Protein AF-0000000072490412 (afdb_homodimer)

Structure (mmCIF, N/CA/C/O backbone):
data_AF-0000000072490412-model_v1
#
loop_
_entity.id
_entity.type
_entity.pdbx_description
1 polymer 'Tetratricopeptide repeat protein'
#
loop_
_atom_site.group_PDB
_atom_site.id
_atom_site.type_symbol
_atom_site.label_atom_id
_atom_site.label_alt_id
_atom_site.label_comp_id
_atom_site.label_asym_id
_atom_site.label_entity_id
_atom_site.label_seq_id
_atom_site.pdbx_PDB_ins_code
_atom_site.Cartn_x
_atom_site.Cartn_y
_atom_site.Cartn_z
_atom_site.occupancy
_atom_site.B_iso_or_equiv
_atom_site.auth_seq_id
_atom_site.auth_comp_id
_atom_site.auth_asym_id
_atom_site.auth_atom_id
_atom_site.pdbx_PDB_model_num
ATOM 1 N N . MET A 1 1 ? 1.909 -0.677 -6.476 1 17.15 1 MET A N 1
ATOM 2 C CA . MET A 1 1 ? 2.695 0.535 -6.264 1 17.15 1 MET A CA 1
ATOM 3 C C . MET A 1 1 ? 2.875 0.814 -4.775 1 17.15 1 MET A C 1
ATOM 5 O O . MET A 1 1 ? 3.988 1.085 -4.32 1 17.15 1 MET A O 1
ATOM 9 N N . ASN A 1 2 ? 1.684 1.067 -4.057 1 21.71 2 ASN A N 1
ATOM 10 C CA . ASN A 1 2 ? 1.717 2.2 -3.138 1 21.71 2 ASN A CA 1
ATOM 11 C C . ASN A 1 2 ? 2.014 1.754 -1.709 1 21.71 2 ASN A C 1
ATOM 13 O O . ASN A 1 2 ? 1.757 2.493 -0.757 1 21.71 2 ASN A O 1
ATOM 17 N N . LYS A 1 3 ? 2.292 0.545 -1.49 1 26.38 3 LYS A N 1
ATOM 18 C CA . LYS A 1 3 ? 2.3 0.282 -0.054 1 26.38 3 LYS A CA 1
ATOM 19 C C . LYS A 1 3 ? 3.555 0.85 0.602 1 26.38 3 LYS A C 1
ATOM 21 O O . LYS A 1 3 ? 3.572 1.1 1.809 1 26.38 3 LYS A O 1
ATOM 26 N N . ASN A 1 4 ? 4.618 0.61 -0.085 1 27.4 4 ASN A N 1
ATOM 27 C CA . ASN A 1 4 ? 5.896 0.864 0.571 1 27.4 4 ASN A CA 1
ATOM 28 C C . ASN A 1 4 ? 6.171 2.359 0.703 1 27.4 4 ASN A C 1
ATOM 30 O O . ASN A 1 4 ? 7.254 2.759 1.133 1 27.4 4 ASN A O 1
ATOM 34 N N . LEU A 1 5 ? 5.466 3.155 -0.038 1 31.05 5 LEU A N 1
ATOM 35 C CA . LEU A 1 5 ? 5.364 4.543 0.4 1 31.05 5 LEU A CA 1
ATOM 36 C C . LEU A 1 5 ? 4.816 4.625 1.821 1 31.05 5 LEU A C 1
ATOM 38 O O . LEU A 1 5 ? 4.633 5.72 2.358 1 31.05 5 LEU A O 1
ATOM 42 N N . SER A 1 6 ? 4.798 3.441 2.422 1 34.2 6 SER A N 1
ATOM 43 C CA . SER A 1 6 ? 4.127 3.285 3.709 1 34.2 6 SER A CA 1
ATOM 44 C C . SER A 1 6 ? 4.982 3.83 4.848 1 34.2 6 SER A C 1
ATOM 46 O O . SER A 1 6 ? 4.457 4.387 5.814 1 34.2 6 SER A O 1
ATOM 48 N N . TYR A 1 7 ? 6.284 3.536 4.612 1 35.11 7 TYR A N 1
ATOM 49 C CA . TYR A 1 7 ? 7.007 3.929 5.816 1 35.11 7 TYR A CA 1
ATOM 50 C C . TYR A 1 7 ? 7.141 5.445 5.902 1 35.11 7 TYR A C 1
ATOM 52 O O . TYR A 1 7 ? 7.101 6.017 6.993 1 35.11 7 TYR A O 1
ATOM 60 N N . ILE A 1 8 ? 7.508 5.993 4.697 1 34.9 8 ILE A N 1
ATOM 61 C CA . ILE A 1 8 ? 7.547 7.449 4.782 1 34.9 8 ILE A CA 1
ATOM 62 C C . ILE A 1 8 ? 6.143 7.988 5.049 1 34.9 8 ILE A C 1
ATOM 64 O O . ILE A 1 8 ? 5.97 8.925 5.831 1 34.9 8 ILE A O 1
ATOM 68 N N . ALA A 1 9 ? 5.175 7.212 4.532 1 36.82 9 ALA A N 1
ATOM 69 C CA . ALA A 1 9 ? 3.793 7.656 4.695 1 36.82 9 ALA A CA 1
ATOM 70 C C . ALA A 1 9 ? 3.337 7.507 6.144 1 36.82 9 ALA A C 1
ATOM 72 O O . ALA A 1 9 ? 2.595 8.348 6.657 1 36.82 9 ALA A O 1
ATOM 73 N N . LEU A 1 10 ? 3.844 6.428 6.782 1 34.46 10 LEU A N 1
ATOM 74 C CA . LEU A 1 10 ? 3.39 6.251 8.157 1 34.46 10 LEU A CA 1
ATOM 75 C C . LEU A 1 10 ? 3.9 7.379 9.047 1 34.46 10 LEU A C 1
ATOM 77 O O . LEU A 1 10 ? 3.192 7.832 9.95 1 34.46 10 LEU A O 1
ATOM 81 N N . ALA A 1 11 ? 5.069 7.803 8.662 1 35.24 11 ALA A N 1
ATOM 82 C CA . ALA A 1 11 ? 5.612 8.82 9.558 1 35.24 11 ALA A CA 1
ATOM 83 C C . ALA A 1 11 ? 4.872 10.145 9.398 1 35.24 11 ALA A C 1
ATOM 85 O O . ALA A 1 11 ? 4.692 10.884 10.369 1 35.24 11 ALA A O 1
ATOM 86 N N . VAL A 1 12 ? 4.337 10.224 8.214 1 34.92 12 VAL A N 1
ATOM 87 C CA . VAL A 1 12 ? 3.766 11.555 8.037 1 34.92 12 VAL A CA 1
ATOM 88 C C . VAL A 1 12 ? 2.427 11.644 8.764 1 34.92 12 VAL A C 1
ATOM 90 O O . VAL A 1 12 ? 2.077 12.694 9.308 1 34.92 12 VAL A O 1
ATOM 93 N N . THR A 1 13 ? 1.746 10.459 8.844 1 35.15 13 THR A N 1
ATOM 94 C CA . THR A 1 13 ? 0.423 10.689 9.414 1 35.15 13 THR A CA 1
ATOM 95 C C . THR A 1 13 ? 0.53 11.104 10.879 1 35.15 13 THR A C 1
ATOM 97 O O . THR A 1 13 ? -0.269 11.909 11.361 1 35.15 13 THR A O 1
ATOM 100 N N . ALA A 1 14 ? 1.507 10.397 11.592 1 37.24 14 ALA A N 1
ATOM 101 C CA . ALA A 1 14 ? 1.473 10.67 13.027 1 37.24 14 ALA A CA 1
ATOM 102 C C . ALA A 1 14 ? 1.933 12.094 13.325 1 37.24 14 ALA A C 1
ATOM 104 O O . ALA A 1 14 ? 1.603 12.653 14.373 1 37.24 14 ALA A O 1
ATOM 105 N N . LEU A 1 15 ? 2.704 12.548 12.472 1 36.74 15 LEU A N 1
ATOM 106 C CA . LEU A 1 15 ? 3.438 13.74 12.881 1 36.74 15 LEU A CA 1
ATOM 107 C C . LEU A 1 15 ? 2.603 14.996 12.656 1 36.74 15 LEU A C 1
ATOM 109 O O . LEU A 1 15 ? 3.048 16.105 12.961 1 36.74 15 LEU A O 1
ATOM 113 N N . LEU A 1 16 ? 1.479 14.681 12.094 1 40.09 16 LEU A N 1
ATOM 114 C CA . LEU A 1 16 ? 0.815 15.961 11.873 1 40.09 16 LEU A CA 1
ATOM 115 C C . LEU A 1 16 ? 0.109 16.432 13.14 1 40.09 16 LEU A C 1
ATOM 117 O O . LEU A 1 16 ? -1.087 16.735 13.113 1 40.09 16 LEU A O 1
ATOM 121 N N . SER A 1 17 ? 0.648 15.944 14.285 1 35.95 17 SER A N 1
ATOM 122 C CA . SER A 1 17 ? 0.032 16.652 15.402 1 35.95 17 SER A CA 1
ATOM 123 C C . SER A 1 17 ? 0.441 18.121 15.419 1 35.95 17 SER A C 1
ATOM 125 O O . SER A 1 17 ? 1.627 18.442 15.313 1 35.95 17 SER A O 1
ATOM 127 N N . PRO A 1 18 ? -0.351 18.923 15.199 1 36.88 18 PRO A N 1
ATOM 128 C CA . PRO A 1 18 ? 0.047 20.321 15.384 1 36.88 18 PRO A CA 1
ATOM 129 C C . PRO A 1 18 ? 0.716 20.57 16.733 1 36.88 18 PRO A C 1
ATOM 131 O O . PRO A 1 18 ? 0.268 20.044 17.755 1 36.88 18 PRO A O 1
ATOM 134 N N . SER A 1 19 ? 1.978 20.537 16.852 1 36.08 19 SER A N 1
ATOM 135 C CA . SER A 1 19 ? 2.546 21.042 18.098 1 36.08 19 SER A CA 1
ATOM 136 C C . SER A 1 19 ? 1.932 22.384 18.482 1 36.08 19 SER A C 1
ATOM 138 O O . SER A 1 19 ? 1.856 23.296 17.656 1 36.08 19 SER A O 1
ATOM 140 N N . PRO A 1 20 ? 1.274 22.409 19.564 1 34.22 20 PRO A N 1
ATOM 141 C CA . PRO A 1 20 ? 0.79 23.729 19.974 1 34.22 20 PRO A CA 1
ATOM 142 C C . PRO A 1 20 ? 1.913 24.755 20.103 1 34.22 20 PRO A C 1
ATOM 144 O O . PRO A 1 20 ? 2.907 24.505 20.79 1 34.22 20 PRO A O 1
ATOM 147 N N . ALA A 1 21 ? 2.285 25.337 19.143 1 38.2 21 ALA A N 1
ATOM 148 C CA . ALA A 1 21 ? 3.237 26.441 19.232 1 38.2 21 ALA A CA 1
ATOM 149 C C . ALA A 1 21 ? 2.778 27.48 20.25 1 38.2 21 ALA A C 1
ATOM 151 O O . ALA A 1 21 ? 3.216 28.632 20.212 1 38.2 21 ALA A O 1
ATOM 152 N N . ILE A 1 22 ? 1.812 27.215 21.072 1 37.67 22 ILE A N 1
ATOM 153 C CA . ILE A 1 22 ? 1.352 28.38 21.819 1 37.67 22 ILE A CA 1
ATOM 154 C C . ILE A 1 22 ? 2.425 28.809 22.818 1 37.67 22 ILE A C 1
ATOM 156 O O . ILE A 1 22 ? 2.135 29.522 23.781 1 37.67 22 ILE A O 1
ATOM 160 N N . ALA A 1 23 ? 3.595 28.149 22.91 1 38.16 23 ALA A N 1
ATOM 161 C CA . ALA A 1 23 ? 4.211 28.556 24.171 1 38.16 23 ALA A CA 1
ATOM 162 C C . ALA A 1 23 ? 4.34 30.075 24.253 1 38.16 23 ALA A C 1
ATOM 164 O O . ALA A 1 23 ? 3.982 30.681 25.265 1 38.16 23 ALA A O 1
ATOM 165 N N . ASP A 1 24 ? 5.529 30.563 23.642 1 33.15 24 ASP A N 1
ATOM 166 C CA . ASP A 1 24 ? 5.967 31.912 23.988 1 33.15 24 ASP A CA 1
ATOM 167 C C . ASP A 1 24 ? 5.183 32.962 23.203 1 33.15 24 ASP A C 1
ATOM 169 O O . ASP A 1 24 ? 5.679 33.501 22.212 1 33.15 24 ASP A O 1
ATOM 173 N N . ALA A 1 25 ? 3.896 32.716 23.001 1 37.02 25 ALA A N 1
ATOM 174 C CA . ALA A 1 25 ? 3.244 33.904 22.457 1 37.02 25 ALA A CA 1
ATOM 175 C C . ALA A 1 25 ? 3.647 35.155 23.234 1 37.02 25 ALA A C 1
ATOM 177 O O . ALA A 1 25 ? 3.636 35.158 24.467 1 37.02 25 ALA A O 1
ATOM 178 N N . PRO A 1 26 ? 4.446 36.009 22.724 1 37.38 26 PRO A N 1
ATOM 179 C CA . PRO A 1 26 ? 4.594 37.211 23.547 1 37.38 26 PRO A CA 1
ATOM 180 C C . PRO A 1 26 ? 3.331 37.543 24.339 1 37.38 26 PRO A C 1
ATOM 182 O O . PRO A 1 26 ? 2.235 37.117 23.967 1 37.38 26 PRO A O 1
ATOM 185 N N . ASN A 1 27 ? 3.408 37.825 25.636 1 41.07 27 ASN A N 1
ATOM 186 C CA . ASN A 1 27 ? 2.428 38.562 26.428 1 41.07 27 ASN A CA 1
ATOM 187 C C . ASN A 1 27 ? 1.55 39.448 25.55 1 41.07 27 ASN A C 1
ATOM 189 O O . ASN A 1 27 ? 1.889 40.605 25.292 1 41.07 27 ASN A O 1
ATOM 193 N N . THR A 1 28 ? 1.127 38.949 24.354 1 49.01 28 THR A N 1
ATOM 194 C CA . THR A 1 28 ? 0.404 39.986 23.626 1 49.01 28 THR A CA 1
ATOM 195 C C . THR A 1 28 ? -0.819 40.447 24.413 1 49.01 28 THR A C 1
ATOM 197 O O . THR A 1 28 ? -1.852 39.775 24.416 1 49.01 28 THR A O 1
ATOM 200 N N . PRO A 1 29 ? -0.666 40.953 25.47 1 54.99 29 PRO A N 1
ATOM 201 C CA . PRO A 1 29 ? -1.752 41.485 26.297 1 54.99 29 PRO A CA 1
ATOM 202 C C . PRO A 1 29 ? -3.016 41.781 25.493 1 54.99 29 PRO A C 1
ATOM 204 O O . PRO A 1 29 ? -4.128 41.602 25.996 1 54.99 29 PRO A O 1
ATOM 207 N N . ASP A 1 30 ? -2.921 42.467 24.242 1 66.19 30 ASP A N 1
ATOM 208 C CA . ASP A 1 30 ? -4.004 43.232 23.632 1 66.19 30 ASP A CA 1
ATOM 209 C C . ASP A 1 30 ? -4.686 42.431 22.525 1 66.19 30 ASP A C 1
ATOM 211 O O . ASP A 1 30 ? -5.211 43.006 21.569 1 66.19 30 ASP A O 1
ATOM 215 N N . LEU A 1 31 ? -4.754 41.01 22.698 1 77.29 31 LEU A N 1
ATOM 216 C CA . LEU A 1 31 ? -5.499 40.371 21.618 1 77.29 31 LEU A CA 1
ATOM 217 C C . LEU A 1 31 ? -6.998 40.404 21.898 1 77.29 31 LEU A C 1
ATOM 219 O O . LEU A 1 31 ? -7.425 40.217 23.04 1 77.29 31 LEU A O 1
ATOM 223 N N . PRO A 1 32 ? -7.806 40.697 20.794 1 86.91 32 PRO A N 1
ATOM 224 C CA . PRO A 1 32 ? -9.26 40.659 20.971 1 86.91 32 PRO A CA 1
ATOM 225 C C . PRO A 1 32 ? -9.759 39.302 21.463 1 86.91 32 PRO A C 1
ATOM 227 O O . PRO A 1 32 ? -9.25 38.262 21.04 1 86.91 32 PRO A O 1
ATOM 230 N N . GLN A 1 33 ? -10.53 39.398 22.49 1 88.35 33 GLN A N 1
ATOM 231 C CA . GLN A 1 33 ? -11.091 38.204 23.113 1 88.35 33 GLN A CA 1
ATOM 232 C C . GLN A 1 33 ? -11.675 37.259 22.066 1 88.35 33 GLN A C 1
ATOM 234 O O . GLN A 1 33 ? -11.512 36.041 22.162 1 88.35 33 GLN A O 1
ATOM 239 N N . GLU A 1 34 ? -12.337 37.805 21.057 1 90.34 34 GLU A N 1
ATOM 240 C CA . GLU A 1 34 ? -12.929 36.989 20.001 1 90.34 34 GLU A CA 1
ATOM 241 C C . GLU A 1 34 ? -11.863 36.187 19.26 1 90.34 34 GLU A C 1
ATOM 243 O O . GLU A 1 34 ? -12.061 35.007 18.964 1 90.34 34 GLU A O 1
ATOM 248 N N . TYR A 1 35 ? -10.772 36.82 18.999 1 92.55 35 TYR A N 1
ATOM 249 C CA . TYR A 1 35 ? -9.651 36.193 18.307 1 92.55 35 TYR A CA 1
ATOM 250 C C . TYR A 1 35 ? -9.095 35.027 19.116 1 92.55 35 TYR A C 1
ATOM 252 O O . TYR A 1 35 ? -8.895 33.933 18.582 1 92.55 35 TYR A O 1
ATOM 260 N N . ILE A 1 36 ? -9.038 35.171 20.372 1 91.19 36 ILE A N 1
ATOM 261 C CA . ILE A 1 36 ? -8.499 34.152 21.266 1 91.19 36 ILE A CA 1
ATOM 262 C C . ILE A 1 36 ? -9.473 32.98 21.361 1 91.19 36 ILE A C 1
ATOM 264 O O . ILE A 1 36 ? -9.061 31.818 21.334 1 91.19 36 ILE A O 1
ATOM 268 N N . GLU A 1 37 ? -10.689 33.324 21.447 1 92.42 37 GLU A N 1
ATOM 269 C CA . GLU A 1 37 ? -11.717 32.293 21.556 1 92.42 37 GLU A CA 1
ATOM 270 C C . GLU A 1 37 ? -11.783 31.444 20.289 1 92.42 37 GLU A C 1
ATOM 272 O O . GLU A 1 37 ? -11.889 30.218 20.362 1 92.42 37 GLU A O 1
ATOM 277 N N . LEU A 1 38 ? -11.691 32.104 19.186 1 94.46 38 LEU A N 1
ATOM 278 C CA . LEU A 1 38 ? -11.751 31.392 17.914 1 94.46 38 LEU A CA 1
ATOM 279 C C . LEU A 1 38 ? -10.549 30.467 17.752 1 94.46 38 LEU A C 1
ATOM 281 O O . LEU A 1 38 ? -10.69 29.334 17.285 1 94.46 38 LEU A O 1
ATOM 285 N N . MET A 1 39 ? -9.429 30.905 18.129 1 93.71 39 MET A N 1
ATOM 286 C CA . MET A 1 39 ? -8.23 30.074 18.063 1 93.71 39 MET A CA 1
ATOM 287 C C . MET A 1 39 ? -8.363 28.854 18.968 1 93.71 39 MET A C 1
ATOM 289 O O . MET A 1 39 ? -7.982 27.747 18.584 1 93.71 39 MET A O 1
ATOM 293 N N . GLY A 1 40 ? -8.896 29.083 20.109 1 93.71 40 GLY A N 1
ATOM 294 C CA . GLY A 1 40 ? -9.133 27.98 21.028 1 93.71 40 GLY A CA 1
ATOM 295 C C . GLY A 1 40 ? -10.095 26.943 20.48 1 93.71 40 GLY A C 1
ATOM 296 O O . GLY A 1 40 ? -9.839 25.741 20.572 1 93.71 40 GLY A O 1
ATOM 297 N N . LYS A 1 41 ? -11.135 27.424 19.919 1 94.21 41 LYS A N 1
ATOM 298 C CA . LYS A 1 41 ? -12.11 26.529 19.303 1 94.21 41 LYS A CA 1
ATOM 299 C C . LYS A 1 41 ? -11.489 25.752 18.146 1 94.21 41 LYS A C 1
ATOM 301 O O . LYS A 1 41 ? -11.765 24.564 17.97 1 94.21 41 LYS A O 1
ATOM 306 N N . ALA A 1 42 ? -10.722 26.408 17.413 1 95.27 42 ALA A N 1
ATOM 307 C CA . ALA A 1 42 ? -10.047 25.758 16.292 1 95.27 42 ALA A CA 1
ATOM 308 C C . ALA A 1 42 ? -9.132 24.638 16.778 1 95.27 42 ALA A C 1
ATOM 310 O O . ALA A 1 42 ? -9.102 23.554 16.192 1 95.27 42 ALA A O 1
ATOM 311 N N . ASP A 1 43 ? -8.436 24.849 17.821 1 93.57 43 ASP A N 1
ATOM 312 C CA . ASP A 1 43 ? -7.53 23.855 18.387 1 93.57 43 ASP A CA 1
ATOM 313 C C . ASP A 1 43 ? -8.289 22.601 18.817 1 93.57 43 ASP A C 1
ATOM 315 O O . ASP A 1 43 ? -7.841 21.481 18.563 1 93.57 43 ASP A O 1
ATOM 319 N N . ILE A 1 44 ? -9.379 22.9 19.423 1 90.29 44 ILE A N 1
ATOM 320 C CA . ILE A 1 44 ? -10.206 21.783 19.866 1 90.29 44 ILE A CA 1
ATOM 321 C C . ILE A 1 44 ? -10.717 21.008 18.654 1 90.29 44 ILE A C 1
ATOM 323 O O . ILE A 1 44 ? -10.668 19.775 18.631 1 90.29 44 ILE A O 1
ATOM 327 N N . ALA A 1 45 ? -11.181 21.706 17.698 1 90.97 45 ALA A N 1
ATOM 328 C CA . ALA A 1 45 ? -11.708 21.075 16.491 1 90.97 45 ALA A CA 1
ATOM 329 C C . ALA A 1 45 ? -10.629 20.262 15.781 1 90.97 45 ALA A C 1
ATOM 331 O O . ALA A 1 45 ? -10.896 19.169 15.278 1 90.97 45 ALA A O 1
ATOM 332 N N . ILE A 1 46 ? -9.465 20.735 15.708 1 92.55 46 ILE A N 1
ATOM 333 C CA . ILE A 1 46 ? -8.341 20.035 15.094 1 92.55 46 ILE A CA 1
ATOM 334 C C . ILE A 1 46 ? -8.034 18.763 15.88 1 92.55 46 ILE A C 1
ATOM 336 O O . ILE A 1 46 ? -7.859 17.691 15.295 1 92.55 46 ILE A O 1
ATOM 340 N N . ALA A 1 47 ? -8.082 18.914 17.123 1 88.63 47 ALA A N 1
ATOM 341 C CA . ALA A 1 47 ? -7.819 17.756 17.973 1 88.63 47 ALA A CA 1
ATOM 342 C C . ALA A 1 47 ? -8.869 16.669 17.759 1 88.63 47 ALA A C 1
ATOM 344 O O . ALA A 1 47 ? -8.555 15.477 17.804 1 88.63 47 ALA A O 1
ATOM 345 N N . ASP A 1 48 ? -9.984 17.14 17.472 1 84.7 48 ASP A N 1
ATOM 346 C CA . ASP A 1 48 ? -11.098 16.218 17.273 1 84.7 48 ASP A CA 1
ATOM 347 C C . ASP A 1 48 ? -11.197 15.784 15.812 1 84.7 48 ASP A C 1
ATOM 349 O O . ASP A 1 48 ? -12.099 15.029 15.443 1 84.7 48 ASP A O 1
ATOM 353 N N . LYS A 1 49 ? -10.392 16.343 15.003 1 88.18 49 LYS A N 1
ATOM 354 C CA . LYS A 1 49 ? -10.336 16.062 13.571 1 88.18 49 LYS A CA 1
ATOM 355 C C . LYS A 1 49 ? -11.63 16.478 12.878 1 88.18 49 LYS A C 1
ATOM 357 O O . LYS A 1 49 ? -12.073 15.823 11.933 1 88.18 49 LYS A O 1
ATOM 362 N N . ASN A 1 50 ? -12.279 17.272 13.459 1 86.26 50 ASN A N 1
ATOM 363 C CA . ASN A 1 50 ? -13.394 17.935 12.792 1 86.26 50 ASN A CA 1
ATOM 364 C C . ASN A 1 50 ? -12.912 19.052 11.87 1 86.26 50 ASN A C 1
ATOM 366 O O . ASN A 1 50 ? -12.995 20.23 12.22 1 86.26 50 ASN A O 1
ATOM 370 N N . TRP A 1 51 ? -12.553 18.741 10.746 1 92.12 51 TRP A N 1
ATOM 371 C CA . TRP A 1 51 ? -11.804 19.622 9.857 1 92.12 51 TRP A CA 1
ATOM 372 C C . TRP A 1 51 ? -12.692 20.745 9.329 1 92.12 51 TRP A C 1
ATOM 374 O O . TRP A 1 51 ? -12.237 21.88 9.167 1 92.12 51 TRP A O 1
ATOM 384 N N . ASP A 1 52 ? -13.915 20.411 9.098 1 89.69 52 ASP A N 1
ATOM 385 C CA . ASP A 1 52 ? -14.826 21.439 8.604 1 89.69 52 ASP A CA 1
ATOM 386 C C . ASP A 1 52 ? -14.974 22.574 9.614 1 89.69 52 ASP A C 1
ATOM 388 O O . ASP A 1 52 ? -14.84 23.747 9.261 1 89.69 52 ASP A O 1
ATOM 392 N N . GLU A 1 53 ? -15.208 22.19 10.786 1 90.69 53 GLU A N 1
ATOM 393 C CA . GLU A 1 53 ? -15.36 23.189 11.839 1 90.69 53 GLU A CA 1
ATOM 394 C C . GLU A 1 53 ? -14.057 23.948 12.073 1 90.69 53 GLU A C 1
ATOM 396 O O . GLU A 1 53 ? -14.066 25.168 12.244 1 90.69 53 GLU A O 1
ATOM 401 N N . ALA A 1 54 ? -12.994 23.309 12.095 1 95.8 54 ALA A N 1
ATOM 402 C CA . ALA A 1 54 ? -11.689 23.931 12.303 1 95.8 54 ALA A CA 1
ATOM 403 C C . ALA A 1 54 ? -11.422 25.009 11.256 1 95.8 54 ALA A C 1
ATOM 405 O O . ALA A 1 54 ? -10.974 26.109 11.588 1 95.8 54 ALA A O 1
ATOM 406 N N . GLU A 1 55 ? -11.722 24.648 10.036 1 96.06 55 GLU A N 1
ATOM 407 C CA . GLU A 1 55 ? -11.5 25.623 8.973 1 96.06 55 GLU A CA 1
ATOM 408 C C . GLU A 1 55 ? -12.327 26.885 9.2 1 96.06 55 GLU A C 1
ATOM 410 O O . GLU A 1 55 ? -11.828 28 9.029 1 96.06 55 GLU A O 1
ATOM 415 N N . GLN A 1 56 ? -13.548 26.645 9.553 1 95.33 56 GLN A N 1
ATOM 416 C CA . GLN A 1 56 ? -14.44 27.778 9.774 1 95.33 56 GLN A CA 1
ATOM 417 C C . GLN A 1 56 ? -13.911 28.687 10.88 1 95.33 56 GLN A C 1
ATOM 419 O O . GLN A 1 56 ? -13.873 29.909 10.722 1 95.33 56 GLN A O 1
ATOM 424 N N . TYR A 1 57 ? -13.473 28.134 11.969 1 96.18 57 TYR A N 1
ATOM 425 C CA . TYR A 1 57 ? -12.962 28.92 13.087 1 96.18 57 TYR A CA 1
ATOM 426 C C . TYR A 1 57 ? -11.694 29.668 12.693 1 96.18 57 TYR A C 1
ATOM 428 O O . TYR A 1 57 ? -11.523 30.838 13.042 1 96.18 57 TYR A O 1
ATOM 436 N N . LEU A 1 58 ? -10.851 29.057 11.978 1 97.77 58 LEU A N 1
ATOM 437 C CA . LEU A 1 58 ? -9.595 29.683 11.579 1 97.77 58 LEU A CA 1
ATOM 438 C C . LEU A 1 58 ? -9.846 30.846 10.625 1 97.77 58 LEU A C 1
ATOM 440 O O . LEU A 1 58 ? -9.24 31.91 10.764 1 97.77 58 LEU A O 1
ATOM 444 N N . LEU A 1 59 ? -10.743 30.59 9.704 1 97.4 59 LEU A N 1
ATOM 445 C CA . LEU A 1 59 ? -11.072 31.655 8.762 1 97.4 59 LEU A CA 1
ATOM 446 C C . LEU A 1 59 ? -11.717 32.836 9.48 1 97.4 59 LEU A C 1
ATOM 448 O O . LEU A 1 59 ? -11.437 33.992 9.158 1 97.4 59 LEU A O 1
ATOM 452 N N . GLN A 1 60 ? -12.513 32.524 10.368 1 96.64 60 GLN A N 1
ATOM 453 C CA . GLN A 1 60 ? -13.13 33.587 11.153 1 96.64 60 GLN A CA 1
ATOM 454 C C . GLN A 1 60 ? -12.086 34.351 11.962 1 96.64 60 GLN A C 1
ATOM 456 O O . GLN A 1 60 ? -12.152 35.577 12.071 1 96.64 60 GLN A O 1
ATOM 461 N N . ALA A 1 61 ? -11.185 33.654 12.569 1 96.23 61 ALA A N 1
ATOM 462 C CA . ALA A 1 61 ? -10.113 34.301 13.32 1 96.23 61 ALA A CA 1
ATOM 463 C C . ALA A 1 61 ? -9.307 35.24 12.428 1 96.23 61 ALA A C 1
ATOM 465 O O . ALA A 1 61 ? -9.024 36.378 12.81 1 96.23 61 ALA A O 1
ATOM 466 N N . LEU A 1 62 ? -8.968 34.8 11.246 1 95.97 62 LEU A N 1
ATOM 467 C CA . LEU A 1 62 ? -8.211 35.611 10.298 1 95.97 62 LEU A CA 1
ATOM 468 C C . LEU A 1 62 ? -8.977 36.878 9.933 1 95.97 62 LEU A C 1
ATOM 470 O O . LEU A 1 62 ? -8.385 37.953 9.814 1 95.97 62 LEU A O 1
ATOM 474 N N . SER A 1 63 ? -10.243 36.667 9.788 1 95.37 63 SER A N 1
ATOM 475 C CA . SER A 1 63 ? -11.086 37.794 9.4 1 95.37 63 SER A CA 1
ATOM 476 C C . SER A 1 63 ? -11.247 38.785 10.548 1 95.37 63 SER A C 1
ATOM 478 O O . SER A 1 63 ? -11.332 39.994 10.323 1 95.37 63 SER A O 1
ATOM 480 N N . SER A 1 64 ? -11.246 38.314 11.734 1 93.3 64 SER A N 1
ATOM 481 C CA . SER A 1 64 ? -11.496 39.155 12.901 1 93.3 64 SER A CA 1
ATOM 482 C C . SER A 1 64 ? -10.299 40.05 13.204 1 93.3 64 SER A C 1
ATOM 484 O O . SER A 1 64 ? -10.452 41.121 13.794 1 93.3 64 SER A O 1
ATOM 486 N N . ASN A 1 65 ? -9.094 39.581 12.843 1 92.25 65 ASN A N 1
ATOM 487 C CA . ASN A 1 65 ? -7.872 40.343 13.078 1 92.25 65 ASN A CA 1
ATOM 488 C C . ASN A 1 65 ? -6.85 40.12 11.968 1 92.25 65 ASN A C 1
ATOM 490 O O . ASN A 1 65 ? -5.812 39.493 12.19 1 92.25 65 ASN A O 1
ATOM 494 N N . PRO A 1 66 ? -7.046 40.685 10.785 1 91 66 PRO A N 1
ATOM 495 C CA . PRO A 1 66 ? -6.304 40.335 9.571 1 91 66 PRO A CA 1
ATOM 496 C C . PRO A 1 66 ? -4.831 40.728 9.646 1 91 66 PRO A C 1
ATOM 498 O O . PRO A 1 66 ? -3.99 40.114 8.983 1 91 66 PRO A O 1
ATOM 501 N N . ASP A 1 67 ? -4.364 41.631 10.498 1 89.02 67 ASP A N 1
ATOM 502 C CA . ASP A 1 67 ? -2.99 42.123 10.492 1 89.02 67 ASP A CA 1
ATOM 503 C C . ASP A 1 67 ? -2.208 41.582 11.686 1 89.02 67 ASP A C 1
ATOM 505 O O . ASP A 1 67 ? -1.091 42.028 11.957 1 89.02 67 ASP A O 1
ATOM 509 N N . ASN A 1 68 ? -2.797 40.613 12.35 1 90.15 68 ASN A N 1
ATOM 510 C CA . ASN A 1 68 ? -2.15 40.055 13.533 1 90.15 68 ASN A CA 1
ATOM 511 C C . ASN A 1 68 ? -0.95 39.19 13.159 1 90.15 68 ASN A C 1
ATOM 513 O O . ASN A 1 68 ? -1.053 38.316 12.297 1 90.15 68 ASN A O 1
ATOM 517 N N . PRO A 1 69 ? 0.183 39.396 13.827 1 88.4 69 PRO A N 1
ATOM 518 C CA . PRO A 1 69 ? 1.373 38.599 13.518 1 88.4 69 PRO A CA 1
ATOM 519 C C . PRO A 1 69 ? 1.178 37.112 13.803 1 88.4 69 PRO A C 1
ATOM 521 O O . PRO A 1 69 ? 1.824 36.269 13.176 1 88.4 69 PRO A O 1
ATOM 524 N N . LEU A 1 70 ? 0.3 36.798 14.624 1 89.79 70 LEU A N 1
ATOM 525 C CA . LEU A 1 70 ? 0.032 35.409 14.977 1 89.79 70 LEU A CA 1
ATOM 526 C C . LEU A 1 70 ? -0.705 34.694 13.85 1 89.79 70 LEU A C 1
ATOM 528 O O . LEU A 1 70 ? -0.803 33.464 13.848 1 89.79 70 LEU A O 1
ATOM 532 N N . ASN A 1 71 ? -1.116 35.483 12.86 1 93.98 71 ASN A N 1
ATOM 533 C CA . ASN A 1 71 ? -1.837 34.904 11.732 1 93.98 71 ASN A CA 1
ATOM 534 C C . ASN A 1 71 ? -0.957 33.943 10.937 1 93.98 71 ASN A C 1
ATOM 536 O O . ASN A 1 71 ? -1.465 33.092 10.205 1 93.98 71 ASN A O 1
ATOM 540 N N . VAL A 1 72 ? 0.313 34.08 11.2 1 94.63 72 VAL A N 1
ATOM 541 C CA . VAL A 1 72 ? 1.232 33.142 10.563 1 94.63 72 VAL A CA 1
ATOM 542 C C . VAL A 1 72 ? 0.899 31.717 10.997 1 94.63 72 VAL A C 1
ATOM 544 O O . VAL A 1 72 ? 0.794 30.815 10.162 1 94.63 72 VAL A O 1
ATOM 547 N N . LEU A 1 73 ? 0.602 31.518 12.196 1 92.46 73 LEU A N 1
ATOM 548 C CA . LEU A 1 73 ? 0.309 30.193 12.731 1 92.46 73 LEU A CA 1
ATOM 549 C C . LEU A 1 73 ? -1.091 29.742 12.33 1 92.46 73 LEU A C 1
ATOM 551 O O . LEU A 1 73 ? -1.317 28.557 12.075 1 92.46 73 LEU A O 1
ATOM 555 N N . ILE A 1 74 ? -1.938 30.729 12.286 1 95.64 74 ILE A N 1
ATOM 556 C CA . ILE A 1 74 ? -3.303 30.418 11.877 1 95.64 74 ILE A CA 1
ATOM 557 C C . ILE A 1 74 ? -3.313 29.959 10.42 1 95.64 74 ILE A C 1
ATOM 559 O O . ILE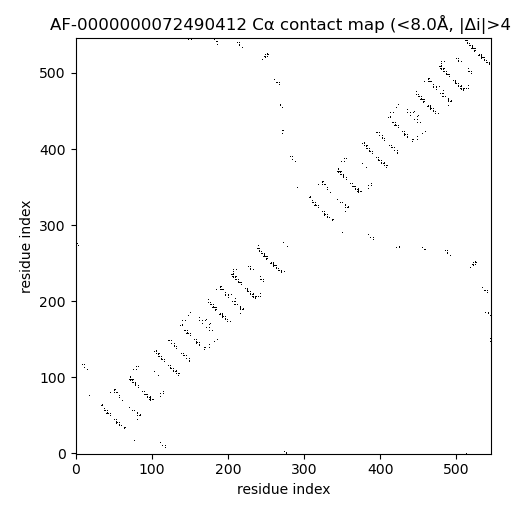 A 1 74 ? -3.958 28.964 10.08 1 95.64 74 ILE A O 1
ATOM 563 N N . LEU A 1 75 ? -2.59 30.658 9.615 1 96.96 75 LEU A N 1
ATOM 564 C CA . LEU A 1 75 ? -2.487 30.289 8.207 1 96.96 75 LEU A CA 1
ATOM 565 C C . LEU A 1 75 ? -1.856 28.909 8.052 1 96.96 75 LEU A C 1
ATOM 567 O O . LEU A 1 75 ? -2.292 28.113 7.217 1 96.96 75 LEU A O 1
ATOM 571 N N . SER A 1 76 ? -0.85 28.643 8.834 1 96.61 76 SER A N 1
ATOM 572 C CA . SER A 1 76 ? -0.205 27.334 8.815 1 96.61 76 SER A CA 1
ATOM 573 C C . SER A 1 76 ? -1.186 26.229 9.195 1 96.61 76 SER A C 1
ATOM 575 O O . SER A 1 76 ? -1.299 25.223 8.491 1 96.61 76 SER A O 1
ATOM 577 N N . ASN A 1 77 ? -1.935 26.456 10.264 1 96 77 ASN A N 1
ATOM 578 C CA . ASN A 1 77 ? -2.931 25.48 10.694 1 96 77 ASN A CA 1
ATOM 579 C C . ASN A 1 77 ? -4.044 25.323 9.662 1 96 77 ASN A C 1
ATOM 581 O O . ASN A 1 77 ? -4.533 24.215 9.433 1 96 77 ASN A O 1
ATOM 585 N N . LEU A 1 78 ? -4.37 26.459 9.063 1 97.2 78 LEU A N 1
ATOM 586 C CA . LEU A 1 78 ? -5.4 26.429 8.031 1 97.2 78 LEU A CA 1
ATOM 587 C C . LEU A 1 78 ? -4.964 25.565 6.852 1 97.2 78 LEU A C 1
ATOM 589 O O . LEU A 1 78 ? -5.759 24.785 6.321 1 97.2 78 LEU A O 1
ATOM 593 N N . GLY A 1 79 ? -3.742 25.687 6.476 1 97.81 79 GLY A N 1
ATOM 594 C CA . GLY A 1 79 ? -3.214 24.843 5.416 1 97.81 79 GLY A CA 1
ATOM 595 C C . GLY A 1 79 ? -3.319 23.361 5.725 1 97.81 79 GLY A C 1
ATOM 596 O O . GLY A 1 79 ? -3.733 22.572 4.873 1 97.81 79 GLY A O 1
ATOM 597 N N . VAL A 1 80 ? -2.983 22.953 6.925 1 96.81 80 VAL A N 1
ATOM 598 C CA . VAL A 1 80 ? -3.047 21.561 7.358 1 96.81 80 VAL A CA 1
ATOM 599 C C . VAL A 1 80 ? -4.495 21.076 7.326 1 96.81 80 VAL A C 1
ATOM 601 O O . VAL A 1 80 ? -4.781 19.988 6.82 1 96.81 80 VAL A O 1
ATOM 604 N N . VAL A 1 81 ? -5.367 21.878 7.823 1 95.87 81 VAL A N 1
ATOM 605 C CA . VAL A 1 81 ? -6.789 21.553 7.883 1 95.87 81 VAL A CA 1
ATOM 606 C C . VAL A 1 81 ? -7.341 21.388 6.468 1 95.87 81 VAL A C 1
ATOM 608 O O . VAL A 1 81 ? -8.038 20.413 6.177 1 95.87 81 VAL A O 1
ATOM 611 N N . GLN A 1 82 ? -7.003 22.279 5.595 1 96.67 82 GLN A N 1
ATOM 612 C CA . GLN A 1 82 ? -7.487 22.247 4.219 1 96.67 82 GLN A CA 1
ATOM 613 C C . GLN A 1 82 ? -6.962 21.019 3.48 1 96.67 82 GLN A C 1
ATOM 615 O O . GLN A 1 82 ? -7.671 20.431 2.661 1 96.67 82 GLN A O 1
ATOM 620 N N . TYR A 1 83 ? -5.801 20.579 3.765 1 96.12 83 TYR A N 1
ATOM 621 C CA . TYR A 1 83 ? -5.266 19.346 3.2 1 96.12 83 TYR A CA 1
ATOM 622 C C . TYR A 1 83 ? -6.086 18.141 3.645 1 96.12 83 TYR A C 1
ATOM 624 O O . TYR A 1 83 ? -6.439 17.286 2.829 1 96.12 83 TYR A O 1
ATOM 632 N N . ASN A 1 84 ? -6.363 18.153 4.922 1 92.97 84 ASN A N 1
ATOM 633 C CA . ASN A 1 84 ? -7.122 17.024 5.45 1 92.97 84 ASN A CA 1
ATOM 634 C C . ASN A 1 84 ? -8.552 17.012 4.916 1 92.97 84 ASN A C 1
ATOM 636 O O . ASN A 1 84 ? -9.218 15.975 4.936 1 92.97 84 ASN A O 1
ATOM 640 N N . LEU A 1 85 ? -8.972 18.139 4.374 1 90.49 85 LEU A N 1
ATOM 641 C CA . LEU A 1 85 ? -10.282 18.24 3.741 1 90.49 85 LEU A CA 1
ATOM 642 C C . LEU A 1 85 ? -10.2 17.884 2.26 1 90.49 85 LEU A C 1
ATOM 644 O O . LEU A 1 85 ? -11.218 17.86 1.566 1 90.49 85 LEU A O 1
ATOM 648 N N . GLY A 1 86 ? -8.999 17.664 1.824 1 92.13 86 GLY A N 1
ATOM 649 C CA . GLY A 1 86 ? -8.806 17.305 0.428 1 92.13 86 GLY A CA 1
ATOM 650 C C . GLY A 1 86 ? -8.713 18.509 -0.489 1 92.13 86 GLY A C 1
ATOM 651 O O . GLY A 1 86 ? -8.837 18.378 -1.709 1 92.13 86 GLY A O 1
ATOM 652 N N . ARG A 1 87 ? -8.62 19.631 0.074 1 94.38 87 ARG A N 1
ATOM 653 C CA . ARG A 1 87 ? -8.498 20.861 -0.702 1 94.38 87 ARG A CA 1
ATOM 654 C C . ARG A 1 87 ? -7.034 21.238 -0.902 1 94.38 87 ARG A C 1
ATOM 656 O O . ARG A 1 87 ? -6.556 22.219 -0.328 1 94.38 87 ARG A O 1
ATOM 663 N N . ASP A 1 88 ? -6.388 20.613 -1.689 1 95.62 88 ASP A N 1
ATOM 664 C CA . ASP A 1 88 ? -4.937 20.663 -1.847 1 95.62 88 ASP A CA 1
ATOM 665 C C . ASP A 1 88 ? -4.479 22.054 -2.279 1 95.62 88 ASP A C 1
ATOM 667 O O . ASP A 1 88 ? -3.515 22.593 -1.732 1 95.62 88 ASP A O 1
ATOM 671 N N . SER A 1 89 ? -5.18 22.647 -3.279 1 96.52 89 SER A N 1
ATOM 672 C CA . SER A 1 89 ? -4.775 23.955 -3.784 1 96.52 89 SER A CA 1
ATOM 673 C C . SER A 1 89 ? -4.915 25.029 -2.71 1 96.52 89 SER A C 1
ATOM 675 O O . SER A 1 89 ? -4.037 25.881 -2.56 1 96.52 89 SER A O 1
ATOM 677 N N . LEU A 1 90 ? -5.952 24.948 -1.928 1 97.02 90 LEU A N 1
ATOM 678 C CA . LEU A 1 90 ? -6.167 25.912 -0.854 1 97.02 90 LEU A CA 1
ATOM 679 C C . LEU A 1 90 ? -5.138 25.727 0.256 1 97.02 90 LEU A C 1
ATOM 681 O O . LEU A 1 90 ? -4.651 26.705 0.827 1 97.02 90 LEU A O 1
ATOM 685 N N . ALA A 1 91 ? -4.883 24.505 0.53 1 97.96 91 ALA A N 1
ATOM 686 C CA . ALA A 1 91 ? -3.892 24.186 1.554 1 97.96 91 ALA A CA 1
ATOM 687 C C . ALA A 1 91 ? -2.543 24.821 1.228 1 97.96 91 ALA A C 1
ATOM 689 O O . ALA A 1 91 ? -1.944 25.491 2.073 1 97.96 91 ALA A O 1
ATOM 690 N N . LEU A 1 92 ? -2.116 24.662 -0.016 1 97.56 92 LEU A N 1
ATOM 691 C CA . LEU A 1 92 ? -0.821 25.197 -0.424 1 97.56 92 LEU A CA 1
ATOM 692 C C . LEU A 1 92 ? -0.835 26.722 -0.414 1 97.56 92 LEU A C 1
ATOM 694 O O . LEU A 1 92 ? 0.157 27.353 -0.042 1 97.56 92 LEU A O 1
ATOM 698 N N . ASN A 1 93 ? -1.949 27.247 -0.832 1 97.77 93 ASN A N 1
ATOM 699 C CA . ASN A 1 93 ? -2.055 28.702 -0.802 1 97.77 93 ASN A CA 1
ATOM 700 C C . ASN A 1 93 ? -1.891 29.247 0.613 1 97.77 93 ASN A C 1
ATOM 702 O O . ASN A 1 93 ? -1.146 30.205 0.832 1 97.77 93 ASN A O 1
ATOM 706 N N . SER A 1 94 ? -2.574 28.676 1.572 1 98.25 94 SER A N 1
ATOM 707 C CA . SER A 1 94 ? -2.482 29.104 2.964 1 98.25 94 SER A CA 1
ATOM 708 C C . SER A 1 94 ? -1.068 28.927 3.505 1 98.25 94 SER A C 1
ATOM 710 O O . SER A 1 94 ? -0.532 29.821 4.163 1 98.25 94 SER A O 1
ATOM 712 N N . LEU A 1 95 ? -0.455 27.869 3.157 1 98.26 95 LEU A N 1
ATOM 713 C CA . LEU A 1 95 ? 0.892 27.585 3.639 1 98.26 95 LEU A CA 1
ATOM 714 C C . LEU A 1 95 ? 1.909 28.516 2.989 1 98.26 95 LEU A C 1
ATOM 716 O O . LEU A 1 95 ? 2.86 28.956 3.64 1 98.26 95 LEU A O 1
ATOM 720 N N . ASN A 1 96 ? 1.716 28.779 1.728 1 97.96 96 ASN A N 1
ATOM 721 C CA . ASN A 1 96 ? 2.596 29.721 1.044 1 97.96 96 ASN A CA 1
ATOM 722 C C . ASN A 1 96 ? 2.491 31.121 1.641 1 97.96 96 ASN A C 1
ATOM 724 O O . ASN A 1 96 ? 3.498 31.818 1.781 1 97.96 96 ASN A O 1
ATOM 728 N N . LYS A 1 97 ? 1.278 31.467 1.93 1 97.44 97 LYS A N 1
ATOM 729 C CA . LYS A 1 97 ? 1.091 32.761 2.581 1 97.44 97 LYS A CA 1
ATOM 730 C C . LYS A 1 97 ? 1.795 32.803 3.934 1 97.44 97 LYS A C 1
ATOM 732 O O . LYS A 1 97 ? 2.456 33.789 4.265 1 97.44 97 LYS A O 1
ATOM 737 N N . ALA A 1 98 ? 1.646 31.765 4.707 1 97.61 98 ALA A N 1
ATOM 738 C CA . ALA A 1 98 ? 2.343 31.677 5.988 1 97.61 98 ALA A CA 1
ATOM 739 C C . ALA A 1 98 ? 3.853 31.8 5.8 1 97.61 98 ALA A C 1
ATOM 741 O O . ALA A 1 98 ? 4.519 32.531 6.537 1 97.61 98 ALA A O 1
ATOM 742 N N . HIS A 1 99 ? 4.412 31.133 4.835 1 97.24 99 HIS A N 1
ATOM 743 C CA . HIS A 1 99 ? 5.845 31.149 4.562 1 97.24 99 HIS A CA 1
ATOM 744 C C . HIS A 1 99 ? 6.308 32.537 4.131 1 97.24 99 HIS A C 1
ATOM 746 O O . HIS A 1 99 ? 7.405 32.97 4.492 1 97.24 99 HIS A O 1
ATOM 752 N N . TYR A 1 100 ? 5.467 33.109 3.316 1 96.03 100 TYR A N 1
ATOM 753 C CA . TYR A 1 100 ? 5.792 34.468 2.896 1 96.03 100 TYR A CA 1
ATOM 754 C C . TYR A 1 100 ? 5.942 35.389 4.101 1 96.03 100 TYR A C 1
ATOM 756 O O . TYR A 1 100 ? 6.869 36.201 4.158 1 96.03 100 TYR A O 1
ATOM 764 N N . LEU A 1 101 ? 5.079 35.237 5.056 1 95.05 101 LEU A N 1
ATOM 765 C CA . LEU A 1 101 ? 5.058 36.092 6.239 1 95.05 101 LEU A CA 1
ATOM 766 C C . LEU A 1 101 ? 6.197 35.734 7.188 1 95.05 101 LEU A C 1
ATOM 768 O O . LEU A 1 101 ? 6.716 36.599 7.896 1 95.05 101 LEU A O 1
ATOM 772 N N . ALA A 1 102 ? 6.564 34.458 7.224 1 96.03 102 ALA A N 1
ATOM 773 C CA . ALA A 1 102 ? 7.626 33.997 8.116 1 96.03 102 ALA A CA 1
ATOM 774 C C . ALA A 1 102 ? 8.518 32.972 7.422 1 96.03 102 ALA A C 1
ATOM 776 O O . ALA A 1 102 ? 8.47 31.781 7.741 1 96.03 102 ALA A O 1
ATOM 777 N N . PRO A 1 103 ? 9.46 33.37 6.605 1 95.5 103 PRO A N 1
ATOM 778 C CA . PRO A 1 103 ? 10.242 32.473 5.751 1 95.5 103 PRO A CA 1
ATOM 779 C C . PRO A 1 103 ? 11.236 31.624 6.542 1 95.5 103 PRO A C 1
ATOM 781 O O . PRO A 1 103 ? 11.72 30.607 6.04 1 95.5 103 PRO A O 1
ATOM 784 N N . ARG A 1 104 ? 11.482 31.974 7.798 1 95.47 104 ARG A N 1
ATOM 785 C CA . ARG A 1 104 ? 12.483 31.244 8.57 1 95.47 104 ARG A CA 1
ATOM 786 C C . ARG A 1 104 ? 11.834 30.469 9.713 1 95.47 104 ARG A C 1
ATOM 788 O O . ARG A 1 104 ? 12.521 30.015 10.63 1 95.47 104 ARG A O 1
ATOM 795 N N . SER A 1 105 ? 10.504 30.441 9.73 1 95.2 105 SER A N 1
ATOM 796 C CA . SER A 1 105 ? 9.809 29.664 10.752 1 95.2 105 SER A CA 1
ATOM 797 C C . SER A 1 105 ? 9.936 28.167 10.489 1 95.2 105 SER A C 1
ATOM 799 O O . SER A 1 105 ? 9.414 27.66 9.493 1 95.2 105 SER A O 1
ATOM 801 N N . VAL A 1 106 ? 10.553 27.456 11.395 1 95.97 106 VAL A N 1
ATOM 802 C CA . VAL A 1 106 ? 10.741 26.012 11.293 1 95.97 106 VAL A CA 1
ATOM 803 C C . VAL A 1 106 ? 9.382 25.314 11.28 1 95.97 106 VAL A C 1
ATOM 805 O O . VAL A 1 106 ? 9.172 24.367 10.518 1 95.97 106 VAL A O 1
ATOM 808 N N . THR A 1 107 ? 8.436 25.858 12.055 1 94.8 107 THR A N 1
ATOM 809 C CA . THR A 1 107 ? 7.107 25.264 12.143 1 94.8 107 THR A CA 1
ATOM 810 C C . THR A 1 107 ? 6.376 25.373 10.807 1 94.8 107 THR A C 1
ATOM 812 O O . THR A 1 107 ? 5.806 24.393 10.324 1 94.8 107 THR A O 1
ATOM 815 N N . VAL A 1 108 ? 6.444 26.536 10.188 1 96.43 108 VAL A N 1
ATOM 816 C CA . VAL A 1 108 ? 5.771 26.771 8.915 1 96.43 108 VAL A CA 1
ATOM 817 C C . VAL A 1 108 ? 6.417 25.919 7.824 1 96.43 108 VAL A C 1
ATOM 819 O O . VAL A 1 108 ? 5.721 25.241 7.064 1 96.43 108 VAL A O 1
ATOM 822 N N . LEU A 1 109 ? 7.745 25.883 7.829 1 97.52 109 LEU A N 1
ATOM 823 C CA . LEU A 1 109 ? 8.476 25.1 6.838 1 97.52 109 LEU A CA 1
ATOM 824 C C . LEU A 1 109 ? 8.189 23.611 7.004 1 97.52 109 LEU A C 1
ATOM 826 O O . LEU A 1 109 ? 8.019 22.894 6.015 1 97.52 109 LEU A O 1
ATOM 830 N N . SER A 1 110 ? 8.106 23.168 8.208 1 97.48 110 SER A N 1
ATOM 831 C CA . SER A 1 110 ? 7.854 21.756 8.476 1 97.48 110 SER A CA 1
ATOM 832 C C . SER A 1 110 ? 6.467 21.341 7.997 1 97.48 110 SER A C 1
ATOM 834 O O . SER A 1 110 ? 6.316 20.318 7.327 1 97.48 110 SER A O 1
ATOM 836 N N . ASN A 1 111 ? 5.454 22.173 8.356 1 96.35 111 ASN A N 1
ATOM 837 C CA . ASN A 1 111 ? 4.097 21.864 7.918 1 96.35 111 ASN A CA 1
ATOM 838 C C . ASN A 1 111 ? 3.988 21.853 6.396 1 96.35 111 ASN A C 1
ATOM 840 O O . ASN A 1 111 ? 3.367 20.957 5.821 1 96.35 111 ASN A O 1
ATOM 844 N N . ARG A 1 112 ? 4.62 22.803 5.781 1 97.47 112 ARG A N 1
ATOM 845 C CA . ARG A 1 112 ? 4.566 22.88 4.325 1 97.47 112 ARG A CA 1
ATOM 846 C C . ARG A 1 112 ? 5.301 21.706 3.686 1 97.47 112 ARG A C 1
ATOM 848 O O . ARG A 1 112 ? 4.799 21.093 2.742 1 97.47 112 ARG A O 1
ATOM 855 N N . ALA A 1 113 ? 6.447 21.32 4.24 1 97.9 113 ALA A N 1
ATOM 856 C CA . ALA A 1 113 ? 7.229 20.202 3.719 1 97.9 113 ALA A CA 1
ATOM 857 C C . ALA A 1 113 ? 6.453 18.892 3.826 1 97.9 113 ALA A C 1
ATOM 859 O O . ALA A 1 113 ? 6.412 18.108 2.875 1 97.9 113 ALA A O 1
ATOM 860 N N . ASP A 1 114 ? 5.838 18.712 4.905 1 96.93 114 ASP A N 1
ATOM 861 C CA . ASP A 1 114 ? 5.082 17.486 5.143 1 96.93 114 ASP A CA 1
ATOM 862 C C . ASP A 1 114 ? 3.932 17.348 4.148 1 96.93 114 ASP A C 1
ATOM 864 O O . ASP A 1 114 ? 3.716 16.271 3.587 1 96.93 114 ASP A O 1
ATOM 868 N N . ILE A 1 115 ? 3.281 18.403 3.933 1 96.86 115 ILE A N 1
ATOM 869 C CA . ILE A 1 115 ? 2.123 18.368 3.046 1 96.86 115 ILE A CA 1
ATOM 870 C C . ILE A 1 115 ? 2.585 18.222 1.598 1 96.86 115 ILE A C 1
ATOM 872 O O . ILE A 1 115 ? 1.984 17.476 0.821 1 96.86 115 ILE A O 1
ATOM 876 N N . LEU A 1 116 ? 3.648 18.93 1.256 1 96.93 116 LEU A N 1
ATOM 877 C CA . LEU A 1 116 ? 4.213 18.787 -0.081 1 96.93 116 LEU A CA 1
ATOM 878 C C . LEU A 1 116 ? 4.647 17.347 -0.336 1 96.93 116 LEU A C 1
ATOM 880 O O . LEU A 1 116 ? 4.414 16.806 -1.42 1 96.93 116 LEU A O 1
ATOM 884 N N . LEU A 1 117 ? 5.221 16.753 0.664 1 94.95 117 LEU A N 1
ATOM 885 C CA . LEU A 1 117 ? 5.62 15.354 0.552 1 94.95 117 LEU A CA 1
ATOM 886 C C . LEU A 1 117 ? 4.404 14.456 0.351 1 94.95 117 LEU A C 1
ATOM 888 O O . LEU A 1 117 ? 4.408 13.585 -0.522 1 94.95 117 LEU A O 1
ATOM 892 N N . ALA A 1 118 ? 3.372 14.753 1.11 1 93.56 118 ALA A N 1
ATOM 893 C CA . ALA A 1 118 ? 2.142 13.972 1.011 1 93.56 118 ALA A CA 1
ATOM 894 C C . ALA A 1 118 ? 1.509 14.12 -0.37 1 93.56 118 ALA A C 1
ATOM 896 O O . ALA A 1 118 ? 0.852 13.199 -0.861 1 93.56 118 ALA A O 1
ATOM 897 N N . MET A 1 119 ? 1.795 15.27 -1.02 1 93.82 119 MET A N 1
ATOM 898 C CA . MET A 1 119 ? 1.23 15.561 -2.334 1 93.82 119 MET A CA 1
ATOM 899 C C . MET A 1 119 ? 2.142 15.048 -3.444 1 93.82 119 MET A C 1
ATOM 901 O O . MET A 1 119 ? 1.839 15.212 -4.627 1 93.82 119 MET A O 1
ATOM 905 N N . GLY A 1 120 ? 3.237 14.52 -3.042 1 93.06 120 GLY A N 1
ATOM 906 C CA . GLY A 1 120 ? 4.157 13.977 -4.028 1 93.06 120 GLY A CA 1
ATOM 907 C C . GLY A 1 120 ? 5.064 15.028 -4.64 1 93.06 120 GLY A C 1
ATOM 908 O O . GLY A 1 120 ? 5.66 14.803 -5.695 1 93.06 120 GLY A O 1
ATOM 909 N N . ARG A 1 121 ? 5.028 16.123 -4.048 1 95.12 121 ARG A N 1
ATOM 910 C CA . ARG A 1 121 ? 5.904 17.191 -4.518 1 95.12 121 ARG A CA 1
ATOM 911 C C . ARG A 1 121 ? 7.246 17.157 -3.795 1 95.12 121 ARG A C 1
ATOM 913 O O . ARG A 1 121 ? 7.61 18.11 -3.103 1 95.12 121 ARG A O 1
ATOM 920 N N . ASP A 1 122 ? 8.038 16.181 -4.039 1 94.7 122 ASP A N 1
ATOM 921 C CA . ASP A 1 122 ? 9.243 15.82 -3.299 1 94.7 122 ASP A CA 1
ATOM 922 C C . ASP A 1 122 ? 10.317 16.896 -3.44 1 94.7 122 ASP A C 1
ATOM 924 O O . ASP A 1 122 ? 11.001 17.228 -2.469 1 94.7 122 ASP A O 1
ATOM 928 N N . SER A 1 123 ? 10.46 17.416 -4.65 1 95.99 123 SER A N 1
ATOM 929 C CA . SER A 1 123 ? 11.542 18.363 -4.898 1 95.99 123 SER A CA 1
ATOM 930 C C . SER A 1 123 ? 11.356 19.639 -4.085 1 95.99 123 SER A C 1
ATOM 932 O O . SER A 1 123 ? 12.306 20.136 -3.475 1 95.99 123 SER A O 1
ATOM 934 N N . ILE A 1 124 ? 10.109 20.088 -4.031 1 96.62 124 ILE A N 1
ATOM 935 C CA . ILE A 1 124 ? 9.853 21.319 -3.29 1 96.62 124 ILE A CA 1
ATOM 936 C C . ILE A 1 124 ? 9.903 21.038 -1.79 1 96.62 124 ILE A C 1
ATOM 938 O O . ILE A 1 124 ? 10.421 21.848 -1.018 1 96.62 124 ILE A O 1
ATOM 942 N N . ALA A 1 125 ? 9.366 19.893 -1.374 1 97.86 125 ALA A N 1
ATOM 943 C CA . ALA A 1 125 ? 9.462 19.494 0.028 1 97.86 125 ALA A CA 1
ATOM 944 C C . ALA A 1 125 ? 10.917 19.44 0.484 1 97.86 125 ALA A C 1
ATOM 946 O O . ALA A 1 125 ? 11.243 19.871 1.593 1 97.86 125 ALA A O 1
ATOM 947 N N . ASN A 1 126 ? 11.774 18.909 -0.407 1 97.7 126 ASN A N 1
ATOM 948 C CA . ASN A 1 126 ? 13.188 18.762 -0.078 1 97.7 126 ASN A CA 1
ATOM 949 C C . ASN A 1 126 ? 13.851 20.115 0.165 1 97.7 126 ASN A C 1
ATOM 951 O O . ASN A 1 126 ? 14.732 20.234 1.018 1 97.7 126 ASN A O 1
ATOM 955 N N . ILE A 1 127 ? 13.449 21.16 -0.564 1 97.42 127 ILE A N 1
ATOM 956 C CA . ILE A 1 127 ? 13.967 22.509 -0.368 1 97.42 127 ILE A CA 1
ATOM 957 C C . ILE A 1 127 ? 13.625 22.995 1.038 1 97.42 127 ILE A C 1
ATOM 959 O O . ILE A 1 127 ? 14.473 23.566 1.728 1 97.42 127 ILE A O 1
ATOM 963 N N . ASP A 1 128 ? 12.427 22.702 1.476 1 97.99 128 ASP A N 1
ATOM 964 C CA . ASP A 1 128 ? 12.006 23.107 2.814 1 97.99 128 ASP A CA 1
ATOM 965 C C . ASP A 1 128 ? 12.782 22.348 3.887 1 97.99 128 ASP A C 1
ATOM 967 O O . ASP A 1 128 ? 13.24 22.941 4.866 1 97.99 128 ASP A O 1
ATOM 971 N N . TYR A 1 129 ? 12.988 21.09 3.682 1 98.06 129 TYR A N 1
ATOM 972 C CA . TYR A 1 129 ? 13.734 20.309 4.662 1 98.06 129 TYR A CA 1
ATOM 973 C C . TYR A 1 129 ? 15.186 20.766 4.733 1 98.06 129 TYR A C 1
ATOM 975 O O . TYR A 1 129 ? 15.785 20.788 5.811 1 98.06 129 TYR A O 1
ATOM 983 N N . ALA A 1 130 ? 15.741 21.069 3.606 1 97.71 130 ALA A N 1
ATOM 984 C CA . ALA A 1 130 ? 17.091 21.626 3.591 1 97.71 130 ALA A CA 1
ATOM 985 C C . ALA A 1 130 ? 17.156 22.928 4.386 1 97.71 130 ALA A C 1
ATOM 987 O O . ALA A 1 130 ? 18.088 23.14 5.165 1 97.71 130 ALA A O 1
ATOM 988 N N . ALA A 1 131 ? 16.168 23.723 4.173 1 97.72 131 ALA A N 1
ATOM 989 C CA . ALA A 1 131 ? 16.114 24.991 4.896 1 97.72 131 ALA A CA 1
ATOM 990 C C . ALA A 1 131 ? 16.013 24.76 6.401 1 97.72 131 ALA A C 1
ATOM 992 O O . ALA A 1 131 ? 16.703 25.417 7.184 1 97.72 131 ALA A O 1
ATOM 993 N N . ILE A 1 132 ? 15.209 23.829 6.827 1 97.91 132 ILE A N 1
ATOM 994 C CA . ILE A 1 132 ? 15.039 23.521 8.243 1 97.91 132 ILE A CA 1
ATOM 995 C C . ILE A 1 132 ? 16.367 23.05 8.831 1 97.91 132 ILE A C 1
ATOM 997 O O . ILE A 1 132 ? 16.762 23.484 9.916 1 97.91 132 ILE A O 1
ATOM 1001 N N . SER A 1 133 ? 17.037 22.196 8.073 1 95.61 133 SER A N 1
ATOM 1002 C CA . SER A 1 133 ? 18.305 21.655 8.551 1 95.61 133 SER A CA 1
ATOM 1003 C C . SER A 1 133 ? 19.345 22.757 8.725 1 95.61 133 SER A C 1
ATOM 1005 O O . SER A 1 133 ? 20.21 22.669 9.599 1 95.61 133 SER A O 1
ATOM 1007 N N . SER A 1 134 ? 19.24 23.766 7.918 1 95.01 134 SER A N 1
ATOM 1008 C CA . SER A 1 134 ? 20.159 24.896 8.011 1 95.01 134 SER A CA 1
ATOM 1009 C C . SER A 1 134 ? 19.787 25.818 9.167 1 95.01 134 SER A C 1
ATOM 1011 O O . SER A 1 134 ? 20.663 26.376 9.83 1 95.01 134 SER A O 1
ATOM 1013 N N . LEU A 1 135 ? 18.522 25.879 9.45 1 96.21 135 LEU A N 1
ATOM 1014 C CA . LEU A 1 135 ? 18.014 26.77 10.487 1 96.21 135 LEU A CA 1
ATOM 1015 C C . LEU A 1 135 ? 18.129 26.124 11.864 1 96.21 135 LEU A C 1
ATOM 1017 O O . LEU A 1 135 ? 18.325 26.817 12.865 1 96.21 135 LEU A O 1
ATOM 1021 N N . ASP A 1 136 ? 17.995 24.834 11.937 1 94.52 136 ASP A N 1
ATOM 1022 C CA . ASP A 1 136 ? 18.076 24.039 13.159 1 94.52 136 ASP A CA 1
ATOM 1023 C C . ASP A 1 136 ? 18.966 22.815 12.959 1 94.52 136 ASP A C 1
ATOM 1025 O O . ASP A 1 136 ? 18.488 21.753 12.555 1 94.52 136 ASP A O 1
ATOM 1029 N N . SER A 1 137 ? 20.203 22.941 13.28 1 90.95 137 SER A N 1
ATOM 1030 C CA . SER A 1 137 ? 21.213 21.928 12.99 1 90.95 137 SER A CA 1
ATOM 1031 C C . SER A 1 137 ? 20.952 20.647 13.775 1 90.95 137 SER A C 1
ATOM 1033 O O . SER A 1 137 ? 21.484 19.587 13.438 1 90.95 137 SER A O 1
ATOM 1035 N N . SER A 1 138 ? 20.082 20.718 14.787 1 93.38 138 SER A N 1
ATOM 1036 C CA . SER A 1 138 ? 19.862 19.55 15.635 1 93.38 138 SER A CA 1
ATOM 1037 C C . SER A 1 138 ? 18.596 18.803 15.227 1 93.38 138 SER A C 1
ATOM 1039 O O . SER A 1 138 ? 18.264 17.77 15.812 1 93.38 138 SER A O 1
ATOM 1041 N N . ASN A 1 139 ? 17.905 19.291 14.252 1 95.6 139 ASN A N 1
ATOM 1042 C CA . ASN A 1 139 ? 16.662 18.669 13.808 1 95.6 139 ASN A CA 1
ATOM 1043 C C . ASN A 1 139 ? 16.928 17.394 13.011 1 95.6 139 ASN A C 1
ATOM 1045 O O . ASN A 1 139 ? 17.061 17.439 11.787 1 95.6 139 ASN A O 1
ATOM 1049 N N . ILE A 1 140 ? 16.931 16.276 13.609 1 96.47 140 ILE A N 1
ATOM 1050 C CA . ILE A 1 140 ? 17.293 14.991 13.021 1 96.47 140 ILE A CA 1
ATOM 1051 C C . ILE A 1 140 ? 16.271 14.606 11.954 1 96.47 140 ILE A C 1
ATOM 1053 O O . ILE A 1 140 ? 16.635 14.091 10.894 1 96.47 140 ILE A O 1
ATOM 1057 N N . GLU A 1 141 ? 15.028 14.958 12.221 1 96.2 141 GLU A N 1
ATOM 1058 C CA . GLU A 1 141 ? 13.97 14.594 11.283 1 96.2 141 GLU A CA 1
ATOM 1059 C C . GLU A 1 141 ? 14.16 15.293 9.94 1 96.2 141 GLU A C 1
ATOM 1061 O O . GLU A 1 141 ? 14.053 14.663 8.886 1 96.2 141 GLU A O 1
ATOM 1066 N N . ALA A 1 142 ? 14.419 16.543 9.982 1 97.3 142 ALA A N 1
ATOM 1067 C CA . ALA A 1 142 ? 14.615 17.305 8.751 1 97.3 142 ALA A CA 1
ATOM 1068 C C . ALA A 1 142 ? 15.835 16.804 7.985 1 97.3 142 ALA A C 1
ATOM 1070 O O . ALA A 1 142 ? 15.803 16.695 6.757 1 97.3 142 ALA A O 1
ATOM 1071 N N . ARG A 1 143 ? 16.893 16.477 8.726 1 97.56 143 ARG A N 1
ATOM 1072 C CA . ARG A 1 143 ? 18.096 15.952 8.087 1 97.56 143 ARG A CA 1
ATOM 1073 C C . ARG A 1 143 ? 17.833 14.586 7.463 1 97.56 143 ARG A C 1
ATOM 1075 O O . ARG A 1 143 ? 18.279 14.311 6.347 1 97.56 143 ARG A O 1
ATOM 1082 N N . TYR A 1 144 ? 17.08 13.782 8.143 1 97.83 144 TYR A N 1
ATOM 1083 C CA . TYR A 1 144 ? 16.699 12.467 7.641 1 97.83 144 TYR A CA 1
ATOM 1084 C C . TYR A 1 144 ? 15.918 12.586 6.338 1 97.83 144 TYR A C 1
ATOM 1086 O O . TYR A 1 144 ? 16.257 11.941 5.343 1 97.83 144 TYR A O 1
ATOM 1094 N N . MET A 1 145 ? 14.965 13.435 6.365 1 97.57 145 MET A N 1
ATOM 1095 C CA . MET A 1 145 ? 14.125 13.599 5.182 1 97.57 145 MET A CA 1
ATOM 1096 C C . MET A 1 145 ? 14.922 14.195 4.027 1 97.57 145 MET A C 1
ATOM 1098 O O . MET A 1 145 ? 14.782 13.763 2.881 1 97.57 145 MET A O 1
ATOM 1102 N N . ASN A 1 146 ? 15.757 15.135 4.335 1 97.41 146 ASN A N 1
ATOM 1103 C CA . ASN A 1 146 ? 16.6 15.724 3.299 1 97.41 146 ASN A CA 1
ATOM 1104 C C . ASN A 1 146 ? 17.557 14.695 2.704 1 97.41 146 ASN A C 1
ATOM 1106 O O . ASN A 1 146 ? 17.757 14.658 1.488 1 97.41 146 ASN A O 1
ATOM 1110 N N . ALA A 1 147 ? 18.103 13.824 3.523 1 97.34 147 ALA A N 1
ATOM 1111 C CA . ALA A 1 147 ? 19.005 12.77 3.064 1 97.34 147 ALA A CA 1
ATOM 1112 C C . ALA A 1 147 ? 18.284 11.793 2.141 1 97.34 147 ALA A C 1
ATOM 1114 O O . ALA A 1 147 ? 18.764 11.495 1.045 1 97.34 147 ALA A O 1
ATOM 1115 N N . MET A 1 148 ? 17.139 11.395 2.561 1 96.09 148 MET A N 1
ATOM 1116 C CA . MET A 1 148 ? 16.396 10.374 1.829 1 96.09 148 MET A CA 1
ATOM 1117 C C . MET A 1 148 ? 15.862 10.928 0.512 1 96.09 148 MET A C 1
ATOM 1119 O O . MET A 1 148 ? 15.961 10.273 -0.527 1 96.09 148 MET A O 1
ATOM 1123 N N . LEU A 1 149 ? 15.313 12.106 0.547 1 95.65 149 LEU A N 1
ATOM 1124 C CA . LEU A 1 149 ? 14.777 12.714 -0.666 1 95.65 149 LEU A CA 1
ATOM 1125 C C . LEU A 1 149 ? 15.895 13.042 -1.649 1 95.65 149 LEU A C 1
ATOM 1127 O O . LEU A 1 149 ? 15.722 12.902 -2.862 1 95.65 149 LEU A O 1
ATOM 1131 N N . SER A 1 150 ? 17.036 13.503 -1.112 1 95.86 150 SER A N 1
ATOM 1132 C CA . SER A 1 150 ? 18.187 13.77 -1.968 1 95.86 150 SER A CA 1
ATOM 1133 C C . SER A 1 150 ? 18.685 12.493 -2.638 1 95.86 150 SER A C 1
ATOM 1135 O O . SER A 1 150 ? 19.03 12.501 -3.821 1 95.86 150 SER A O 1
ATOM 1137 N N . LEU A 1 151 ? 18.715 11.473 -1.895 1 93.17 151 LEU A N 1
ATOM 1138 C CA . LEU A 1 151 ? 19.127 10.185 -2.441 1 93.17 151 LEU A CA 1
ATOM 1139 C C . LEU A 1 151 ? 18.198 9.751 -3.57 1 93.17 151 LEU A C 1
ATOM 1141 O O . LEU A 1 151 ? 18.659 9.319 -4.629 1 93.17 151 LEU A O 1
ATOM 1145 N N . ARG A 1 152 ? 16.925 9.931 -3.364 1 90.12 152 ARG A N 1
ATOM 1146 C CA . ARG A 1 152 ? 15.927 9.567 -4.364 1 90.12 152 ARG A CA 1
ATOM 1147 C C . ARG A 1 152 ? 16.099 10.392 -5.636 1 90.12 152 ARG A C 1
ATOM 1149 O O . ARG A 1 152 ? 15.834 9.906 -6.737 1 90.12 152 ARG A O 1
ATOM 1156 N N . GLN A 1 153 ? 16.611 11.545 -5.472 1 91.48 153 GLN A N 1
ATOM 1157 C CA . GLN A 1 153 ? 16.78 12.453 -6.601 1 91.48 153 GLN A CA 1
ATOM 1158 C C . GLN A 1 153 ? 18.163 12.3 -7.228 1 91.48 153 GLN A C 1
ATOM 1160 O O . GLN A 1 153 ? 18.514 13.03 -8.157 1 91.48 153 GLN A O 1
ATOM 1165 N N . GLY A 1 154 ? 18.956 11.46 -6.631 1 91.72 154 GLY A N 1
ATOM 1166 C CA . GLY A 1 154 ? 20.278 11.192 -7.175 1 91.72 154 GLY A CA 1
ATOM 1167 C C . GLY A 1 154 ? 21.344 12.133 -6.644 1 91.72 154 GLY A C 1
ATOM 1168 O O . GLY A 1 154 ? 22.489 12.102 -7.099 1 91.72 154 GLY A O 1
ATOM 1169 N N . ASP A 1 155 ? 20.915 12.982 -5.773 1 95.31 155 ASP A N 1
ATOM 1170 C CA . ASP A 1 155 ? 21.879 13.885 -5.152 1 95.31 155 ASP A CA 1
ATOM 1171 C C . ASP A 1 155 ? 22.608 13.2 -3.998 1 95.31 155 ASP A C 1
ATOM 1173 O O . ASP A 1 155 ? 22.343 13.489 -2.83 1 95.31 155 ASP A O 1
ATOM 1177 N N . THR A 1 156 ? 23.644 12.44 -4.328 1 96.24 156 THR A N 1
ATOM 1178 C CA . THR A 1 156 ? 24.338 11.604 -3.354 1 96.24 156 THR A CA 1
ATOM 1179 C C . THR A 1 156 ? 25.225 12.454 -2.448 1 96.24 156 THR A C 1
ATOM 1181 O O . THR A 1 156 ? 25.461 12.097 -1.292 1 96.24 156 THR A O 1
ATOM 1184 N N . LEU A 1 157 ? 25.654 13.567 -2.917 1 97.52 157 LEU A N 1
ATOM 1185 C CA . LEU A 1 157 ? 26.525 14.426 -2.122 1 97.52 157 LEU A CA 1
ATOM 1186 C C . LEU A 1 157 ? 25.775 15.004 -0.927 1 97.52 157 LEU A C 1
ATOM 1188 O O . LEU A 1 157 ? 26.244 14.911 0.21 1 97.52 157 LEU A O 1
ATOM 1192 N N . THR A 1 158 ? 24.624 15.567 -1.229 1 97.57 158 THR A N 1
ATOM 1193 C CA . THR A 1 158 ? 23.814 16.116 -0.146 1 97.57 158 THR A CA 1
ATOM 1194 C C . THR A 1 158 ? 23.43 15.024 0.848 1 97.57 158 THR A C 1
ATOM 1196 O O . THR A 1 158 ? 23.497 15.231 2.062 1 97.57 158 THR A O 1
ATOM 1199 N N . SER A 1 159 ? 23.028 13.861 0.323 1 97.51 159 SER A N 1
ATOM 1200 C CA . SER A 1 159 ? 22.673 12.746 1.194 1 97.51 159 SER A CA 1
ATOM 1201 C C . SER A 1 159 ? 23.837 12.359 2.1 1 97.51 159 SER A C 1
ATOM 1203 O O . SER A 1 159 ? 23.66 12.181 3.306 1 97.51 159 SER A O 1
ATOM 1205 N N . ARG A 1 160 ? 25.021 12.301 1.56 1 98 160 ARG A N 1
ATOM 1206 C CA . ARG A 1 160 ? 26.214 11.965 2.331 1 98 160 ARG A CA 1
ATOM 1207 C C . ARG A 1 160 ? 26.439 12.97 3.456 1 98 160 ARG A C 1
ATOM 1209 O O . ARG A 1 160 ? 26.708 12.583 4.596 1 98 160 ARG A O 1
ATOM 1216 N N . GLN A 1 161 ? 26.321 14.202 3.128 1 97.78 161 GLN A N 1
ATOM 1217 C CA . GLN A 1 161 ? 26.553 15.266 4.099 1 97.78 161 GLN A CA 1
ATOM 1218 C C . GLN A 1 161 ? 25.561 15.181 5.256 1 97.78 161 GLN A C 1
ATOM 1220 O O . GLN A 1 161 ? 25.948 15.29 6.421 1 97.78 161 GLN A O 1
ATOM 1225 N N . GLN A 1 162 ? 24.31 14.982 4.924 1 98.17 162 GLN A N 1
ATOM 1226 C CA . GLN A 1 162 ? 23.287 14.889 5.961 1 98.17 162 GLN A CA 1
ATOM 1227 C C . GLN A 1 162 ? 23.481 13.64 6.815 1 98.17 162 GLN A C 1
ATOM 1229 O O . GLN A 1 162 ? 23.328 13.687 8.037 1 98.17 162 GLN A O 1
ATOM 1234 N N . CYS A 1 163 ? 23.84 12.538 6.162 1 98.15 163 CYS A N 1
ATOM 1235 C CA . CYS A 1 163 ? 24.091 11.297 6.887 1 98.15 163 CYS A CA 1
ATOM 1236 C C . CYS A 1 163 ? 25.222 11.474 7.893 1 98.15 163 CYS A C 1
ATOM 1238 O O . CYS A 1 163 ? 25.101 11.062 9.048 1 98.15 163 CYS A O 1
ATOM 1240 N N . GLN A 1 164 ? 26.259 12.127 7.456 1 97.94 164 GLN A N 1
ATOM 1241 C CA . GLN A 1 164 ? 27.387 12.366 8.35 1 97.94 164 GLN A CA 1
ATOM 1242 C C . GLN A 1 164 ? 26.987 13.273 9.51 1 97.94 164 GLN A C 1
ATOM 1244 O O . GLN A 1 164 ? 27.336 13.006 10.662 1 97.94 164 GLN A O 1
ATOM 1249 N N . ALA A 1 165 ? 26.251 14.297 9.23 1 97.56 165 ALA A N 1
ATOM 1250 C CA . ALA A 1 165 ? 25.791 15.21 10.273 1 97.56 165 ALA A CA 1
ATOM 1251 C C . ALA A 1 165 ? 24.933 14.479 11.301 1 97.56 165 ALA A C 1
ATOM 1253 O O . ALA A 1 165 ? 25.041 14.734 12.503 1 97.56 165 ALA A O 1
ATOM 1254 N N . MET A 1 166 ? 24.117 13.568 10.828 1 98.2 166 MET A N 1
ATOM 1255 C CA . MET A 1 166 ? 23.244 12.816 11.724 1 98.2 166 MET A CA 1
ATOM 1256 C C . MET A 1 166 ? 24.057 11.918 12.65 1 98.2 166 MET A C 1
ATOM 1258 O O . MET A 1 166 ? 23.714 11.754 13.822 1 98.2 166 MET A O 1
ATOM 1262 N N . ILE A 1 167 ? 25.137 11.339 12.092 1 97.8 167 ILE A N 1
ATOM 1263 C CA . ILE A 1 167 ? 26.008 10.517 12.924 1 97.8 167 ILE A CA 1
ATOM 1264 C C . ILE A 1 167 ? 26.609 11.368 14.04 1 97.8 167 ILE A C 1
ATOM 1266 O O . ILE A 1 167 ? 26.69 10.927 15.19 1 97.8 167 ILE A O 1
ATOM 1270 N N . ASP A 1 168 ? 26.928 12.618 13.725 1 97.09 168 ASP A N 1
ATOM 1271 C CA . ASP A 1 168 ? 27.555 13.524 14.683 1 97.09 168 ASP A CA 1
ATOM 1272 C C . ASP A 1 168 ? 26.57 13.938 15.773 1 97.09 168 ASP A C 1
ATOM 1274 O O . ASP A 1 168 ? 26.96 14.138 16.926 1 97.09 168 ASP A O 1
ATOM 1278 N N . ILE A 1 169 ? 25.346 13.972 15.442 1 96.2 169 ILE A N 1
ATOM 1279 C CA . ILE A 1 169 ? 24.341 14.508 16.353 1 96.2 169 ILE A CA 1
ATOM 1280 C C . ILE A 1 169 ? 23.714 13.37 17.157 1 96.2 169 ILE A C 1
ATOM 1282 O O . ILE A 1 169 ? 23.503 13.499 18.365 1 96.2 169 ILE A O 1
ATOM 1286 N N . ALA A 1 170 ? 23.42 12.276 16.449 1 96.47 170 ALA A N 1
ATOM 1287 C CA . ALA A 1 170 ? 22.68 11.18 17.068 1 96.47 170 ALA A CA 1
ATOM 1288 C C . ALA A 1 170 ? 23.023 9.846 16.41 1 96.47 170 ALA A C 1
ATOM 1290 O O . ALA A 1 170 ? 22.173 9.229 15.763 1 96.47 170 ALA A O 1
ATOM 1291 N N . ALA A 1 171 ? 24.109 9.309 16.708 1 95.71 171 ALA A N 1
ATOM 1292 C CA . ALA A 1 171 ? 24.678 8.139 16.045 1 95.71 171 ALA A CA 1
ATOM 1293 C C . ALA A 1 171 ? 23.802 6.908 16.258 1 95.71 171 ALA A C 1
ATOM 1295 O O . ALA A 1 171 ? 23.718 6.039 15.386 1 95.71 171 ALA A O 1
ATOM 1296 N N . ASP A 1 172 ? 23.021 6.877 17.302 1 94.66 172 ASP A N 1
ATOM 1297 C CA . ASP A 1 172 ? 22.326 5.642 17.65 1 94.66 172 ASP A CA 1
ATOM 1298 C C . ASP A 1 172 ? 20.843 5.728 17.298 1 94.66 172 ASP A C 1
ATOM 1300 O O . ASP A 1 172 ? 20.096 4.766 17.493 1 94.66 172 ASP A O 1
ATOM 1304 N N . SER A 1 173 ? 20.499 6.878 16.735 1 95.99 173 SER A N 1
ATOM 1305 C CA . SER A 1 173 ? 19.094 7.011 16.364 1 95.99 173 SER A CA 1
ATOM 1306 C C . SER A 1 173 ? 18.734 6.074 15.216 1 95.99 173 SER A C 1
ATOM 1308 O O . SER A 1 173 ? 19.566 5.799 14.349 1 95.99 173 SER A O 1
ATOM 1310 N N . ILE A 1 174 ? 17.536 5.556 15.222 1 96.4 174 ILE A N 1
ATOM 1311 C CA . ILE A 1 174 ? 17.061 4.668 14.166 1 96.4 174 ILE A CA 1
ATOM 1312 C C . ILE A 1 174 ? 17.076 5.404 12.828 1 96.4 174 ILE A C 1
ATOM 1314 O O . ILE A 1 174 ? 17.442 4.829 11.801 1 96.4 174 ILE A O 1
ATOM 1318 N N . GLN A 1 175 ? 16.744 6.701 12.855 1 96.85 175 GLN A N 1
ATOM 1319 C CA . GLN A 1 175 ? 16.745 7.507 11.638 1 96.85 175 GLN A CA 1
ATOM 1320 C C . GLN A 1 175 ? 18.148 7.611 11.048 1 96.85 175 GLN A C 1
ATOM 1322 O O . GLN A 1 175 ? 18.326 7.503 9.833 1 96.85 175 GLN A O 1
ATOM 1327 N N . THR A 1 176 ? 19.097 7.783 11.927 1 97.84 176 THR A N 1
ATOM 1328 C CA . THR A 1 176 ? 20.485 7.868 11.486 1 97.84 176 THR A CA 1
ATOM 1329 C C . THR A 1 176 ? 20.924 6.564 10.826 1 97.84 176 THR A C 1
ATOM 1331 O O . THR A 1 176 ? 21.522 6.578 9.748 1 97.84 176 THR A O 1
ATOM 1334 N N . ASN A 1 177 ? 20.555 5.484 11.426 1 98.08 177 ASN A N 1
ATOM 1335 C CA . ASN A 1 177 ? 20.958 4.187 10.892 1 98.08 177 ASN A CA 1
ATOM 1336 C C . ASN A 1 177 ? 20.258 3.882 9.571 1 98.08 177 ASN A C 1
ATOM 1338 O O . ASN A 1 177 ? 20.877 3.361 8.642 1 98.08 177 ASN A O 1
ATOM 1342 N N . ILE A 1 178 ? 18.999 4.206 9.447 1 97.3 178 ILE A N 1
ATOM 1343 C CA . ILE A 1 178 ? 18.258 3.975 8.211 1 97.3 178 ILE A CA 1
ATOM 1344 C C . ILE A 1 178 ? 18.845 4.831 7.09 1 97.3 178 ILE A C 1
ATOM 1346 O O . ILE A 1 178 ? 19.088 4.337 5.987 1 97.3 178 ILE A O 1
ATOM 1350 N N . ALA A 1 179 ? 19.087 6.081 7.355 1 97.21 179 ALA A N 1
ATOM 1351 C CA . ALA A 1 179 ? 19.632 6.983 6.342 1 97.21 179 ALA A CA 1
ATOM 1352 C C . ALA A 1 179 ? 20.987 6.491 5.842 1 97.21 179 ALA A C 1
ATOM 1354 O O . ALA A 1 179 ? 21.229 6.442 4.634 1 97.21 179 ALA A O 1
ATOM 1355 N N . ASN A 1 180 ? 21.813 6.119 6.763 1 97.94 180 ASN A N 1
ATOM 1356 C CA . ASN A 1 180 ? 23.158 5.693 6.388 1 97.94 180 ASN A CA 1
ATOM 1357 C C . ASN A 1 180 ? 23.141 4.345 5.674 1 97.94 180 ASN A C 1
ATOM 1359 O O . ASN A 1 180 ? 23.857 4.149 4.691 1 97.94 180 ASN A O 1
ATOM 1363 N N . ALA A 1 181 ? 22.339 3.402 6.164 1 97.32 181 ALA A N 1
ATOM 1364 C CA . ALA A 1 181 ? 22.2 2.124 5.471 1 97.32 181 ALA A CA 1
ATOM 1365 C C . ALA A 1 181 ? 21.703 2.326 4.042 1 97.32 181 ALA A C 1
ATOM 1367 O O . ALA A 1 181 ? 22.232 1.725 3.104 1 97.32 181 ALA A O 1
ATOM 1368 N N . SER A 1 182 ? 20.723 3.18 3.863 1 95.75 182 SER A N 1
ATOM 1369 C CA . SER A 1 182 ? 20.147 3.463 2.553 1 95.75 182 SER A CA 1
ATOM 1370 C C . SER A 1 182 ? 21.168 4.124 1.632 1 95.75 182 SER A C 1
ATOM 1372 O O . SER A 1 182 ? 21.325 3.719 0.478 1 95.75 182 SER A O 1
ATOM 1374 N N . TYR A 1 183 ? 21.873 5.128 2.162 1 95.99 183 TYR A N 1
ATOM 1375 C CA . TYR A 1 183 ? 22.888 5.821 1.377 1 95.99 183 TYR A CA 1
ATOM 1376 C C . TYR A 1 183 ? 23.982 4.86 0.928 1 95.99 183 TYR A C 1
ATOM 1378 O O . TYR A 1 183 ? 24.327 4.809 -0.255 1 95.99 183 TYR A O 1
ATOM 1386 N N . LEU A 1 184 ? 24.495 4.052 1.851 1 97.12 184 LEU A N 1
ATOM 1387 C CA . LEU A 1 184 ? 25.61 3.155 1.567 1 97.12 184 LEU A CA 1
ATOM 1388 C C . LEU A 1 184 ? 25.185 2.046 0.611 1 97.12 184 LEU A C 1
ATOM 1390 O O . LEU A 1 184 ? 25.943 1.67 -0.287 1 97.12 184 LEU A O 1
ATOM 1394 N N . SER A 1 185 ? 23.976 1.53 0.783 1 94.75 185 SER A N 1
ATOM 1395 C CA . SER A 1 185 ? 23.477 0.514 -0.139 1 94.75 185 SER A CA 1
ATOM 1396 C C . SER A 1 185 ? 23.24 1.096 -1.528 1 94.75 185 SER A C 1
ATOM 1398 O O . SER A 1 185 ? 23.603 0.483 -2.534 1 94.75 185 SER A O 1
ATOM 1400 N N . ALA A 1 186 ? 22.704 2.308 -1.597 1 92.2 186 ALA A N 1
ATOM 1401 C CA . ALA A 1 186 ? 22.406 2.952 -2.874 1 92.2 186 ALA A CA 1
ATOM 1402 C C . ALA A 1 186 ? 23.688 3.279 -3.635 1 92.2 186 ALA A C 1
ATOM 1404 O O . ALA A 1 186 ? 23.686 3.344 -4.867 1 92.2 186 ALA A O 1
ATOM 1405 N N . THR A 1 187 ? 24.728 3.505 -2.889 1 93.84 187 THR A N 1
ATOM 1406 C CA . THR A 1 187 ? 26.011 3.82 -3.509 1 93.84 187 THR A CA 1
ATOM 1407 C C . THR A 1 187 ? 26.901 2.583 -3.569 1 93.84 187 THR A C 1
ATOM 1409 O O . THR A 1 187 ? 28.122 2.696 -3.701 1 93.84 187 THR A O 1
ATOM 1412 N N . GLU A 1 188 ? 26.312 1.393 -3.275 1 93.92 188 GLU A N 1
ATOM 1413 C CA . GLU A 1 188 ? 26.897 0.072 -3.484 1 93.92 188 GLU A CA 1
ATOM 1414 C C . GLU A 1 188 ? 28.049 -0.181 -2.516 1 93.92 188 GLU A C 1
ATOM 1416 O O . GLU A 1 188 ? 28.998 -0.896 -2.846 1 93.92 188 GLU A O 1
ATOM 1421 N N . GLN A 1 189 ? 28.097 0.521 -1.449 1 96.7 189 GLN A N 1
ATOM 1422 C CA . GLN A 1 189 ? 29.011 0.231 -0.35 1 96.7 189 GLN A CA 1
ATOM 1423 C C . GLN A 1 189 ? 28.397 -0.768 0.627 1 96.7 189 GLN A C 1
ATOM 1425 O O . GLN A 1 189 ? 28.176 -0.446 1.796 1 96.7 189 GLN A O 1
ATOM 1430 N N . TRP A 1 190 ? 28.231 -1.971 0.147 1 97.42 190 TRP A N 1
ATOM 1431 C CA . TRP A 1 190 ? 27.439 -3.009 0.799 1 97.42 190 TRP A CA 1
ATOM 1432 C C . TRP A 1 190 ? 28.037 -3.382 2.151 1 97.42 190 TRP A C 1
ATOM 1434 O O . TRP A 1 190 ? 27.316 -3.502 3.145 1 97.42 190 TRP A O 1
ATOM 1444 N N . GLU A 1 191 ? 29.313 -3.575 2.202 1 98.4 191 GLU A N 1
ATOM 1445 C CA . GLU A 1 191 ? 29.985 -3.985 3.432 1 98.4 191 GLU A CA 1
ATOM 1446 C C . GLU A 1 191 ? 29.782 -2.956 4.541 1 98.4 191 GLU A C 1
ATOM 1448 O O . GLU A 1 191 ? 29.559 -3.318 5.698 1 98.4 191 GLU A O 1
ATOM 1453 N N . LYS A 1 192 ? 29.82 -1.682 4.18 1 98.58 192 LYS A N 1
ATOM 1454 C CA . LYS A 1 192 ? 29.684 -0.596 5.147 1 98.58 192 LYS A CA 1
ATOM 1455 C C . LYS A 1 192 ? 28.231 -0.426 5.581 1 98.58 192 LYS A C 1
ATOM 1457 O O . LYS A 1 192 ? 27.957 0.143 6.64 1 98.58 192 LYS A O 1
ATOM 1462 N N . ALA A 1 193 ? 27.269 -0.859 4.755 1 98.12 193 ALA A N 1
ATOM 1463 C CA . ALA A 1 193 ? 25.846 -0.73 5.06 1 98.12 193 ALA A CA 1
ATOM 1464 C C . ALA A 1 193 ? 25.417 -1.742 6.118 1 98.12 193 ALA A C 1
ATOM 1466 O O . ALA A 1 193 ? 24.519 -1.47 6.919 1 98.12 193 ALA A O 1
ATOM 1467 N N . ILE A 1 194 ? 26.034 -2.935 6.175 1 98.58 194 ILE A N 1
ATOM 1468 C CA . ILE A 1 194 ? 25.617 -4.098 6.951 1 98.58 194 ILE A CA 1
ATOM 1469 C C . ILE A 1 194 ? 25.564 -3.737 8.433 1 98.58 194 ILE A C 1
ATOM 1471 O O . ILE A 1 194 ? 24.573 -4.02 9.112 1 98.58 194 ILE A O 1
ATOM 1475 N N . PRO A 1 195 ? 26.585 -2.992 9 1 98.5 195 PRO A N 1
ATOM 1476 C CA . PRO A 1 195 ? 26.51 -2.654 10.423 1 98.5 195 PRO A CA 1
ATOM 1477 C C . PRO A 1 195 ? 25.318 -1.758 10.754 1 98.5 195 PRO A C 1
ATOM 1479 O O . PRO A 1 195 ? 24.74 -1.868 11.838 1 98.5 195 PRO A O 1
ATOM 1482 N N . PHE A 1 196 ? 24.953 -0.877 9.881 1 98.37 196 PHE A N 1
ATOM 1483 C CA . PHE A 1 196 ? 23.808 -0.008 10.124 1 98.37 196 PHE A CA 1
ATOM 1484 C C . PHE A 1 196 ? 22.51 -0.806 10.114 1 98.37 196 PHE A C 1
ATOM 1486 O O . PHE A 1 196 ? 21.65 -0.615 10.976 1 98.37 196 PHE A O 1
ATOM 1493 N N . TYR A 1 197 ? 22.343 -1.745 9.132 1 98.02 197 TYR A N 1
ATOM 1494 C CA . TYR A 1 197 ? 21.176 -2.619 9.136 1 98.02 197 TYR A CA 1
ATOM 1495 C C . TYR A 1 197 ? 21.119 -3.447 10.414 1 98.02 197 TYR A C 1
ATOM 1497 O O . TYR A 1 197 ? 20.037 -3.7 10.95 1 98.02 197 TYR A O 1
ATOM 1505 N N . THR A 1 198 ? 22.315 -3.886 10.861 1 98.4 198 THR A N 1
ATOM 1506 C CA . THR A 1 198 ? 22.377 -4.679 12.084 1 98.4 198 THR A CA 1
ATOM 1507 C C . THR A 1 198 ? 21.852 -3.881 13.274 1 98.4 198 THR A C 1
ATOM 1509 O O . THR A 1 198 ? 21.094 -4.404 14.093 1 98.4 198 THR A O 1
ATOM 1512 N N . LYS A 1 199 ? 22.227 -2.606 13.348 1 98.04 199 LYS A N 1
ATOM 1513 C CA . LYS A 1 199 ? 21.744 -1.739 14.419 1 98.04 199 LYS A CA 1
ATOM 1514 C C . LYS A 1 199 ? 20.237 -1.523 14.314 1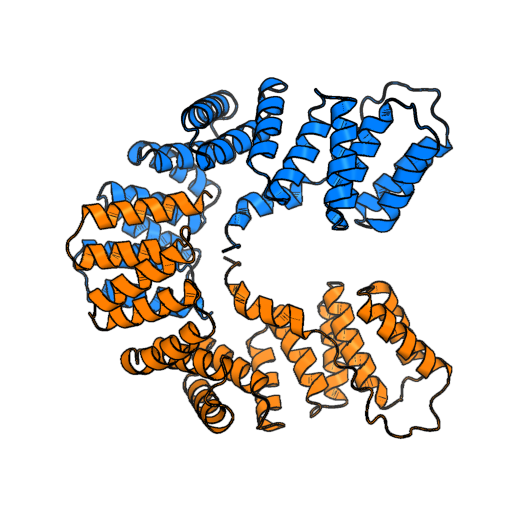 98.04 199 LYS A C 1
ATOM 1516 O O . LYS A 1 199 ? 19.537 -1.485 15.328 1 98.04 199 LYS A O 1
ATOM 1521 N N . ILE A 1 200 ? 19.717 -1.365 13.109 1 97.85 200 ILE A N 1
ATOM 1522 C CA . ILE A 1 200 ? 18.281 -1.212 12.9 1 97.85 200 ILE A CA 1
ATOM 1523 C C . ILE A 1 200 ? 17.551 -2.454 13.405 1 97.85 200 ILE A C 1
ATOM 1525 O O . ILE A 1 200 ? 16.568 -2.348 14.142 1 97.85 200 ILE A O 1
ATOM 1529 N N . LEU A 1 201 ? 18.036 -3.633 13.021 1 97.68 201 LEU A N 1
ATOM 1530 C CA . LEU A 1 201 ? 17.387 -4.911 13.294 1 97.68 201 LEU A CA 1
ATOM 1531 C C . LEU A 1 201 ? 17.405 -5.221 14.787 1 97.68 201 LEU A C 1
ATOM 1533 O O . LEU A 1 201 ? 16.541 -5.947 15.285 1 97.68 201 LEU A O 1
ATOM 1537 N N . ALA A 1 202 ? 18.366 -4.622 15.54 1 96.7 202 ALA A N 1
ATOM 1538 C CA . ALA A 1 202 ? 18.407 -4.764 16.993 1 96.7 202 ALA A CA 1
ATOM 1539 C C . ALA A 1 202 ? 17.211 -4.077 17.645 1 96.7 202 ALA A C 1
ATOM 1541 O O . ALA A 1 202 ? 16.729 -4.516 18.693 1 96.7 202 ALA A O 1
ATOM 1542 N N . LYS A 1 203 ? 16.718 -3.071 17.027 1 95.11 203 LYS A N 1
ATOM 1543 C CA . LYS A 1 203 ? 15.639 -2.274 17.604 1 95.11 203 LYS A CA 1
ATOM 1544 C C . LYS A 1 203 ? 14.303 -2.596 16.942 1 95.11 203 LYS A C 1
ATOM 1546 O O . LYS A 1 203 ? 13.254 -2.541 17.588 1 95.11 203 LYS A O 1
ATOM 1551 N N . ASP A 1 204 ? 14.397 -2.886 15.665 1 93.92 204 ASP A N 1
ATOM 1552 C CA . ASP A 1 204 ? 13.197 -3.148 14.876 1 93.92 204 ASP A CA 1
ATOM 1553 C C . ASP A 1 204 ? 13.41 -4.327 13.928 1 93.92 204 ASP A C 1
ATOM 1555 O O . ASP A 1 204 ? 13.641 -4.135 12.732 1 93.92 204 ASP A O 1
ATOM 1559 N N . PRO A 1 205 ? 13.289 -5.469 14.401 1 95.69 205 PRO A N 1
ATOM 1560 C CA . PRO A 1 205 ? 13.461 -6.653 13.556 1 95.69 205 PRO A CA 1
ATOM 1561 C C . PRO A 1 205 ? 12.291 -6.87 12.599 1 95.69 205 PRO A C 1
ATOM 1563 O O . PRO A 1 205 ? 11.303 -7.513 12.962 1 95.69 205 PRO A O 1
ATOM 1566 N N . SER A 1 206 ? 12.319 -6.283 11.507 1 94.83 206 SER A N 1
ATOM 1567 C CA . SER A 1 206 ? 11.278 -6.442 10.498 1 94.83 206 SER A CA 1
ATOM 1568 C C . SER A 1 206 ? 11.794 -7.212 9.287 1 94.83 206 SER A C 1
ATOM 1570 O O . SER A 1 206 ? 12.998 -7.228 9.022 1 94.83 206 SER A O 1
ATOM 1572 N N . SER A 1 207 ? 10.909 -7.872 8.553 1 96.02 207 SER A N 1
ATOM 1573 C CA . SER A 1 207 ? 11.278 -8.623 7.358 1 96.02 207 SER A CA 1
ATOM 1574 C C . SER A 1 207 ? 11.918 -7.718 6.311 1 96.02 207 SER A C 1
ATOM 1576 O O . SER A 1 207 ? 12.826 -8.138 5.591 1 96.02 207 SER A O 1
ATOM 1578 N N . HIS A 1 208 ? 11.459 -6.48 6.35 1 93.54 208 HIS A N 1
ATOM 1579 C CA . HIS A 1 208 ? 11.973 -5.517 5.383 1 93.54 208 HIS A CA 1
ATOM 1580 C C . HIS A 1 208 ? 13.469 -5.289 5.575 1 93.54 208 HIS A C 1
ATOM 1582 O O . HIS A 1 208 ? 14.242 -5.378 4.619 1 93.54 208 HIS A O 1
ATOM 1588 N N . PHE A 1 209 ? 13.888 -5.108 6.759 1 96.36 209 PHE A N 1
ATOM 1589 C CA . PHE A 1 209 ? 15.29 -4.789 7.003 1 96.36 209 PHE A CA 1
ATOM 1590 C C . PHE A 1 209 ? 16.15 -6.045 6.945 1 96.36 209 PHE A C 1
ATOM 1592 O O . PHE A 1 209 ? 17.312 -5.99 6.537 1 96.36 209 PHE A O 1
ATOM 1599 N N . TYR A 1 210 ? 15.594 -7.194 7.289 1 97.6 210 TYR A N 1
ATOM 1600 C CA . TYR A 1 210 ? 16.303 -8.441 7.023 1 97.6 210 TYR A CA 1
ATOM 1601 C C . TYR A 1 210 ? 16.563 -8.614 5.532 1 97.6 210 TYR A C 1
ATOM 1603 O O . TYR A 1 210 ? 17.656 -9.02 5.128 1 97.6 210 TYR A O 1
ATOM 1611 N N . GLY A 1 211 ? 15.525 -8.298 4.754 1 96.65 211 GLY A N 1
ATOM 1612 C CA . GLY A 1 211 ? 15.676 -8.376 3.31 1 96.65 211 GLY A CA 1
ATOM 1613 C C . GLY A 1 211 ? 16.748 -7.446 2.772 1 96.65 211 GLY A C 1
ATOM 1614 O O . GLY A 1 211 ? 17.568 -7.849 1.944 1 96.65 211 GLY A O 1
ATOM 1615 N N . ALA A 1 212 ? 16.734 -6.237 3.25 1 95.77 212 ALA A N 1
ATOM 1616 C CA . ALA A 1 212 ? 17.709 -5.251 2.79 1 95.77 212 ALA A CA 1
ATOM 1617 C C . ALA A 1 212 ? 19.132 -5.695 3.114 1 95.77 212 ALA A C 1
ATOM 1619 O O . ALA A 1 212 ? 20.026 -5.6 2.271 1 95.77 212 ALA A O 1
ATOM 1620 N N . ARG A 1 213 ? 19.323 -6.233 4.303 1 97.79 213 ARG A N 1
ATOM 1621 C CA . ARG A 1 213 ? 20.657 -6.705 4.661 1 97.79 213 ARG A CA 1
ATOM 1622 C C . ARG A 1 213 ? 21.018 -7.966 3.883 1 97.79 213 ARG A C 1
ATOM 1624 O O . ARG A 1 213 ? 22.174 -8.155 3.499 1 97.79 213 ARG A O 1
ATOM 1631 N N . ALA A 1 214 ? 20.034 -8.826 3.637 1 97.97 214 ALA A N 1
ATOM 1632 C CA . ALA A 1 214 ? 20.273 -10.026 2.838 1 97.97 214 ALA A CA 1
ATOM 1633 C C . ALA A 1 214 ? 20.789 -9.665 1.448 1 97.97 214 ALA A C 1
ATOM 1635 O O . ALA A 1 214 ? 21.693 -10.321 0.924 1 97.97 214 ALA A O 1
ATOM 1636 N N . VAL A 1 215 ? 20.25 -8.654 0.898 1 96.8 215 VAL A N 1
ATOM 1637 C CA . VAL A 1 215 ? 20.685 -8.225 -0.427 1 96.8 215 VAL A CA 1
ATOM 1638 C C . VAL A 1 215 ? 22.139 -7.762 -0.37 1 96.8 215 VAL A C 1
ATOM 1640 O O . VAL A 1 215 ? 22.929 -8.063 -1.267 1 96.8 215 VAL A O 1
ATOM 1643 N N . CYS A 1 216 ? 22.498 -7.042 0.666 1 97.48 216 CYS A N 1
ATOM 1644 C CA . CYS A 1 216 ? 23.897 -6.66 0.817 1 97.48 216 CYS A CA 1
ATOM 1645 C C . CYS A 1 216 ? 24.801 -7.888 0.813 1 97.48 216 CYS A C 1
ATOM 1647 O O . CYS A 1 216 ? 25.818 -7.913 0.119 1 97.48 216 CYS A O 1
ATOM 1649 N N . TYR A 1 217 ? 24.398 -8.921 1.564 1 98 217 TYR A N 1
ATOM 1650 C CA . TYR A 1 217 ? 25.178 -10.152 1.621 1 98 217 TYR A CA 1
ATOM 1651 C C . TYR A 1 217 ? 25.237 -10.824 0.254 1 98 217 TYR A C 1
ATOM 1653 O O . TYR A 1 217 ? 26.284 -11.335 -0.148 1 98 217 TYR A O 1
ATOM 1661 N N . LEU A 1 218 ? 24.12 -10.823 -0.466 1 96.78 218 LEU A N 1
ATOM 1662 C CA . LEU A 1 218 ? 24.087 -11.421 -1.797 1 96.78 218 LEU A CA 1
ATOM 1663 C C . LEU A 1 218 ? 25.047 -10.702 -2.739 1 96.78 218 LEU A C 1
ATOM 1665 O O . LEU A 1 218 ? 25.765 -11.344 -3.509 1 96.78 218 LEU A O 1
ATOM 1669 N N . MET A 1 219 ? 25.08 -9.362 -2.596 1 95.48 219 MET A N 1
ATOM 1670 C CA . MET A 1 219 ? 25.942 -8.556 -3.455 1 95.48 219 MET A CA 1
ATOM 1671 C C . MET A 1 219 ? 27.413 -8.815 -3.147 1 95.48 219 MET A C 1
ATOM 1673 O O . MET A 1 219 ? 28.267 -8.694 -4.027 1 95.48 219 MET A O 1
ATOM 1677 N N . LEU A 1 220 ? 27.697 -9.287 -1.93 1 96.41 220 LEU A N 1
ATOM 1678 C CA . LEU A 1 220 ? 29.061 -9.558 -1.489 1 96.41 220 LEU A CA 1
ATOM 1679 C C . LEU A 1 220 ? 29.407 -11.032 -1.667 1 96.41 220 LEU A C 1
ATOM 1681 O O . LEU A 1 220 ? 30.531 -11.449 -1.379 1 96.41 220 LEU A O 1
ATOM 1685 N N . GLY A 1 221 ? 28.375 -11.856 -2.055 1 95.41 221 GLY A N 1
ATOM 1686 C CA . GLY A 1 221 ? 28.606 -13.28 -2.234 1 95.41 221 GLY A CA 1
ATOM 1687 C C . GLY A 1 221 ? 28.614 -14.052 -0.927 1 95.41 221 GLY A C 1
ATOM 1688 O O . GLY A 1 221 ? 29.067 -15.197 -0.879 1 95.41 221 GLY A O 1
ATOM 1689 N N . ARG A 1 222 ? 28.222 -13.426 0.103 1 97.62 222 ARG A N 1
ATOM 1690 C CA . ARG A 1 222 ? 28.103 -14.088 1.398 1 97.62 222 ARG A CA 1
ATOM 1691 C C . ARG A 1 222 ? 26.766 -14.813 1.521 1 97.62 222 ARG A C 1
ATOM 1693 O O . ARG A 1 222 ? 25.876 -14.364 2.247 1 97.62 222 ARG A O 1
ATOM 1700 N N . LEU A 1 223 ? 26.632 -15.946 0.898 1 97.72 223 LEU A N 1
ATOM 1701 C CA . LEU A 1 223 ? 25.367 -16.635 0.663 1 97.72 223 LEU A CA 1
ATOM 1702 C C . LEU A 1 223 ? 24.802 -17.192 1.966 1 97.72 223 LEU A C 1
ATOM 1704 O O . LEU A 1 223 ? 23.585 -17.209 2.162 1 97.72 223 LEU A O 1
ATOM 1708 N N . ASN A 1 224 ? 25.633 -17.632 2.888 1 98.33 224 ASN A N 1
ATOM 1709 C CA . ASN A 1 224 ? 25.153 -18.164 4.159 1 98.33 224 ASN A CA 1
ATOM 1710 C C . ASN A 1 224 ? 24.514 -17.076 5.017 1 98.33 224 ASN A C 1
ATOM 1712 O O . ASN A 1 224 ? 23.469 -17.297 5.63 1 98.33 224 ASN A O 1
ATOM 1716 N N . ASP A 1 225 ? 25.174 -15.921 5.041 1 98.58 225 ASP A N 1
ATOM 1717 C CA . ASP A 1 225 ? 24.622 -14.793 5.785 1 98.58 225 ASP A CA 1
ATOM 1718 C C . ASP A 1 225 ? 23.29 -14.342 5.19 1 98.58 225 ASP A C 1
ATOM 1720 O O . ASP A 1 225 ? 22.343 -14.05 5.924 1 98.58 225 ASP A O 1
ATOM 1724 N N . ALA A 1 226 ? 23.261 -14.3 3.848 1 98.47 226 ALA A N 1
ATOM 1725 C CA . ALA A 1 226 ? 22.022 -13.941 3.163 1 98.47 226 ALA A CA 1
ATOM 1726 C C . ALA A 1 226 ? 20.906 -14.927 3.496 1 98.47 226 ALA A C 1
ATOM 1728 O O . ALA A 1 226 ? 19.776 -14.522 3.782 1 98.47 226 ALA A O 1
ATOM 1729 N N . SER A 1 227 ? 21.239 -16.227 3.486 1 98.45 227 SER A N 1
ATOM 1730 C CA . SER A 1 227 ? 20.278 -17.279 3.801 1 98.45 227 SER A CA 1
ATOM 1731 C C . SER A 1 227 ? 19.729 -17.121 5.215 1 98.45 227 SER A C 1
ATOM 1733 O O . SER A 1 227 ? 18.525 -17.263 5.439 1 98.45 227 SER A O 1
ATOM 1735 N N . ALA A 1 228 ? 20.603 -16.829 6.15 1 98.61 228 ALA A N 1
ATOM 1736 C CA . ALA A 1 228 ? 20.195 -16.645 7.541 1 98.61 228 ALA A CA 1
ATOM 1737 C C . ALA A 1 228 ? 19.219 -15.48 7.676 1 98.61 228 ALA A C 1
ATOM 1739 O O . ALA A 1 228 ? 18.194 -15.596 8.352 1 98.61 228 ALA A O 1
ATOM 1740 N N . ASP A 1 229 ? 19.458 -14.383 7.01 1 98.63 229 ASP A N 1
ATOM 1741 C CA . ASP A 1 229 ? 18.595 -13.207 7.062 1 98.63 229 ASP A CA 1
ATOM 1742 C C . ASP A 1 229 ? 17.243 -13.49 6.412 1 98.63 229 ASP A C 1
ATOM 1744 O O . ASP A 1 229 ? 16.199 -13.114 6.95 1 98.63 229 ASP A O 1
ATOM 1748 N N . ILE A 1 230 ? 17.28 -14.123 5.271 1 98.43 230 ILE A N 1
ATOM 1749 C CA . ILE A 1 230 ? 16.039 -14.435 4.569 1 98.43 230 ILE A CA 1
ATOM 1750 C C . ILE A 1 230 ? 15.174 -15.35 5.433 1 98.43 230 ILE A C 1
ATOM 1752 O O . ILE A 1 230 ? 13.971 -15.12 5.578 1 98.43 230 ILE A O 1
ATOM 1756 N N . THR A 1 231 ? 15.802 -16.343 6.017 1 98.23 231 THR A N 1
ATOM 1757 C CA . THR A 1 231 ? 15.085 -17.279 6.877 1 98.23 231 THR A CA 1
ATOM 1758 C C . THR A 1 231 ? 14.464 -16.553 8.067 1 98.23 231 THR A C 1
ATOM 1760 O O . THR A 1 231 ? 13.277 -16.72 8.353 1 98.23 231 THR A O 1
ATOM 1763 N N . THR A 1 232 ? 15.263 -15.72 8.71 1 98.32 232 THR A N 1
ATOM 1764 C CA . THR A 1 232 ? 14.764 -14.976 9.862 1 98.32 232 THR A CA 1
ATOM 1765 C C . THR A 1 232 ? 13.648 -14.022 9.447 1 98.32 232 THR A C 1
ATOM 1767 O O . THR A 1 232 ? 12.643 -13.891 10.149 1 98.32 232 THR A O 1
ATOM 1770 N N . GLY A 1 233 ? 13.83 -13.273 8.331 1 97.98 233 GLY A N 1
ATOM 1771 C CA . GLY A 1 233 ? 12.784 -12.403 7.817 1 97.98 233 GLY A CA 1
ATOM 1772 C C . GLY A 1 233 ? 11.475 -13.127 7.567 1 97.98 233 GLY A C 1
ATOM 1773 O O . GLY A 1 233 ? 10.404 -12.619 7.907 1 97.98 233 GLY A O 1
ATOM 1774 N N . LEU A 1 234 ? 11.546 -14.326 6.991 1 96.81 234 LEU A N 1
ATOM 1775 C CA . LEU A 1 234 ? 10.358 -15.112 6.676 1 96.81 234 LEU A CA 1
ATOM 1776 C C . LEU A 1 234 ? 9.713 -15.654 7.947 1 96.81 234 LEU A C 1
ATOM 1778 O O . LEU A 1 234 ? 8.523 -15.978 7.955 1 96.81 234 LEU A O 1
ATOM 1782 N N . GLU A 1 235 ? 10.506 -15.818 9.013 1 97.12 235 GLU A N 1
ATOM 1783 C CA . GLU A 1 235 ? 9.93 -16.154 10.312 1 97.12 235 GLU A CA 1
ATOM 1784 C C . GLU A 1 235 ? 9.077 -15.008 10.85 1 97.12 235 GLU A C 1
ATOM 1786 O O . GLU A 1 235 ? 8.039 -15.24 11.473 1 97.12 235 GLU A O 1
ATOM 1791 N N . HIS A 1 236 ? 9.525 -13.784 10.599 1 95.31 236 HIS A N 1
ATOM 1792 C CA . HIS A 1 236 ? 8.797 -12.599 11.037 1 95.31 236 HIS A CA 1
ATOM 1793 C C . HIS A 1 236 ? 7.569 -12.354 10.167 1 95.31 236 HIS A C 1
ATOM 1795 O O . HIS A 1 236 ? 6.531 -11.908 10.662 1 95.31 236 HIS A O 1
ATOM 1801 N N . ASN A 1 237 ? 7.724 -12.6 8.899 1 94.76 237 ASN A N 1
ATOM 1802 C CA . ASN A 1 237 ? 6.629 -12.439 7.949 1 94.76 237 ASN A CA 1
ATOM 1803 C C . ASN A 1 237 ? 6.641 -13.537 6.888 1 94.76 237 ASN A C 1
ATOM 1805 O O . ASN A 1 237 ? 7.236 -13.369 5.822 1 94.76 237 ASN A O 1
ATOM 1809 N N . PRO A 1 238 ? 5.871 -14.513 7.09 1 93.38 238 PRO A N 1
ATOM 1810 C CA . PRO A 1 238 ? 5.907 -15.681 6.207 1 93.38 238 PRO A CA 1
ATOM 1811 C C . PRO A 1 238 ? 5.301 -15.401 4.834 1 93.38 238 PRO A C 1
ATOM 1813 O O . PRO A 1 238 ? 5.426 -16.221 3.921 1 93.38 238 PRO A O 1
ATOM 1816 N N . THR A 1 239 ? 4.73 -14.248 4.622 1 89.34 239 THR A N 1
ATOM 1817 C CA . THR A 1 239 ? 4.08 -13.969 3.346 1 89.34 239 THR A CA 1
ATOM 1818 C C . THR A 1 239 ? 4.832 -12.883 2.582 1 89.34 239 THR A C 1
ATOM 1820 O O . THR A 1 239 ? 4.301 -12.305 1.631 1 89.34 239 THR A O 1
ATOM 1823 N N . ASP A 1 240 ? 5.985 -12.591 3.059 1 92.63 240 ASP A N 1
ATOM 1824 C CA . ASP A 1 240 ? 6.773 -11.55 2.407 1 92.63 240 ASP A CA 1
ATOM 1825 C C . ASP A 1 240 ? 7.259 -12.009 1.033 1 92.63 240 ASP A C 1
ATOM 1827 O O . ASP A 1 240 ? 8.223 -12.77 0.932 1 92.63 240 ASP A O 1
ATOM 1831 N N . ASN A 1 241 ? 6.702 -11.484 -0.001 1 90.71 241 ASN A N 1
ATOM 1832 C CA . ASN A 1 241 ? 6.968 -11.909 -1.371 1 90.71 241 ASN A CA 1
ATOM 1833 C C . ASN A 1 241 ? 8.406 -11.608 -1.783 1 90.71 241 ASN A C 1
ATOM 1835 O O . ASN A 1 241 ? 9.036 -12.404 -2.481 1 90.71 241 ASN A O 1
ATOM 1839 N N . GLU A 1 242 ? 8.858 -10.573 -1.374 1 92.97 242 GLU A N 1
ATOM 1840 C CA . GLU A 1 242 ? 10.211 -10.168 -1.744 1 92.97 242 GLU A CA 1
ATOM 1841 C C . GLU A 1 242 ? 11.25 -11.129 -1.176 1 92.97 242 GLU A C 1
ATOM 1843 O O . GLU A 1 242 ? 12.225 -11.468 -1.851 1 92.97 242 GLU A O 1
ATOM 1848 N N . LEU A 1 243 ? 11.021 -11.547 0.02 1 95.64 243 LEU A N 1
ATOM 1849 C CA . LEU A 1 243 ? 11.97 -12.462 0.643 1 95.64 243 LEU A CA 1
ATOM 1850 C C . LEU A 1 243 ? 11.977 -13.809 -0.071 1 95.64 243 LEU A C 1
ATOM 1852 O O . LEU A 1 243 ? 13.027 -14.442 -0.203 1 95.64 243 LEU A O 1
ATOM 1856 N N . TYR A 1 244 ? 10.865 -14.244 -0.566 1 95.77 244 TYR A N 1
ATOM 1857 C CA . TYR A 1 244 ? 10.833 -15.462 -1.368 1 95.77 244 TYR A CA 1
ATOM 1858 C C . TYR A 1 244 ? 11.599 -15.277 -2.673 1 95.77 244 TYR A C 1
ATOM 1860 O O . TYR A 1 244 ? 12.276 -16.196 -3.138 1 95.77 244 TYR A O 1
ATOM 1868 N N . LEU A 1 245 ? 11.483 -14.092 -3.207 1 95.31 245 LEU A N 1
ATOM 1869 C CA . LEU A 1 245 ? 12.204 -13.822 -4.446 1 95.31 245 LEU A CA 1
ATOM 1870 C C . LEU A 1 245 ? 13.707 -13.756 -4.196 1 95.31 245 LEU A C 1
ATOM 1872 O O . LEU A 1 245 ? 14.498 -14.237 -5.011 1 95.31 245 LEU A O 1
ATOM 1876 N N . TYR A 1 246 ? 14.1 -13.227 -3.041 1 96.41 246 TYR A N 1
ATOM 1877 C CA . TYR A 1 246 ? 15.512 -13.251 -2.677 1 96.41 246 TYR A CA 1
ATOM 1878 C C . TYR A 1 246 ? 16 -14.681 -2.48 1 96.41 246 TYR A C 1
ATOM 1880 O O . TYR A 1 246 ? 17.108 -15.028 -2.898 1 96.41 246 TYR A O 1
ATOM 1888 N N . ARG A 1 247 ? 15.158 -15.442 -1.883 1 96.75 247 ARG A N 1
ATOM 1889 C CA . ARG A 1 247 ? 15.542 -16.834 -1.67 1 96.75 247 ARG A CA 1
ATOM 1890 C C . ARG A 1 247 ? 15.609 -17.592 -2.992 1 96.75 247 ARG A C 1
ATOM 1892 O O . ARG A 1 247 ? 16.464 -18.462 -3.172 1 96.75 247 ARG A O 1
ATOM 1899 N N . ALA A 1 248 ? 14.705 -17.315 -3.867 1 96.17 248 ALA A N 1
ATOM 1900 C CA . ALA A 1 248 ? 14.777 -17.917 -5.196 1 96.17 248 ALA A CA 1
ATOM 1901 C C . ALA A 1 248 ? 16.105 -17.591 -5.874 1 96.17 248 ALA A C 1
ATOM 1903 O O . ALA A 1 248 ? 16.756 -18.476 -6.435 1 96.17 248 ALA A O 1
ATOM 1904 N N . TYR A 1 249 ? 16.518 -16.402 -5.808 1 95.02 249 TYR A N 1
ATOM 1905 C CA . TYR A 1 249 ? 17.788 -15.966 -6.377 1 95.02 249 TYR A CA 1
ATOM 1906 C C . TYR A 1 249 ? 18.959 -16.663 -5.694 1 95.02 249 TYR A C 1
ATOM 1908 O O . TYR A 1 249 ? 19.866 -17.165 -6.362 1 95.02 249 TYR A O 1
ATOM 1916 N N . LEU A 1 250 ? 18.897 -16.677 -4.368 1 96.38 250 LEU A N 1
ATOM 1917 C CA . LEU A 1 250 ? 19.931 -17.335 -3.576 1 96.38 250 LEU A CA 1
ATOM 1918 C C . LEU A 1 250 ? 20.061 -18.804 -3.965 1 96.38 250 LEU A C 1
ATOM 1920 O O . LEU A 1 250 ? 21.172 -19.301 -4.163 1 96.38 250 LEU A O 1
ATOM 1924 N N . ASN A 1 251 ? 18.928 -19.45 -4.052 1 96.07 251 ASN A N 1
ATOM 1925 C CA . ASN A 1 251 ? 18.938 -20.865 -4.408 1 96.07 251 ASN A CA 1
ATOM 1926 C C . ASN A 1 251 ? 19.464 -21.084 -5.824 1 96.07 251 ASN A C 1
ATOM 1928 O O . ASN A 1 251 ? 20.132 -22.083 -6.095 1 96.07 251 ASN A O 1
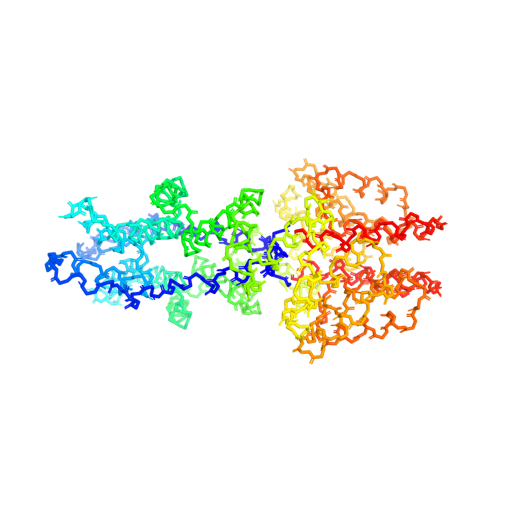ATOM 1932 N N . LYS A 1 252 ? 19.211 -20.152 -6.651 1 93.7 252 LYS A N 1
ATOM 1933 C CA . LYS A 1 252 ? 19.787 -20.224 -7.99 1 93.7 252 LYS A CA 1
ATOM 1934 C C . LYS A 1 252 ? 21.305 -20.072 -7.945 1 93.7 252 LYS A C 1
ATOM 1936 O O . LYS A 1 252 ? 22.027 -20.791 -8.639 1 93.7 252 LYS A O 1
ATOM 1941 N N . MET A 1 253 ? 21.761 -19.179 -7.083 1 93.04 253 MET A N 1
ATOM 1942 C CA . MET A 1 253 ? 23.196 -18.988 -6.897 1 93.04 253 MET A CA 1
ATOM 1943 C C . MET A 1 253 ? 23.851 -20.26 -6.37 1 93.04 253 MET A C 1
ATOM 1945 O O . MET A 1 253 ? 24.991 -20.568 -6.722 1 93.04 253 MET A O 1
ATOM 1949 N N . ARG A 1 254 ? 23.073 -20.989 -5.637 1 93.9 254 ARG A N 1
ATOM 1950 C CA . ARG A 1 254 ? 23.577 -22.214 -5.024 1 93.9 254 ARG A CA 1
ATOM 1951 C C . ARG A 1 254 ? 23.323 -23.42 -5.923 1 93.9 254 ARG A C 1
ATOM 1953 O O . ARG A 1 254 ? 23.561 -24.561 -5.521 1 93.9 254 ARG A O 1
ATOM 1960 N N . TYR A 1 255 ? 22.714 -23.216 -7.044 1 92.84 255 TYR A N 1
ATOM 1961 C CA . TYR A 1 255 ? 22.424 -24.243 -8.038 1 92.84 255 TYR A CA 1
ATOM 1962 C C . TYR A 1 255 ? 21.357 -25.206 -7.531 1 92.84 255 TYR A C 1
ATOM 1964 O O . TYR A 1 255 ? 21.383 -26.397 -7.853 1 92.84 255 TYR A O 1
ATOM 1972 N N . MET A 1 256 ? 20.598 -24.707 -6.686 1 93.84 256 MET A N 1
ATOM 1973 C CA . MET A 1 256 ? 19.424 -25.443 -6.226 1 93.84 256 MET A CA 1
ATOM 1974 C C . MET A 1 256 ? 18.187 -25.049 -7.026 1 93.84 256 MET A C 1
ATOM 1976 O O . MET A 1 256 ? 17.302 -24.362 -6.511 1 93.84 256 MET A O 1
ATOM 1980 N N . HIS A 1 257 ? 18.113 -25.578 -8.164 1 91.11 257 HIS A N 1
ATOM 1981 C CA . HIS A 1 257 ? 17.152 -25.128 -9.165 1 91.11 257 HIS A CA 1
ATOM 1982 C C . HIS A 1 257 ? 15.72 -25.389 -8.71 1 91.11 257 HIS A C 1
ATOM 1984 O O . HIS A 1 257 ? 14.862 -24.508 -8.809 1 91.11 257 HIS A O 1
ATOM 1990 N N . ASP A 1 258 ? 15.43 -26.547 -8.11 1 93.25 258 ASP A N 1
ATOM 1991 C CA . ASP A 1 258 ? 14.071 -26.891 -7.703 1 93.25 258 ASP A CA 1
ATOM 1992 C C . ASP A 1 258 ? 13.598 -25.999 -6.558 1 93.25 258 ASP A C 1
ATOM 1994 O O . ASP A 1 258 ? 12.46 -25.525 -6.561 1 93.25 258 ASP A O 1
ATOM 1998 N N . ASP A 1 259 ? 14.521 -25.779 -5.674 1 94.83 259 ASP A N 1
ATOM 1999 C CA . ASP A 1 259 ? 14.201 -24.907 -4.548 1 94.83 259 ASP A CA 1
ATOM 2000 C C . ASP A 1 259 ? 13.929 -23.48 -5.018 1 94.83 259 ASP A C 1
ATOM 2002 O O . ASP A 1 259 ? 13.042 -22.806 -4.491 1 94.83 259 ASP A O 1
ATOM 2006 N N . ALA A 1 260 ? 14.708 -23.059 -5.986 1 94.99 260 ALA A N 1
ATOM 2007 C CA . ALA A 1 260 ? 14.543 -21.716 -6.538 1 94.99 260 ALA A CA 1
ATOM 2008 C C . ALA A 1 260 ? 13.171 -21.555 -7.186 1 94.99 260 ALA A C 1
ATOM 2010 O O . ALA A 1 260 ? 12.486 -20.554 -6.964 1 94.99 260 ALA A O 1
ATOM 2011 N N . LEU A 1 261 ? 12.786 -22.567 -7.929 1 92.1 261 LEU A N 1
ATOM 2012 C CA . LEU A 1 261 ? 11.491 -22.527 -8.6 1 92.1 261 LEU A CA 1
ATOM 2013 C C . LEU A 1 261 ? 10.353 -22.585 -7.587 1 92.1 261 LEU A C 1
ATOM 2015 O O . LEU A 1 261 ? 9.324 -21.929 -7.764 1 92.1 261 LEU A O 1
ATOM 2019 N N . ASP A 1 262 ? 10.559 -23.371 -6.561 1 93.58 262 ASP A N 1
ATOM 2020 C CA . ASP A 1 262 ? 9.56 -23.443 -5.5 1 93.58 262 ASP A CA 1
ATOM 2021 C C . ASP A 1 262 ? 9.355 -22.079 -4.845 1 93.58 262 ASP A C 1
ATOM 2023 O O . ASP A 1 262 ? 8.221 -21.677 -4.576 1 93.58 262 ASP A O 1
ATOM 2027 N N . ASP A 1 263 ? 10.415 -21.39 -4.6 1 94.24 263 ASP A N 1
ATOM 2028 C CA . ASP A 1 263 ? 10.336 -20.063 -3.997 1 94.24 263 ASP A CA 1
ATOM 2029 C C . ASP A 1 263 ? 9.661 -19.07 -4.941 1 94.24 263 ASP A C 1
ATOM 2031 O O . ASP A 1 263 ? 8.896 -18.209 -4.501 1 94.24 263 ASP A O 1
ATOM 2035 N N . LEU A 1 264 ? 9.977 -19.187 -6.196 1 92.14 264 LEU A N 1
ATOM 2036 C CA . LEU A 1 264 ? 9.328 -18.336 -7.187 1 92.14 264 LEU A CA 1
ATOM 2037 C C . LEU A 1 264 ? 7.821 -18.57 -7.202 1 92.14 264 LEU A C 1
ATOM 2039 O O . LEU A 1 264 ? 7.041 -17.617 -7.256 1 92.14 264 LEU A O 1
ATOM 2043 N N . ARG A 1 265 ? 7.435 -19.797 -7.127 1 90.55 265 ARG A N 1
ATOM 2044 C CA . ARG A 1 265 ? 6.024 -20.167 -7.069 1 90.55 265 ARG A CA 1
ATOM 2045 C C . ARG A 1 265 ? 5.352 -19.57 -5.837 1 90.55 265 ARG A C 1
ATOM 2047 O O . ARG A 1 265 ? 4.258 -19.01 -5.931 1 90.55 265 ARG A O 1
ATOM 2054 N N . ARG A 1 266 ? 5.998 -19.648 -4.774 1 90.1 266 ARG A N 1
ATOM 2055 C CA . ARG A 1 266 ? 5.454 -19.114 -3.529 1 90.1 266 ARG A CA 1
ATOM 2056 C C . ARG A 1 266 ? 5.28 -17.602 -3.612 1 90.1 266 ARG A C 1
ATOM 2058 O O . ARG A 1 266 ? 4.296 -17.057 -3.107 1 90.1 266 ARG A O 1
ATOM 2065 N N . ALA A 1 267 ? 6.279 -16.928 -4.184 1 89.26 267 ALA A N 1
ATOM 2066 C CA . ALA A 1 267 ? 6.207 -15.477 -4.337 1 89.26 267 ALA A CA 1
ATOM 2067 C C . ALA A 1 267 ? 5.008 -15.074 -5.191 1 89.26 267 ALA A C 1
ATOM 2069 O O . ALA A 1 267 ? 4.349 -14.069 -4.912 1 89.26 267 ALA A O 1
ATOM 2070 N N . LEU A 1 268 ? 4.691 -15.847 -6.219 1 83.57 268 LEU A N 1
ATOM 2071 C CA . LEU A 1 268 ? 3.562 -15.568 -7.099 1 83.57 268 LEU A CA 1
ATOM 2072 C C . LEU A 1 268 ? 2.239 -15.796 -6.375 1 83.57 268 LEU A C 1
ATOM 2074 O O . LEU A 1 268 ? 1.291 -15.028 -6.55 1 83.57 268 LEU A O 1
ATOM 2078 N N . ASN A 1 269 ? 2.191 -16.891 -5.625 1 79.4 269 ASN A N 1
ATOM 2079 C CA . ASN A 1 269 ? 0.951 -17.29 -4.967 1 79.4 269 ASN A CA 1
ATOM 2080 C C . ASN A 1 269 ? 0.572 -16.322 -3.85 1 79.4 269 ASN A C 1
ATOM 2082 O O . ASN A 1 269 ? -0.608 -16.173 -3.525 1 79.4 269 ASN A O 1
ATOM 2086 N N . GLN A 1 270 ? 1.595 -15.693 -3.237 1 68.84 270 GLN A N 1
ATOM 2087 C CA . GLN A 1 270 ? 1.313 -14.774 -2.139 1 68.84 270 GLN A CA 1
ATOM 2088 C C . GLN A 1 270 ? 0.668 -13.489 -2.65 1 68.84 270 GLN A C 1
ATOM 2090 O O . GLN A 1 270 ? -0.025 -12.796 -1.902 1 68.84 270 GLN A O 1
ATOM 2095 N N . LYS A 1 271 ? 0.937 -13.15 -3.827 1 59.76 271 LYS A N 1
ATOM 2096 C CA . LYS A 1 271 ? 0.322 -11.956 -4.401 1 59.76 271 LYS A CA 1
ATOM 2097 C C . LYS A 1 271 ? -1.19 -12.119 -4.518 1 59.76 271 LYS A C 1
ATOM 2099 O O . LYS A 1 271 ? -1.927 -11.131 -4.529 1 59.76 271 LYS A O 1
ATOM 2104 N N . HIS A 1 272 ? -1.619 -13.398 -4.55 1 53.89 272 HIS A N 1
ATOM 2105 C CA . HIS A 1 272 ? -3.046 -13.682 -4.646 1 53.89 272 HIS A CA 1
ATOM 2106 C C . HIS A 1 272 ? -3.712 -13.631 -3.275 1 53.89 272 HIS A C 1
ATOM 2108 O O . HIS A 1 272 ? -4.941 -13.636 -3.177 1 53.89 272 HIS A O 1
ATOM 2114 N N . GLN A 1 273 ? -2.849 -13.478 -2.229 1 49.14 273 GLN A N 1
ATOM 2115 C CA . GLN A 1 273 ? -3.42 -13.465 -0.887 1 49.14 273 GLN A CA 1
ATOM 2116 C C . GLN A 1 273 ? -3.671 -12.037 -0.41 1 49.14 273 GLN A C 1
ATOM 2118 O O . GLN A 1 273 ? -2.972 -11.108 -0.82 1 49.14 273 GLN A O 1
ATOM 2123 N N . MET B 1 1 ? 3.859 -4.604 4.181 1 17.08 1 MET B N 1
ATOM 2124 C CA . MET B 1 1 ? 2.76 -5.564 4.124 1 17.08 1 MET B CA 1
ATOM 2125 C C . MET B 1 1 ? 1.731 -5.151 3.078 1 17.08 1 MET B C 1
ATOM 2127 O O . MET B 1 1 ? 1.321 -5.965 2.249 1 17.08 1 MET B O 1
ATOM 2131 N N . ASN B 1 2 ? 1.082 -3.92 3.312 1 21.27 2 ASN B N 1
ATOM 2132 C CA . ASN B 1 2 ? -0.361 -3.894 3.097 1 21.27 2 ASN B CA 1
ATOM 2133 C C . ASN B 1 2 ? -0.712 -3.36 1.712 1 21.27 2 ASN B C 1
ATOM 2135 O O . ASN B 1 2 ? -1.846 -2.94 1.472 1 21.27 2 ASN B O 1
ATOM 2139 N N . LYS B 1 3 ? 0.223 -3.127 0.894 1 26.29 3 LYS B N 1
ATOM 2140 C CA . LYS B 1 3 ? -0.281 -2.383 -0.256 1 26.29 3 LYS B CA 1
ATOM 2141 C C . LYS B 1 3 ? -1.099 -3.283 -1.178 1 26.29 3 LYS B C 1
ATOM 2143 O O . LYS B 1 3 ? -1.915 -2.798 -1.965 1 26.29 3 LYS B O 1
ATOM 2148 N N . ASN B 1 4 ? -0.528 -4.45 -1.351 1 27.15 4 ASN B N 1
ATOM 2149 C CA . ASN B 1 4 ? -1.033 -5.264 -2.452 1 27.15 4 ASN B CA 1
ATOM 2150 C C . ASN B 1 4 ? -2.401 -5.857 -2.129 1 27.15 4 ASN B C 1
ATOM 2152 O O . ASN B 1 4 ? -2.915 -6.688 -2.88 1 27.15 4 ASN B O 1
ATOM 2156 N N . LEU B 1 5 ? -2.769 -5.814 -0.884 1 31.04 5 LEU B N 1
ATOM 2157 C CA . LEU B 1 5 ? -4.195 -5.975 -0.62 1 31.04 5 LEU B CA 1
ATOM 2158 C C . LEU B 1 5 ? -5.009 -4.932 -1.378 1 31.04 5 LEU B C 1
ATOM 2160 O O . LEU B 1 5 ? -6.226 -4.841 -1.203 1 31.04 5 LEU B O 1
ATOM 2164 N N . SER B 1 6 ? -4.298 -4.322 -2.345 1 33.88 6 SER B N 1
ATOM 2165 C CA . SER B 1 6 ? -4.821 -3.132 -3.009 1 33.88 6 SER B CA 1
ATOM 2166 C C . SER B 1 6 ? -5.887 -3.496 -4.037 1 33.88 6 SER B C 1
ATOM 2168 O O . SER B 1 6 ? -6.842 -2.744 -4.242 1 33.88 6 SER B O 1
ATOM 2170 N N . TYR B 1 7 ? -5.544 -4.642 -4.664 1 34.49 7 TYR B N 1
ATOM 2171 C CA . TYR B 1 7 ? -6.471 -4.789 -5.78 1 34.49 7 TYR B CA 1
ATOM 2172 C C . TYR B 1 7 ? -7.847 -5.226 -5.292 1 34.49 7 TYR B C 1
ATOM 2174 O O . TYR B 1 7 ? -8.868 -4.834 -5.862 1 34.49 7 TYR B O 1
ATOM 2182 N N . ILE B 1 8 ? -7.763 -6.205 -4.343 1 34.44 8 ILE B N 1
ATOM 2183 C CA . ILE B 1 8 ? -9.086 -6.564 -3.843 1 34.44 8 ILE B CA 1
ATOM 2184 C C . ILE B 1 8 ? -9.695 -5.378 -3.097 1 34.44 8 ILE B C 1
ATOM 2186 O O . ILE B 1 8 ? -10.895 -5.118 -3.208 1 34.44 8 ILE B O 1
ATOM 2190 N N . ALA B 1 9 ? -8.76 -4.559 -2.556 1 36.52 9 ALA B N 1
ATOM 2191 C CA . ALA B 1 9 ? -9.235 -3.423 -1.771 1 36.52 9 ALA B CA 1
ATOM 2192 C C . ALA B 1 9 ? -9.838 -2.347 -2.67 1 36.52 9 ALA B C 1
ATOM 2194 O O . ALA B 1 9 ? -10.821 -1.7 -2.302 1 36.52 9 ALA B O 1
ATOM 2195 N N . LEU B 1 10 ? -9.227 -2.236 -3.881 1 34.7 10 LEU B N 1
ATOM 2196 C CA . LEU B 1 10 ? -9.751 -1.177 -4.737 1 34.7 10 LEU B CA 1
ATOM 2197 C C . LEU B 1 10 ? -11.18 -1.486 -5.17 1 34.7 10 LEU B C 1
ATOM 2199 O O . LEU B 1 10 ? -12.009 -0.581 -5.282 1 34.7 10 LEU B O 1
ATOM 2203 N N . ALA B 1 11 ? -11.378 -2.766 -5.315 1 34.52 11 ALA B N 1
ATOM 2204 C CA . ALA B 1 11 ? -12.714 -3.066 -5.824 1 34.52 11 ALA B CA 1
ATOM 2205 C C . ALA B 1 11 ? -13.774 -2.839 -4.75 1 34.52 11 ALA B C 1
ATOM 2207 O O . ALA B 1 11 ? -14.893 -2.42 -5.052 1 34.52 11 ALA B O 1
ATOM 2208 N N . VAL B 1 12 ? -13.234 -2.936 -3.559 1 35.02 12 VAL B N 1
ATOM 2209 C CA . VAL B 1 12 ? -14.291 -2.878 -2.555 1 35.02 12 VAL B CA 1
ATOM 2210 C C . VAL B 1 12 ? -14.72 -1.428 -2.34 1 35.02 12 VAL B C 1
ATOM 2212 O O . VAL B 1 12 ? -15.896 -1.154 -2.088 1 35.02 12 VAL B O 1
ATOM 2215 N N . THR B 1 13 ? -13.741 -0.501 -2.575 1 34.92 13 THR B N 1
ATOM 2216 C CA . THR B 1 13 ? -14.203 0.829 -2.193 1 34.92 13 THR B CA 1
ATOM 2217 C C . THR B 1 13 ? -15.331 1.294 -3.11 1 34.92 13 THR B C 1
ATOM 2219 O O . THR B 1 13 ? -16.248 1.991 -2.67 1 34.92 13 THR B O 1
ATOM 2222 N N . ALA B 1 14 ? -15.125 0.95 -4.464 1 37.33 14 ALA B N 1
ATOM 2223 C CA . ALA B 1 14 ? -16.109 1.56 -5.356 1 37.33 14 ALA B CA 1
ATOM 2224 C C . ALA B 1 14 ? -17.49 0.943 -5.153 1 37.33 14 ALA B C 1
ATOM 2226 O O . ALA B 1 14 ? -18.506 1.556 -5.488 1 37.33 14 ALA B O 1
ATOM 2227 N N . LEU B 1 15 ? -17.459 -0.21 -4.725 1 37 15 LEU B N 1
ATOM 2228 C CA . LEU B 1 15 ? -18.707 -0.954 -4.855 1 37 15 LEU B CA 1
ATOM 2229 C C . LEU B 1 15 ? -19.649 -0.641 -3.697 1 37 15 LEU B C 1
ATOM 2231 O O . LEU B 1 15 ? -20.769 -1.156 -3.645 1 37 15 LEU B O 1
ATOM 2235 N N . LEU B 1 16 ? -19.062 0.148 -2.849 1 40.38 16 LEU B N 1
ATOM 2236 C CA . LEU B 1 16 ? -20.018 0.31 -1.759 1 40.38 16 LEU B CA 1
ATOM 2237 C C . LEU B 1 16 ? -21.053 1.377 -2.097 1 40.38 16 LEU B C 1
ATOM 2239 O O . LEU B 1 16 ? -21.234 2.334 -1.341 1 40.38 16 LEU B O 1
ATOM 2243 N N . SER B 1 17 ? -21.245 1.556 -3.437 1 36.74 17 SER B N 1
ATOM 2244 C CA . SER B 1 17 ? -22.409 2.418 -3.615 1 36.74 17 SER B CA 1
ATOM 2245 C C . SER B 1 17 ? -23.689 1.716 -3.174 1 36.74 17 SER B C 1
ATOM 2247 O O . SER B 1 17 ? -23.945 0.575 -3.565 1 36.74 17 SER B O 1
ATOM 2249 N N . PRO B 1 18 ? -24.234 2.1 -2.22 1 37.65 18 PRO B N 1
ATOM 2250 C CA . PRO B 1 18 ? -25.539 1.502 -1.927 1 37.65 18 PRO B CA 1
ATOM 2251 C C . PRO B 1 18 ? -26.467 1.487 -3.14 1 37.65 18 PRO B C 1
ATOM 2253 O O . PRO B 1 18 ? -26.514 2.46 -3.898 1 37.65 18 PRO B O 1
ATOM 2256 N N . SER B 1 19 ? -26.541 0.459 -3.917 1 36.81 19 SER B N 1
ATOM 2257 C CA . SER B 1 19 ? -27.627 0.413 -4.89 1 36.81 19 SER B CA 1
ATOM 2258 C C . SER B 1 19 ? -28.957 0.805 -4.254 1 36.81 19 SER B C 1
ATOM 2260 O O . SER B 1 19 ? -29.317 0.294 -3.191 1 36.81 19 SER B O 1
ATOM 2262 N N . PRO B 1 20 ? -29.502 1.857 -4.712 1 34.36 20 PRO B N 1
ATOM 2263 C CA . PRO B 1 20 ? -30.834 2.143 -4.173 1 34.36 20 PRO B CA 1
ATOM 2264 C C . PRO B 1 20 ? -31.812 0.987 -4.375 1 34.36 20 PRO B C 1
ATOM 2266 O O . PRO B 1 20 ? -31.982 0.507 -5.499 1 34.36 20 PRO B O 1
ATOM 2269 N N . ALA B 1 21 ? -31.82 0.101 -3.626 1 38.68 21 ALA B N 1
ATOM 2270 C CA . ALA B 1 21 ? -32.844 -0.939 -3.682 1 38.68 21 ALA B CA 1
ATOM 2271 C C . ALA B 1 21 ? -34.243 -0.329 -3.718 1 38.68 21 ALA B C 1
ATOM 2273 O O . ALA B 1 21 ? -35.225 -0.992 -3.376 1 38.68 21 ALA B O 1
ATOM 2274 N N . ILE B 1 22 ? -34.39 0.961 -3.961 1 38.02 22 ILE B N 1
ATOM 2275 C CA . ILE B 1 22 ? -35.75 1.443 -3.749 1 38.02 22 ILE B CA 1
ATOM 2276 C C . ILE B 1 22 ? -36.677 0.858 -4.812 1 38.02 22 ILE B C 1
ATOM 2278 O O . ILE B 1 22 ? -37.84 1.255 -4.917 1 38.02 22 ILE B O 1
ATOM 2282 N N . ALA B 1 23 ? -36.181 0.145 -5.863 1 35.45 23 ALA B N 1
ATOM 2283 C CA . ALA B 1 23 ? -37.213 0.139 -6.896 1 35.45 23 ALA B CA 1
ATOM 2284 C C . ALA B 1 23 ? -38.536 -0.386 -6.347 1 35.45 23 ALA B C 1
ATOM 2286 O O . ALA B 1 23 ? -39.598 0.173 -6.628 1 35.45 23 ALA B O 1
ATOM 2287 N N . ASP B 1 24 ? -38.582 -1.805 -6.313 1 33.24 24 ASP B N 1
ATOM 2288 C CA . ASP B 1 24 ? -39.916 -2.384 -6.192 1 33.24 24 ASP B CA 1
ATOM 2289 C C . ASP B 1 24 ? -40.41 -2.329 -4.748 1 33.24 24 ASP B C 1
ATOM 2291 O O . ASP B 1 24 ? -40.366 -3.332 -4.032 1 33.24 24 ASP B O 1
ATOM 2295 N N . ALA B 1 25 ? -40.044 -1.29 -4.035 1 37.01 25 ALA B N 1
ATOM 2296 C CA . ALA B 1 25 ? -40.768 -1.279 -2.767 1 37.01 25 ALA B CA 1
ATOM 2297 C C . ALA B 1 25 ? -42.248 -1.587 -2.978 1 37.01 25 ALA B C 1
ATOM 2299 O O . ALA B 1 25 ? -42.886 -1.018 -3.867 1 37.01 25 ALA B O 1
ATOM 2300 N N . PRO B 1 26 ? -42.723 -2.693 -2.601 1 37.25 26 PRO B N 1
ATOM 2301 C CA . PRO B 1 26 ? -44.179 -2.764 -2.743 1 37.25 26 PRO B CA 1
ATOM 2302 C C . PRO B 1 26 ? -44.858 -1.413 -2.531 1 37.25 26 PRO B C 1
ATOM 2304 O O . PRO B 1 26 ? -44.298 -0.532 -1.874 1 37.25 26 PRO B O 1
ATOM 2307 N N . ASN B 1 27 ? -45.726 -0.972 -3.444 1 41.18 27 ASN B N 1
ATOM 2308 C CA . ASN B 1 27 ? -46.763 0.026 -3.202 1 41.18 27 ASN B CA 1
ATOM 2309 C C . ASN B 1 27 ? -47.111 0.124 -1.719 1 41.18 27 ASN B C 1
ATOM 2311 O O . ASN B 1 27 ? -48.003 -0.578 -1.239 1 41.18 27 ASN B O 1
ATOM 2315 N N . THR B 1 28 ? -46.115 0.026 -0.807 1 49.2 28 THR B N 1
ATOM 2316 C CA . THR B 1 28 ? -46.674 0.039 0.54 1 49.2 28 THR B CA 1
ATOM 2317 C C . THR B 1 28 ? -47.442 1.333 0.795 1 49.2 28 THR B C 1
ATOM 2319 O O . THR B 1 28 ? -46.84 2.381 1.038 1 49.2 28 THR B O 1
ATOM 2322 N N . PRO B 1 29 ? -48.431 1.543 0.184 1 54.91 29 PRO B N 1
ATOM 2323 C CA . PRO B 1 29 ? -49.298 2.712 0.357 1 54.91 29 PRO B CA 1
ATOM 2324 C C . PRO B 1 29 ? -49.138 3.368 1.726 1 54.91 29 PRO B C 1
ATOM 2326 O O . PRO B 1 29 ? -49.255 4.59 1.847 1 54.91 29 PRO B O 1
ATOM 2329 N N . ASP B 1 30 ? -49.043 2.551 2.882 1 66.64 30 ASP B N 1
ATOM 2330 C CA . ASP B 1 30 ? -49.372 3.024 4.223 1 66.64 30 ASP B CA 1
ATOM 2331 C C . ASP B 1 30 ? -48.108 3.305 5.033 1 66.64 30 ASP B C 1
ATOM 2333 O O . ASP B 1 30 ? -48.11 3.183 6.259 1 66.64 30 ASP B O 1
ATOM 2337 N N . LEU B 1 31 ? -46.975 3.782 4.311 1 77.75 31 LEU B N 1
ATOM 2338 C CA . LEU B 1 31 ? -45.86 4.094 5.199 1 77.75 31 LEU B CA 1
ATOM 2339 C C . LEU B 1 31 ? -46.004 5.498 5.778 1 77.75 31 LEU B C 1
ATOM 2341 O O . LEU B 1 31 ? -46.412 6.425 5.076 1 77.75 31 LEU B O 1
ATOM 2345 N N . PRO B 1 32 ? -45.683 5.611 7.142 1 87.17 32 PRO B N 1
ATOM 2346 C CA . PRO B 1 32 ? -45.716 6.947 7.742 1 87.17 32 PRO B CA 1
ATOM 2347 C C . PRO B 1 32 ? -44.792 7.935 7.034 1 87.17 32 PRO B C 1
ATOM 2349 O O . PRO B 1 32 ? -43.69 7.567 6.62 1 87.17 32 PRO B O 1
ATOM 2352 N N . GLN B 1 33 ? -45.384 9.025 6.726 1 88.52 33 GLN B N 1
ATOM 2353 C CA . GLN B 1 33 ? -44.666 10.084 6.025 1 88.52 33 GLN B CA 1
ATOM 2354 C C . GLN B 1 33 ? -43.308 10.347 6.669 1 88.52 33 GLN B C 1
ATOM 2356 O O . GLN B 1 33 ? -42.313 10.552 5.97 1 88.52 33 GLN B O 1
ATOM 2361 N N . GLU B 1 34 ? -43.242 10.328 7.989 1 90.38 34 GLU B N 1
ATOM 2362 C CA . GLU B 1 34 ? -41.989 10.563 8.701 1 90.38 34 GLU B CA 1
ATOM 2363 C C . GLU B 1 34 ? -40.943 9.513 8.339 1 90.38 34 GLU B C 1
ATOM 2365 O O . GLU B 1 34 ? -39.773 9.841 8.131 1 90.38 34 GLU B O 1
ATOM 2370 N N . TYR B 1 35 ? -41.387 8.311 8.25 1 92.6 35 TYR B N 1
ATOM 2371 C CA . TYR B 1 35 ? -40.518 7.194 7.901 1 92.6 35 TYR B CA 1
ATOM 2372 C C . TYR B 1 35 ? -39.939 7.369 6.501 1 92.6 35 TYR B C 1
ATOM 2374 O O . TYR B 1 35 ? -38.731 7.228 6.3 1 92.6 35 TYR B O 1
ATOM 2382 N N . ILE B 1 36 ? -40.714 7.842 5.624 1 91.27 36 ILE B N 1
ATOM 2383 C CA . ILE B 1 36 ? -40.306 8.034 4.236 1 91.27 36 ILE B CA 1
ATOM 2384 C C . ILE B 1 36 ? -39.327 9.202 4.143 1 91.27 36 ILE B C 1
ATOM 2386 O O . ILE B 1 36 ? -38.323 9.123 3.432 1 91.27 36 ILE B O 1
ATOM 2390 N N . GLU B 1 37 ? -39.628 10.196 4.867 1 92.45 37 GLU B N 1
ATOM 2391 C CA . GLU B 1 37 ? -38.775 11.381 4.854 1 92.45 37 GLU B CA 1
ATOM 2392 C C . GLU B 1 37 ? -37.398 11.076 5.436 1 92.45 37 GLU B C 1
ATOM 2394 O O . GLU B 1 37 ? -36.379 11.501 4.888 1 92.45 37 GLU B O 1
ATOM 2399 N N . LEU B 1 38 ? -37.412 10.351 6.491 1 94.53 38 LEU B N 1
ATOM 2400 C CA . LEU B 1 38 ? -36.149 10.004 7.134 1 94.53 38 LEU B CA 1
ATOM 2401 C C . LEU B 1 38 ? -35.298 9.127 6.221 1 94.53 38 LEU B C 1
ATOM 2403 O O . LEU B 1 38 ? -34.083 9.318 6.126 1 94.53 38 LEU B O 1
ATOM 2407 N N . MET B 1 39 ? -35.896 8.225 5.568 1 93.86 39 MET B N 1
ATOM 2408 C CA . MET B 1 39 ? -35.177 7.371 4.628 1 93.86 39 MET B CA 1
ATOM 2409 C C . MET B 1 39 ? -34.586 8.194 3.487 1 93.86 39 MET B C 1
ATOM 2411 O O . MET B 1 39 ? -33.445 7.972 3.081 1 93.86 39 MET B O 1
ATOM 2415 N N . GLY B 1 40 ? -35.357 9.108 3.026 1 93.79 40 GLY B N 1
ATOM 2416 C CA . GLY B 1 40 ? -34.874 9.996 1.98 1 93.79 40 GLY B CA 1
ATOM 2417 C C . GLY B 1 40 ? -33.683 10.831 2.409 1 93.79 40 GLY B C 1
ATOM 2418 O O . GLY B 1 40 ? -32.703 10.949 1.67 1 93.79 40 GLY B O 1
ATOM 2419 N N . LYS B 1 41 ? -33.776 11.351 3.567 1 94.29 41 LYS B N 1
ATOM 2420 C CA . LYS B 1 41 ? -32.671 12.131 4.117 1 94.29 41 LYS B CA 1
ATOM 2421 C C . LYS B 1 41 ? -31.426 11.267 4.297 1 94.29 41 LYS B C 1
ATOM 2423 O O . LYS B 1 41 ? -30.308 11.717 4.035 1 94.29 41 LYS B O 1
ATOM 2428 N N . ALA B 1 42 ? -31.64 10.113 4.738 1 95.36 42 ALA B N 1
ATOM 2429 C CA . ALA B 1 42 ? -30.524 9.189 4.919 1 95.36 42 ALA B CA 1
ATOM 2430 C C . ALA B 1 42 ? -29.831 8.899 3.591 1 95.36 42 ALA B C 1
ATOM 2432 O O . ALA B 1 42 ? -28.6 8.873 3.518 1 95.36 42 ALA B O 1
ATOM 2433 N N . ASP B 1 43 ? -30.56 8.726 2.568 1 93.65 43 ASP B N 1
ATOM 2434 C CA . ASP B 1 43 ? -30.014 8.447 1.243 1 93.65 43 ASP B CA 1
ATOM 2435 C C . ASP B 1 43 ? -29.14 9.601 0.755 1 93.65 43 ASP B C 1
ATOM 2437 O O . ASP B 1 43 ? -28.059 9.378 0.207 1 93.65 43 ASP B O 1
ATOM 2441 N N . ILE B 1 44 ? -29.691 10.738 0.995 1 90.38 44 ILE B N 1
ATOM 2442 C CA . ILE B 1 44 ? -28.938 11.922 0.594 1 90.38 44 ILE B CA 1
ATOM 2443 C C . ILE B 1 44 ? -27.642 12.006 1.397 1 90.38 44 ILE B C 1
ATOM 2445 O O . ILE B 1 44 ? -26.573 12.256 0.837 1 90.38 44 ILE B O 1
ATOM 2449 N N . ALA B 1 45 ? -27.733 11.798 2.654 1 91.01 45 ALA B N 1
ATOM 2450 C CA . ALA B 1 45 ? -26.563 11.859 3.527 1 91.01 45 ALA B CA 1
ATOM 2451 C C . ALA B 1 45 ? -25.527 10.812 3.128 1 91.01 45 ALA B C 1
ATOM 2453 O O . ALA B 1 45 ? -24.324 11.083 3.145 1 91.01 45 ALA B O 1
ATOM 2454 N N . ILE B 1 46 ? -25.928 9.664 2.793 1 92.69 46 ILE B N 1
ATOM 2455 C CA . ILE B 1 46 ? -25.038 8.595 2.352 1 92.69 46 ILE B CA 1
ATOM 2456 C C . ILE B 1 46 ? -24.355 8.997 1.047 1 92.69 46 ILE B C 1
ATOM 2458 O O . ILE B 1 46 ? -23.14 8.843 0.901 1 92.69 46 ILE B O 1
ATOM 2462 N N . ALA B 1 47 ? -25.117 9.558 0.229 1 88.76 47 ALA B N 1
ATOM 2463 C CA . ALA B 1 47 ? -24.562 9.999 -1.047 1 88.76 47 ALA B CA 1
ATOM 2464 C C . ALA B 1 47 ? -23.496 11.072 -0.841 1 88.76 47 ALA B C 1
ATOM 2466 O O . ALA B 1 47 ? -22.5 11.115 -1.567 1 88.76 47 ALA B O 1
ATOM 2467 N N . ASP B 1 48 ? -23.726 11.785 0.158 1 84.9 48 ASP B N 1
ATOM 2468 C CA . ASP B 1 48 ? -22.809 12.88 0.461 1 84.9 48 ASP B CA 1
ATOM 2469 C C . ASP B 1 48 ? -21.684 12.414 1.383 1 84.9 48 ASP B C 1
ATOM 2471 O O . ASP B 1 48 ? -20.829 13.21 1.778 1 84.9 48 ASP B O 1
ATOM 2475 N N . LYS B 1 49 ? -21.781 11.213 1.818 1 88.15 49 LYS B N 1
ATOM 2476 C CA . LYS B 1 49 ? -20.807 10.591 2.71 1 88.15 49 LYS B CA 1
ATOM 2477 C C . LYS B 1 49 ? -20.778 11.29 4.066 1 88.15 49 LYS B C 1
ATOM 2479 O O . LYS B 1 49 ? -19.72 11.407 4.688 1 88.15 49 LYS B O 1
ATOM 2484 N N . ASN B 1 50 ? -21.73 11.92 4.324 1 86.19 50 ASN B N 1
ATOM 2485 C CA . ASN B 1 50 ? -21.932 12.412 5.683 1 86.19 50 ASN B CA 1
ATOM 2486 C C . ASN B 1 50 ? -22.432 11.309 6.611 1 86.19 50 ASN B C 1
ATOM 2488 O O . ASN B 1 50 ? -23.622 11.247 6.924 1 86.19 50 ASN B O 1
ATOM 2492 N N . TRP B 1 51 ? -21.606 10.567 7.107 1 92.06 51 TRP B N 1
ATOM 2493 C CA . TRP B 1 51 ? -21.925 9.308 7.772 1 92.06 51 TRP B CA 1
ATOM 2494 C C . TRP B 1 51 ? -22.599 9.558 9.117 1 92.06 51 TRP B C 1
ATOM 2496 O O . TRP B 1 51 ? -23.499 8.815 9.515 1 92.06 51 TRP B O 1
ATOM 2506 N N . ASP B 1 52 ? -22.165 10.592 9.758 1 89.68 52 ASP B N 1
ATOM 2507 C CA . ASP B 1 52 ? -22.773 10.901 11.049 1 89.68 52 ASP B CA 1
ATOM 2508 C C . ASP B 1 52 ? -24.263 11.2 10.896 1 89.68 52 ASP B C 1
ATOM 2510 O O . ASP B 1 52 ? -25.091 10.636 11.614 1 89.68 52 ASP B O 1
ATOM 2514 N N . GLU B 1 53 ? -24.53 12.025 9.987 1 90.62 53 GLU B N 1
ATOM 2515 C CA . GLU B 1 53 ? -25.925 12.38 9.743 1 90.62 53 GLU B CA 1
ATOM 2516 C C . GLU B 1 53 ? -26.722 11.178 9.245 1 90.62 53 GLU B C 1
ATOM 2518 O O . GLU B 1 53 ? -27.856 10.958 9.673 1 90.62 53 GLU B O 1
ATOM 2523 N N . ALA B 1 54 ? -26.204 10.431 8.396 1 95.82 54 ALA B N 1
ATOM 2524 C CA . ALA B 1 54 ? -26.871 9.249 7.855 1 95.82 54 ALA B CA 1
ATOM 2525 C C . ALA B 1 54 ? -27.267 8.285 8.969 1 95.82 54 ALA B C 1
ATOM 2527 O O . ALA B 1 54 ? -28.391 7.777 8.989 1 95.82 54 ALA B O 1
ATOM 2528 N N . GLU B 1 55 ? -26.326 8.083 9.853 1 96.11 55 GLU B N 1
ATOM 2529 C CA . GLU B 1 55 ? -26.626 7.174 10.954 1 96.11 55 GLU B CA 1
ATOM 2530 C C . GLU B 1 55 ? -27.81 7.674 11.777 1 96.11 55 GLU B C 1
ATOM 2532 O O . GLU B 1 55 ? -28.691 6.894 12.144 1 96.11 55 GLU B O 1
ATOM 2537 N N . GLN B 1 56 ? -27.758 8.943 12.039 1 95.36 56 GLN B N 1
ATOM 2538 C CA . GLN B 1 56 ? -28.826 9.53 12.842 1 95.36 56 GLN B CA 1
ATOM 2539 C C . GLN B 1 56 ? -30.183 9.349 12.168 1 95.36 56 GLN B C 1
ATOM 2541 O O . GLN B 1 56 ? -31.152 8.942 12.812 1 95.36 56 GLN B O 1
ATOM 2546 N N . TYR B 1 57 ? -30.276 9.6 10.9 1 96.24 57 TYR B N 1
ATOM 2547 C CA . TYR B 1 57 ? -31.534 9.471 10.173 1 96.24 57 TYR B CA 1
ATOM 2548 C C . TYR B 1 57 ? -32.001 8.02 10.146 1 96.24 57 TYR B C 1
ATOM 2550 O O . TYR B 1 57 ? -33.189 7.741 10.325 1 96.24 57 TYR B O 1
ATOM 2558 N N . LEU B 1 58 ? -31.13 7.123 9.961 1 97.79 58 LEU B N 1
ATOM 2559 C CA . LEU B 1 58 ? -31.491 5.712 9.891 1 97.79 58 LEU B CA 1
ATOM 2560 C C . LEU B 1 58 ? -31.998 5.213 11.24 1 97.79 58 LEU B C 1
ATOM 2562 O O . LEU B 1 58 ? -32.996 4.492 11.305 1 97.79 58 LEU B O 1
ATOM 2566 N N . LEU B 1 59 ? -31.286 5.634 12.258 1 97.46 59 LEU B N 1
ATOM 2567 C CA . LEU B 1 59 ? -31.714 5.232 13.594 1 97.46 59 LEU B CA 1
ATOM 2568 C C . LEU B 1 59 ? -33.082 5.818 13.925 1 97.46 59 LEU B C 1
ATOM 2570 O O . LEU B 1 59 ? -33.918 5.147 14.535 1 97.46 59 LEU B O 1
ATOM 2574 N N . GLN B 1 60 ? -33.246 6.984 13.544 1 96.71 60 GLN B N 1
ATOM 2575 C CA . GLN B 1 60 ? -34.548 7.605 13.761 1 96.71 60 GLN B CA 1
ATOM 2576 C C . GLN B 1 60 ? -35.64 6.884 12.975 1 96.71 60 GLN B C 1
ATOM 2578 O O . GLN B 1 60 ? -36.748 6.689 13.478 1 96.71 60 GLN B O 1
ATOM 2583 N N . ALA B 1 61 ? -35.371 6.553 11.761 1 96.29 61 ALA B N 1
ATOM 2584 C CA . ALA B 1 61 ? -36.334 5.812 10.95 1 96.29 61 ALA B CA 1
ATOM 2585 C C . ALA B 1 61 ? -36.703 4.487 11.61 1 96.29 61 ALA B C 1
ATOM 2587 O O . ALA B 1 61 ? -37.882 4.135 11.693 1 96.29 61 ALA B O 1
ATOM 2588 N N . LEU B 1 62 ? -35.726 3.769 12.104 1 96.06 62 LEU B N 1
ATOM 2589 C CA . LEU B 1 62 ? -35.954 2.493 12.773 1 96.06 62 LEU B CA 1
ATOM 2590 C C . LEU B 1 62 ? -36.843 2.674 13.999 1 96.06 62 LEU B C 1
ATOM 2592 O O . LEU B 1 62 ? -37.72 1.848 14.262 1 96.06 62 LEU B O 1
ATOM 2596 N N . SER B 1 63 ? -36.557 3.752 14.664 1 95.46 63 SER B N 1
ATOM 2597 C CA . SER B 1 63 ? -37.31 4.022 15.885 1 95.46 63 SER B CA 1
ATOM 2598 C C . SER B 1 63 ? -38.744 4.434 15.57 1 95.46 63 SER B C 1
ATOM 2600 O O . SER B 1 63 ? -39.668 4.11 16.32 1 95.46 63 SER B O 1
ATOM 2602 N N . SER B 1 64 ? -38.947 5.082 14.491 1 93.45 64 SER B N 1
ATOM 2603 C CA . SER B 1 64 ? -40.259 5.619 14.143 1 93.45 64 SER B CA 1
ATOM 2604 C C . SER B 1 64 ? -41.211 4.511 13.706 1 93.45 64 SER B C 1
ATOM 2606 O O . SER B 1 64 ? -42.43 4.648 13.829 1 93.45 64 SER B O 1
ATOM 2608 N N . ASN B 1 65 ? -40.653 3.423 13.154 1 92.3 65 ASN B N 1
ATOM 2609 C CA . ASN B 1 65 ? -41.456 2.294 12.695 1 92.3 65 ASN B CA 1
ATOM 2610 C C . ASN B 1 65 ? -40.722 0.97 12.885 1 92.3 65 ASN B C 1
ATOM 2612 O O . ASN B 1 65 ? -40.322 0.332 11.91 1 92.3 65 ASN B O 1
ATOM 2616 N N . PRO B 1 66 ? -40.604 0.471 14.101 1 91.17 66 PRO B N 1
ATOM 2617 C CA . PRO B 1 66 ? -39.701 -0.627 14.455 1 91.17 66 PRO B CA 1
ATOM 2618 C C . PRO B 1 66 ? -40.11 -1.954 13.82 1 91.17 66 PRO B C 1
ATOM 2620 O O . PRO B 1 66 ? -39.263 -2.823 13.598 1 91.17 66 PRO B O 1
ATOM 2623 N N . ASP B 1 67 ? -41.332 -2.183 13.354 1 89.2 67 ASP B N 1
ATOM 2624 C CA . ASP B 1 67 ? -41.782 -3.485 12.872 1 89.2 67 ASP B CA 1
ATOM 2625 C C . ASP B 1 67 ? -41.94 -3.484 11.353 1 89.2 67 ASP B C 1
ATOM 2627 O O . ASP B 1 67 ? -42.481 -4.431 10.779 1 89.2 67 ASP B O 1
ATOM 2631 N N . ASN B 1 68 ? -41.43 -2.449 10.743 1 90.32 68 ASN B N 1
ATOM 2632 C CA . ASN B 1 68 ? -41.564 -2.333 9.295 1 90.32 68 ASN B CA 1
ATOM 2633 C C . ASN B 1 68 ? -40.655 -3.32 8.568 1 90.32 68 ASN B C 1
ATOM 2635 O O . ASN B 1 68 ? -39.462 -3.405 8.864 1 90.32 68 ASN B O 1
ATOM 2639 N N . PRO B 1 69 ? -41.186 -4.049 7.586 1 88.59 69 PRO B N 1
ATOM 2640 C CA . PRO B 1 69 ? -40.366 -5.013 6.849 1 88.59 69 PRO B CA 1
ATOM 2641 C C . PRO B 1 69 ? -39.227 -4.35 6.076 1 88.59 69 PRO B C 1
ATOM 2643 O O . PRO B 1 69 ? -38.195 -4.98 5.829 1 88.59 69 PRO B O 1
ATOM 2646 N N . LEU B 1 70 ? -39.375 -3.148 5.779 1 89.96 70 LEU B N 1
ATOM 2647 C CA . LEU B 1 70 ? -38.354 -2.416 5.039 1 89.96 70 LEU B CA 1
ATOM 2648 C C . LEU B 1 70 ? -37.149 -2.118 5.925 1 89.96 70 LEU B C 1
ATOM 2650 O O . LEU B 1 70 ? -36.088 -1.732 5.429 1 89.96 70 LEU B O 1
ATOM 2654 N N . ASN B 1 71 ? -37.304 -2.407 7.208 1 94.02 71 ASN B N 1
ATOM 2655 C CA . ASN B 1 71 ? -36.215 -2.158 8.148 1 94.02 71 ASN B CA 1
ATOM 2656 C C . ASN B 1 71 ? -35.004 -3.036 7.847 1 94.02 71 ASN B C 1
ATOM 2658 O O . ASN B 1 71 ? -33.887 -2.724 8.263 1 94.02 71 ASN B O 1
ATOM 2662 N N . VAL B 1 72 ? -35.286 -4.044 7.066 1 94.79 72 VAL B N 1
ATOM 2663 C CA . VAL B 1 72 ? -34.175 -4.888 6.638 1 94.79 72 VAL B CA 1
ATOM 2664 C C . VAL B 1 72 ? -33.164 -4.055 5.854 1 94.79 72 VAL B C 1
ATOM 2666 O O . VAL B 1 72 ? -31.961 -4.118 6.117 1 94.79 72 VAL B O 1
ATOM 2669 N N . LEU B 1 73 ? -33.605 -3.207 5.034 1 92.61 73 LEU B N 1
ATOM 2670 C CA . LEU B 1 73 ? -32.731 -2.389 4.2 1 92.61 73 LEU B CA 1
ATOM 2671 C C . LEU B 1 73 ? -32.111 -1.256 5.01 1 92.61 73 LEU B C 1
ATOM 2673 O O . LEU B 1 73 ? -30.957 -0.885 4.783 1 92.61 73 LEU B O 1
ATOM 2677 N N . ILE B 1 74 ? -32.914 -0.793 5.92 1 95.69 74 ILE B N 1
ATOM 2678 C CA . ILE B 1 74 ? -32.411 0.273 6.78 1 95.69 74 ILE B CA 1
ATOM 2679 C C . ILE B 1 74 ? -31.273 -0.259 7.648 1 95.69 74 ILE B C 1
ATOM 2681 O O . ILE B 1 74 ? -30.233 0.389 7.784 1 95.69 74 ILE B O 1
ATOM 2685 N N . LEU B 1 75 ? -31.478 -1.413 8.177 1 96.99 75 LEU B N 1
ATOM 2686 C CA . LEU B 1 75 ? -30.445 -2.044 8.99 1 96.99 75 LEU B CA 1
ATOM 2687 C C . LEU B 1 75 ? -29.193 -2.317 8.163 1 96.99 75 LEU B C 1
ATOM 2689 O O . LEU B 1 75 ? -28.073 -2.124 8.642 1 96.99 75 LEU B O 1
ATOM 2693 N N . SER B 1 76 ? -29.382 -2.774 6.951 1 96.7 76 SER B N 1
ATOM 2694 C CA . SER B 1 76 ? -28.262 -3.013 6.047 1 96.7 76 SER B CA 1
ATOM 2695 C C . SER B 1 76 ? -27.486 -1.729 5.777 1 96.7 76 SER B C 1
ATOM 2697 O O . SER B 1 76 ? -26.259 -1.702 5.899 1 96.7 76 SER B O 1
ATOM 2699 N N . ASN B 1 77 ? -28.218 -0.652 5.49 1 96.02 77 ASN B N 1
ATOM 2700 C CA . ASN B 1 77 ? -27.578 0.637 5.248 1 96.02 77 ASN B CA 1
ATOM 2701 C C . ASN B 1 77 ? -26.894 1.168 6.505 1 96.02 77 ASN B C 1
ATOM 2703 O O . ASN B 1 77 ? -25.815 1.757 6.427 1 96.02 77 ASN B O 1
ATOM 2707 N N . LEU B 1 78 ? -27.554 0.884 7.617 1 97.25 78 LEU B N 1
ATOM 2708 C CA . LEU B 1 78 ? -26.978 1.312 8.887 1 97.25 78 LEU B CA 1
ATOM 2709 C C . LEU B 1 78 ? -25.642 0.62 9.139 1 97.25 78 LEU B C 1
ATOM 2711 O O . LEU B 1 78 ? -24.684 1.255 9.585 1 97.25 78 LEU B O 1
ATOM 2715 N N . GLY B 1 79 ? -25.576 -0.624 8.835 1 97.81 79 GLY B N 1
ATOM 2716 C CA . GLY B 1 79 ? -24.32 -1.347 8.96 1 97.81 79 GLY B CA 1
ATOM 2717 C C . GLY B 1 79 ? -23.204 -0.751 8.122 1 97.81 79 GLY B C 1
ATOM 2718 O O . GLY B 1 79 ? -22.081 -0.585 8.603 1 97.81 79 GLY B O 1
ATOM 2719 N N . VAL B 1 80 ? -23.48 -0.392 6.889 1 96.82 80 VAL B N 1
ATOM 2720 C CA . VAL B 1 80 ? -22.506 0.202 5.979 1 96.82 80 VAL B CA 1
ATOM 2721 C C . VAL B 1 80 ? -22.042 1.55 6.527 1 96.82 80 VAL B C 1
ATOM 2723 O O . VAL B 1 80 ? -20.842 1.836 6.554 1 96.82 80 VAL B O 1
ATOM 2726 N N . VAL B 1 81 ? -22.958 2.319 6.978 1 95.85 81 VAL B N 1
ATOM 2727 C CA . VAL B 1 81 ? -22.678 3.646 7.518 1 95.85 81 VAL B CA 1
ATOM 2728 C C . VAL B 1 81 ? -21.8 3.523 8.761 1 95.85 81 VAL B C 1
ATOM 2730 O O . VAL B 1 81 ? -20.799 4.231 8.894 1 95.85 81 VAL B O 1
ATOM 2733 N N . GLN B 1 82 ? -22.126 2.616 9.626 1 96.66 82 GLN B N 1
ATOM 2734 C CA . GLN B 1 82 ? -21.383 2.419 10.866 1 96.66 82 GLN B CA 1
ATOM 2735 C C . GLN B 1 82 ? -19.962 1.938 10.585 1 96.66 82 GLN B C 1
ATOM 2737 O O . GLN B 1 82 ? -19.022 2.324 11.283 1 96.66 82 GLN B O 1
ATOM 2742 N N . TYR B 1 83 ? -19.764 1.179 9.587 1 96.1 83 TYR B N 1
ATOM 2743 C CA . TYR B 1 83 ? -18.428 0.769 9.171 1 96.1 83 TYR B CA 1
ATOM 2744 C C . TYR B 1 83 ? -17.603 1.97 8.725 1 96.1 83 TYR B C 1
ATOM 2746 O O . TYR B 1 83 ? -16.443 2.115 9.119 1 96.1 83 TYR B O 1
ATOM 2754 N N . ASN B 1 84 ? -18.253 2.788 7.94 1 93.04 84 ASN B N 1
ATOM 2755 C CA . ASN B 1 84 ? -17.538 3.956 7.436 1 93.04 84 ASN B CA 1
ATOM 2756 C C . ASN B 1 84 ? -17.225 4.946 8.554 1 93.04 84 ASN B C 1
ATOM 2758 O O . ASN B 1 84 ? -16.332 5.784 8.415 1 93.04 84 ASN B O 1
ATOM 2762 N N . LEU B 1 85 ? -17.9 4.773 9.679 1 90.51 85 LEU B N 1
ATOM 2763 C CA . LEU B 1 85 ? -17.636 5.589 10.859 1 90.51 85 LEU B CA 1
ATOM 2764 C C . LEU B 1 85 ? -16.573 4.943 11.741 1 90.51 85 LEU B C 1
ATOM 2766 O O . LEU B 1 85 ? -16.173 5.514 12.758 1 90.51 85 LEU B O 1
ATOM 2770 N N . GLY B 1 86 ? -16.194 3.77 11.342 1 92.13 86 GLY B N 1
ATOM 2771 C CA . GLY B 1 86 ? -15.176 3.066 12.105 1 92.13 86 GLY B CA 1
ATOM 2772 C C . GLY B 1 86 ? -15.742 2.277 13.27 1 92.13 86 GLY B C 1
ATOM 2773 O O . GLY B 1 86 ? -15.004 1.869 14.169 1 92.13 86 GLY B O 1
ATOM 2774 N N . ARG B 1 87 ? -16.993 2.171 13.319 1 94.35 87 ARG B N 1
ATOM 2775 C CA . ARG B 1 87 ? -17.656 1.414 14.376 1 94.35 87 ARG B CA 1
ATOM 2776 C C . ARG B 1 87 ? -17.909 -0.026 13.942 1 94.35 87 ARG B C 1
ATOM 2778 O O . ARG B 1 87 ? -19.054 -0.418 13.711 1 94.35 87 ARG B O 1
ATOM 2785 N N . ASP B 1 88 ? -16.985 -0.782 13.898 1 95.57 88 ASP B N 1
ATOM 2786 C CA . ASP B 1 88 ? -16.979 -2.11 13.291 1 95.57 88 ASP B CA 1
ATOM 2787 C C . ASP B 1 88 ? -17.965 -3.04 13.995 1 95.57 88 ASP B C 1
ATOM 2789 O O . ASP B 1 88 ? -18.729 -3.753 13.341 1 95.57 88 ASP B O 1
ATOM 2793 N N . SER B 1 89 ? -17.948 -3.037 15.357 1 96.5 89 SER B N 1
ATOM 2794 C CA . SER B 1 89 ? -18.822 -3.936 16.103 1 96.5 89 SER B CA 1
ATOM 2795 C C . SER B 1 89 ? -20.291 -3.599 15.87 1 96.5 89 SER B C 1
ATOM 2797 O O . SER B 1 89 ? -21.118 -4.495 15.689 1 96.5 89 SER B O 1
ATOM 2799 N N . LEU B 1 90 ? -20.59 -2.338 15.794 1 97.03 90 LEU B N 1
ATOM 2800 C CA . LEU B 1 90 ? -21.962 -1.909 15.551 1 97.03 90 LEU B CA 1
ATOM 2801 C C . LEU B 1 90 ? -22.393 -2.245 14.127 1 97.03 90 LEU B C 1
ATOM 2803 O O . LEU B 1 90 ? -23.536 -2.647 13.899 1 97.03 90 LEU B O 1
ATOM 2807 N N . ALA B 1 91 ? -21.492 -2.034 13.248 1 97.97 91 ALA B N 1
ATOM 2808 C CA . ALA B 1 91 ? -21.766 -2.342 11.847 1 97.97 91 ALA B CA 1
ATOM 2809 C C . ALA B 1 91 ? -22.174 -3.803 11.676 1 97.97 91 ALA B C 1
ATOM 2811 O O . ALA B 1 91 ? -23.195 -4.1 11.051 1 97.97 91 ALA B O 1
ATOM 2812 N N . LEU B 1 92 ? -21.408 -4.693 12.296 1 97.54 92 LEU B N 1
ATOM 2813 C CA . LEU B 1 92 ? -21.686 -6.119 12.167 1 97.54 92 LEU B CA 1
ATOM 2814 C C . LEU B 1 92 ? -22.999 -6.481 12.851 1 97.54 92 LEU B C 1
ATOM 2816 O O . LEU B 1 92 ? -23.752 -7.322 12.354 1 97.54 92 LEU B O 1
ATOM 2820 N N . ASN B 1 93 ? -23.213 -5.836 13.969 1 97.75 93 ASN B N 1
ATOM 2821 C CA . ASN B 1 93 ? -24.476 -6.09 14.654 1 97.75 93 ASN B CA 1
ATOM 2822 C C . ASN B 1 93 ? -25.671 -5.729 13.777 1 97.75 93 ASN B C 1
ATOM 2824 O O . ASN B 1 93 ? -26.62 -6.507 13.663 1 97.75 93 ASN B O 1
ATOM 2828 N N . SER B 1 94 ? -25.664 -4.572 13.17 1 98.25 94 SER B N 1
ATOM 2829 C CA . SER B 1 94 ? -26.745 -4.128 12.296 1 98.25 94 SER B CA 1
ATOM 2830 C C . SER B 1 94 ? -26.901 -5.056 11.096 1 98.25 94 SER B C 1
ATOM 2832 O O . SER B 1 94 ? -28.018 -5.439 10.742 1 98.25 94 SER B O 1
ATOM 2834 N N . LEU B 1 95 ? -25.825 -5.476 10.562 1 98.25 95 LEU B N 1
ATOM 2835 C CA . LEU B 1 95 ? -25.859 -6.345 9.391 1 98.25 95 LEU B CA 1
ATOM 2836 C C . LEU B 1 95 ? -26.348 -7.741 9.764 1 98.25 95 LEU B C 1
ATOM 2838 O O . LEU B 1 95 ? -27.078 -8.373 8.998 1 98.25 95 LEU B O 1
ATOM 2842 N N . ASN B 1 96 ? -25.921 -8.207 10.909 1 97.96 96 ASN B N 1
ATOM 2843 C CA . ASN B 1 96 ? -26.4 -9.501 11.382 1 97.96 96 ASN B CA 1
ATOM 2844 C C . ASN B 1 96 ? -27.906 -9.487 11.626 1 97.96 96 ASN B C 1
ATOM 2846 O O . ASN B 1 96 ? -28.599 -10.459 11.32 1 97.96 96 ASN B O 1
ATOM 2850 N N . LYS B 1 97 ? -28.325 -8.394 12.193 1 97.46 97 LYS B N 1
ATOM 2851 C CA . LYS B 1 97 ? -29.765 -8.259 12.393 1 97.46 97 LYS B CA 1
ATOM 2852 C C . LYS B 1 97 ? -30.508 -8.265 11.06 1 97.46 97 LYS B C 1
ATOM 2854 O O . LYS B 1 97 ? -31.54 -8.925 10.922 1 97.46 97 LYS B O 1
ATOM 2859 N N . ALA B 1 98 ? -30.013 -7.541 10.103 1 97.66 98 ALA B N 1
ATOM 2860 C CA . ALA B 1 98 ? -30.608 -7.542 8.77 1 97.66 98 ALA B CA 1
ATOM 2861 C C . ALA B 1 98 ? -30.652 -8.953 8.189 1 97.66 98 ALA B C 1
ATOM 2863 O O . ALA B 1 98 ? -31.672 -9.372 7.637 1 97.66 98 ALA B O 1
ATOM 2864 N N . HIS B 1 99 ? -29.591 -9.701 8.299 1 97.26 99 HIS B N 1
ATOM 2865 C CA . HIS B 1 99 ? -29.497 -11.057 7.77 1 97.26 99 HIS B CA 1
ATOM 2866 C C . HIS B 1 99 ? -30.477 -11.991 8.471 1 97.26 99 HIS B C 1
ATOM 2868 O O . HIS B 1 99 ? -31.058 -12.876 7.839 1 97.26 99 HIS B O 1
ATOM 2874 N N . TYR B 1 100 ? -30.542 -11.773 9.773 1 96.07 100 TYR B N 1
ATOM 2875 C CA . TYR B 1 100 ? -31.5 -12.577 10.525 1 96.07 100 TYR B CA 1
ATOM 2876 C C . TYR B 1 100 ? -32.912 -12.391 9.983 1 96.07 100 TYR B C 1
ATOM 2878 O O . TYR B 1 100 ? -33.658 -13.361 9.831 1 96.07 100 TYR B O 1
ATOM 2886 N N . LEU B 1 101 ? -33.246 -11.183 9.655 1 95.15 101 LEU B N 1
ATOM 2887 C CA . LEU B 1 101 ? -34.584 -10.843 9.185 1 95.15 101 LEU B CA 1
ATOM 2888 C C . LEU B 1 101 ? -34.788 -11.303 7.745 1 95.15 101 LEU B C 1
ATOM 2890 O O . LEU B 1 101 ? -35.906 -11.642 7.35 1 95.15 101 LEU B O 1
ATOM 2894 N N . ALA B 1 102 ? -33.721 -11.291 6.955 1 96.14 102 ALA B N 1
ATOM 2895 C CA . ALA B 1 102 ? -33.805 -11.683 5.55 1 96.14 102 ALA B CA 1
ATOM 2896 C C . ALA B 1 102 ? -32.592 -12.512 5.139 1 96.14 102 ALA B C 1
ATOM 2898 O O . ALA B 1 102 ? -31.733 -12.038 4.391 1 96.14 102 ALA B O 1
ATOM 2899 N N . PRO B 1 103 ? -32.534 -13.783 5.43 1 95.53 103 PRO B N 1
ATOM 2900 C CA . PRO B 1 103 ? -31.345 -14.619 5.251 1 95.53 103 PRO B CA 1
ATOM 2901 C C . PRO B 1 103 ? -31.04 -14.906 3.783 1 95.53 103 PRO B C 1
ATOM 2903 O O . PRO B 1 103 ? -29.922 -15.303 3.447 1 95.53 103 PRO B O 1
ATOM 2906 N N . ARG B 1 104 ? -31.993 -14.637 2.887 1 95.54 104 ARG B N 1
ATOM 2907 C CA . ARG B 1 104 ? -31.78 -14.965 1.481 1 95.54 104 ARG B CA 1
ATOM 2908 C C . ARG B 1 104 ? -31.68 -13.701 0.634 1 95.54 104 ARG B C 1
ATOM 2910 O O . ARG B 1 104 ? -31.768 -13.763 -0.594 1 95.54 104 ARG B O 1
ATOM 2917 N N . SER B 1 105 ? -31.639 -12.551 1.303 1 95.23 105 SER B N 1
ATOM 2918 C CA . SER B 1 105 ? -31.476 -11.303 0.565 1 95.23 105 SER B CA 1
ATOM 2919 C C . SER B 1 105 ? -30.058 -11.163 0.021 1 95.23 105 SER B C 1
ATOM 2921 O O . SER B 1 105 ? -29.103 -11.036 0.789 1 95.23 105 SER B O 1
ATOM 2923 N N . VAL B 1 106 ? -29.917 -11.111 -1.289 1 95.99 106 VAL B N 1
ATOM 2924 C CA . VAL B 1 106 ? -28.629 -10.962 -1.958 1 95.99 106 VAL B CA 1
ATOM 2925 C C . VAL B 1 106 ? -27.994 -9.63 -1.567 1 95.99 106 VAL B C 1
ATOM 2927 O O . VAL B 1 106 ? -26.786 -9.557 -1.329 1 95.99 106 VAL B O 1
ATOM 2930 N N . THR B 1 107 ? -28.84 -8.603 -1.407 1 94.76 107 THR B N 1
ATOM 2931 C CA . THR B 1 107 ? -28.346 -7.276 -1.057 1 94.76 107 THR B CA 1
ATOM 2932 C C . THR B 1 107 ? -27.74 -7.277 0.344 1 94.76 107 THR B C 1
ATOM 2934 O O . THR B 1 107 ? -26.639 -6.763 0.55 1 94.76 107 THR B O 1
ATOM 2937 N N . VAL B 1 108 ? -28.418 -7.898 1.286 1 96.44 108 VAL B N 1
ATOM 2938 C CA . VAL B 1 108 ? -27.953 -7.951 2.668 1 96.44 108 VAL B CA 1
ATOM 2939 C C . VAL B 1 108 ? -26.677 -8.786 2.752 1 96.44 108 VAL B C 1
ATOM 2941 O O . VAL B 1 108 ? -25.691 -8.365 3.362 1 96.44 108 VAL B O 1
ATOM 2944 N N . LEU B 1 109 ? -26.677 -9.916 2.055 1 97.56 109 LEU B N 1
ATOM 2945 C CA . LEU B 1 109 ? -25.513 -10.796 2.052 1 97.56 109 LEU B CA 1
ATOM 2946 C C . LEU B 1 109 ? -24.314 -10.108 1.409 1 97.56 109 LEU B C 1
ATOM 2948 O O . LEU B 1 109 ? -23.188 -10.228 1.898 1 97.56 109 LEU B O 1
ATOM 2952 N N . SER B 1 110 ? -24.554 -9.383 0.363 1 97.48 110 SER B N 1
ATOM 2953 C CA . SER B 1 110 ? -23.475 -8.696 -0.338 1 97.48 110 SER B CA 1
ATOM 2954 C C . SER B 1 110 ? -22.845 -7.617 0.537 1 97.48 110 SER B C 1
ATOM 2956 O O . SER B 1 110 ? -21.62 -7.534 0.644 1 97.48 110 SER B O 1
ATOM 2958 N N . ASN B 1 111 ? -23.719 -6.798 1.177 1 96.3 111 ASN B N 1
ATOM 2959 C CA . ASN B 1 111 ? -23.2 -5.753 2.053 1 96.3 111 ASN B CA 1
ATOM 2960 C C . ASN B 1 111 ? -22.408 -6.34 3.217 1 96.3 111 ASN B C 1
ATOM 2962 O O . ASN B 1 111 ? -21.332 -5.843 3.555 1 96.3 111 ASN B O 1
ATOM 2966 N N . ARG B 1 112 ? -22.918 -7.395 3.764 1 97.46 112 ARG B N 1
ATOM 2967 C CA . ARG B 1 112 ? -22.235 -8.02 4.892 1 97.46 112 ARG B CA 1
ATOM 2968 C C . ARG B 1 112 ? -20.915 -8.646 4.453 1 97.46 112 ARG B C 1
ATOM 2970 O O . ARG B 1 112 ? -19.893 -8.487 5.125 1 97.46 112 ARG B O 1
ATOM 2977 N N . ALA B 1 113 ? -20.901 -9.286 3.283 1 97.9 113 ALA B N 1
ATOM 2978 C CA . ALA B 1 113 ? -19.69 -9.915 2.76 1 97.9 113 ALA B CA 1
ATOM 2979 C C . ALA B 1 113 ? -18.606 -8.876 2.491 1 97.9 113 ALA B C 1
ATOM 2981 O O . ALA B 1 113 ? -17.443 -9.076 2.85 1 97.9 113 ALA B O 1
ATOM 2982 N N . ASP B 1 114 ? -18.987 -7.81 1.945 1 96.88 114 ASP B N 1
ATOM 2983 C CA . ASP B 1 114 ? -18.042 -6.75 1.608 1 96.88 114 ASP B CA 1
ATOM 2984 C C . ASP B 1 114 ? -17.39 -6.175 2.864 1 96.88 114 ASP B C 1
ATOM 2986 O O . ASP B 1 114 ? -16.175 -5.971 2.901 1 96.88 114 ASP B O 1
ATOM 2990 N N . ILE B 1 115 ? -18.168 -5.986 3.831 1 96.77 115 ILE B N 1
ATOM 2991 C CA . ILE B 1 115 ? -17.659 -5.384 5.059 1 96.77 115 ILE B CA 1
ATOM 2992 C C . ILE B 1 115 ? -16.799 -6.397 5.812 1 96.77 115 ILE B C 1
ATOM 2994 O O . ILE B 1 115 ? -15.748 -6.047 6.355 1 96.77 115 ILE B O 1
ATOM 2998 N N . LEU B 1 116 ? -17.249 -7.637 5.831 1 96.92 116 LEU B N 1
ATOM 2999 C CA . LEU B 1 116 ? -16.45 -8.689 6.451 1 96.92 116 LEU B CA 1
ATOM 3000 C C . LEU B 1 116 ? -15.093 -8.816 5.766 1 96.92 116 LEU B C 1
ATOM 3002 O O . LEU B 1 116 ? -14.068 -8.968 6.435 1 96.92 116 LEU B O 1
ATOM 3006 N N . LEU B 1 117 ? -15.117 -8.71 4.466 1 94.91 117 LEU B N 1
ATOM 3007 C CA . LEU B 1 117 ? -13.869 -8.754 3.711 1 94.91 117 LEU B CA 1
ATOM 3008 C C . LEU B 1 117 ? -12.969 -7.579 4.08 1 94.91 117 LEU B C 1
ATOM 3010 O O . LEU B 1 117 ? -11.774 -7.759 4.324 1 94.91 117 LEU B O 1
ATOM 3014 N N . ALA B 1 118 ? -13.587 -6.424 4.195 1 93.57 118 ALA B N 1
ATOM 3015 C CA . ALA B 1 118 ? -12.84 -5.219 4.549 1 93.57 118 ALA B CA 1
ATOM 3016 C C . ALA B 1 118 ? -12.247 -5.334 5.95 1 93.57 118 ALA B C 1
ATOM 3018 O O . ALA B 1 118 ? -11.189 -4.765 6.232 1 93.57 118 ALA B O 1
ATOM 3019 N N . MET B 1 119 ? -12.901 -6.158 6.796 1 93.76 119 MET B N 1
ATOM 3020 C CA . MET B 1 119 ? -12.462 -6.339 8.177 1 93.76 119 MET B CA 1
ATOM 3021 C C . MET B 1 119 ? -11.475 -7.496 8.287 1 93.76 119 MET B C 1
ATOM 3023 O O . MET B 1 119 ? -11.004 -7.813 9.381 1 93.76 119 MET B O 1
ATOM 3027 N N . GLY B 1 120 ? -11.251 -8.127 7.186 1 93.03 120 GLY B N 1
ATOM 3028 C CA . GLY B 1 120 ? -10.298 -9.225 7.186 1 93.03 120 GLY B CA 1
ATOM 3029 C C . GLY B 1 120 ? -10.904 -10.54 7.638 1 93.03 120 GLY B C 1
ATOM 3030 O O . GLY B 1 120 ? -10.18 -11.473 7.992 1 93.03 120 GLY B O 1
ATOM 3031 N N . ARG B 1 121 ? -12.151 -10.517 7.716 1 95.13 121 ARG B N 1
ATOM 3032 C CA . ARG B 1 121 ? -12.843 -11.745 8.092 1 95.13 121 ARG B CA 1
ATOM 3033 C C . ARG B 1 121 ? -13.215 -12.563 6.86 1 95.13 121 ARG B C 1
ATOM 3035 O O . ARG B 1 121 ? -14.397 -12.797 6.597 1 95.13 121 ARG B O 1
ATOM 3042 N N . ASP B 1 122 ? -12.262 -13.106 6.193 1 94.71 122 ASP B N 1
ATOM 3043 C CA . ASP B 1 122 ? -12.362 -13.718 4.871 1 94.71 122 ASP B CA 1
ATOM 3044 C C . ASP B 1 122 ? -13.235 -14.97 4.91 1 94.71 122 ASP B C 1
ATOM 3046 O O . ASP B 1 122 ? -14.036 -15.203 4.003 1 94.71 122 ASP B O 1
ATOM 3050 N N . SER B 1 123 ? -13.058 -15.767 5.959 1 96.01 123 SER B N 1
ATOM 3051 C CA . SER B 1 123 ? -13.765 -17.042 6.014 1 96.01 123 SER B CA 1
ATOM 3052 C C . SER B 1 123 ? -15.274 -16.834 6.093 1 96.01 123 SER B C 1
ATOM 3054 O O . SER B 1 123 ? -16.035 -17.499 5.387 1 96.01 123 SER B O 1
ATOM 3056 N N . ILE B 1 124 ? -15.66 -15.846 6.894 1 96.61 124 ILE B N 1
ATOM 3057 C CA . ILE B 1 124 ? -17.09 -15.598 7.041 1 96.61 124 ILE B CA 1
ATOM 3058 C C . ILE B 1 124 ? -17.623 -14.899 5.792 1 96.61 124 ILE B C 1
ATOM 3060 O O . ILE B 1 124 ? -18.726 -15.198 5.329 1 96.61 124 ILE B O 1
ATOM 3064 N N . ALA B 1 125 ? -16.845 -13.973 5.249 1 97.84 125 ALA B N 1
ATOM 3065 C CA . ALA B 1 125 ? -17.227 -13.326 3.996 1 97.84 125 ALA B CA 1
ATOM 3066 C C . ALA B 1 125 ? -17.45 -14.356 2.893 1 97.84 125 ALA B C 1
ATOM 3068 O O . ALA B 1 125 ? -18.396 -14.241 2.109 1 97.84 125 ALA B O 1
ATOM 3069 N N . ASN B 1 126 ? -16.557 -15.363 2.861 1 97.69 126 ASN B N 1
ATOM 3070 C CA . ASN B 1 126 ? -16.634 -16.391 1.829 1 97.69 126 ASN B CA 1
ATOM 3071 C C . ASN B 1 126 ? -17.936 -17.183 1.923 1 97.69 126 ASN B C 1
ATOM 3073 O O . ASN B 1 126 ? -18.498 -17.584 0.902 1 97.69 126 ASN B O 1
ATOM 3077 N N . ILE B 1 127 ? -18.451 -17.425 3.136 1 97.42 127 ILE B N 1
ATOM 3078 C CA . ILE B 1 127 ? -19.721 -18.115 3.336 1 97.42 127 ILE B CA 1
ATOM 3079 C C . ILE B 1 127 ? -20.851 -17.309 2.699 1 97.42 127 ILE B C 1
ATOM 3081 O O . ILE B 1 127 ? -21.713 -17.869 2.017 1 97.42 127 ILE B O 1
ATOM 3085 N N . ASP B 1 128 ? -20.797 -16.007 2.865 1 97.99 128 ASP B N 1
ATOM 3086 C CA . ASP B 1 128 ? -21.819 -15.144 2.281 1 97.99 128 ASP B CA 1
ATOM 3087 C C . ASP B 1 128 ? -21.733 -15.145 0.756 1 97.99 128 ASP B C 1
ATOM 3089 O O . ASP B 1 128 ? -22.754 -15.244 0.072 1 97.99 128 ASP B O 1
ATOM 3093 N N . TYR B 1 129 ? -20.551 -15.104 0.23 1 98.04 129 TYR B N 1
ATOM 3094 C CA . TYR B 1 129 ? -20.399 -15.113 -1.221 1 98.04 129 TYR B CA 1
ATOM 3095 C C . TYR B 1 129 ? -20.858 -16.441 -1.809 1 98.04 129 TYR B C 1
ATOM 3097 O O . TYR B 1 129 ? -21.444 -16.477 -2.894 1 98.04 129 TYR B O 1
ATOM 3105 N N . ALA B 1 130 ? -20.556 -17.493 -1.137 1 97.69 130 ALA B N 1
ATOM 3106 C CA . ALA B 1 130 ? -21.055 -18.796 -1.566 1 97.69 130 ALA B CA 1
ATOM 3107 C C . ALA B 1 130 ? -22.581 -18.816 -1.595 1 97.69 130 ALA B C 1
ATOM 3109 O O . ALA B 1 130 ? -23.183 -19.319 -2.547 1 97.69 130 ALA B O 1
ATOM 3110 N N . ALA B 1 131 ? -23.131 -18.261 -0.576 1 97.71 131 ALA B N 1
ATOM 3111 C CA . ALA B 1 131 ? -24.589 -18.202 -0.508 1 97.71 131 ALA B CA 1
ATOM 3112 C C . ALA B 1 131 ? -25.159 -17.382 -1.662 1 97.71 131 ALA B C 1
ATOM 3114 O O . ALA B 1 131 ? -26.138 -17.785 -2.294 1 97.71 131 ALA B O 1
ATOM 3115 N N . ILE B 1 132 ? -24.566 -16.271 -1.963 1 97.91 132 ILE B N 1
ATOM 3116 C CA . ILE B 1 132 ? -25.022 -15.413 -3.051 1 97.91 132 ILE B CA 1
ATOM 3117 C C . ILE B 1 132 ? -24.947 -16.172 -4.374 1 97.91 132 ILE B C 1
ATOM 3119 O O . ILE B 1 132 ? -25.883 -16.129 -5.175 1 97.91 132 ILE B O 1
ATOM 3123 N N . SER B 1 133 ? -23.831 -16.875 -4.556 1 95.6 133 SER B N 1
ATOM 3124 C CA . SER B 1 133 ? -23.639 -17.615 -5.799 1 95.6 133 SER B CA 1
ATOM 3125 C C . SER B 1 133 ? -24.695 -18.703 -5.963 1 95.6 133 SER B C 1
ATOM 3127 O O . SER B 1 133 ? -25.086 -19.033 -7.085 1 95.6 133 SER B O 1
ATOM 3129 N N . SER B 1 134 ? -25.141 -19.223 -4.857 1 94.98 134 SER B N 1
ATOM 3130 C CA . SER B 1 134 ? -26.177 -20.251 -4.889 1 94.98 134 SER B CA 1
ATOM 3131 C C . SER B 1 134 ? -27.554 -19.642 -5.129 1 94.98 134 SER B C 1
ATOM 3133 O O . SER B 1 134 ? -28.39 -20.234 -5.814 1 94.98 134 SER B O 1
ATOM 3135 N N . LEU B 1 135 ? -27.729 -18.452 -4.659 1 96.27 135 LEU B N 1
ATOM 3136 C CA . LEU B 1 135 ? -29.016 -17.773 -4.756 1 96.27 135 LEU B CA 1
ATOM 3137 C C . LEU B 1 135 ? -29.173 -17.095 -6.113 1 96.27 135 LEU B C 1
ATOM 3139 O O . LEU B 1 135 ? -30.284 -16.999 -6.639 1 96.27 135 LEU B O 1
ATOM 3143 N N . ASP B 1 136 ? -28.107 -16.616 -6.667 1 94.52 136 ASP B N 1
ATOM 3144 C CA . ASP B 1 136 ? -28.057 -15.936 -7.957 1 94.52 136 ASP B CA 1
ATOM 3145 C C . ASP B 1 136 ? -26.921 -16.48 -8.821 1 94.52 136 ASP B C 1
ATOM 3147 O O . ASP B 1 136 ? -25.795 -15.981 -8.761 1 94.52 136 ASP B O 1
ATOM 3151 N N . SER B 1 137 ? -27.214 -17.421 -9.651 1 90.73 137 SER B N 1
ATOM 3152 C CA . SER B 1 137 ? -26.216 -18.16 -10.417 1 90.73 137 SER B CA 1
ATOM 3153 C C . SER B 1 137 ? -25.518 -17.258 -11.43 1 90.73 137 SER B C 1
ATOM 3155 O O . SER B 1 137 ? -24.443 -17.594 -11.931 1 90.73 137 SER B O 1
ATOM 3157 N N . SER B 1 138 ? -26.082 -16.079 -11.694 1 93.29 138 SER B N 1
ATOM 3158 C CA . SER B 1 138 ? -25.514 -15.214 -12.722 1 93.29 138 SER B CA 1
ATOM 3159 C C . SER B 1 138 ? -24.637 -14.128 -12.109 1 93.29 138 SER B C 1
ATOM 3161 O O . SER B 1 138 ? -24.043 -13.322 -12.828 1 93.29 138 SER B O 1
ATOM 3163 N N . ASN B 1 139 ? -24.546 -14.097 -10.815 1 95.53 139 ASN B N 1
ATOM 3164 C CA . ASN B 1 139 ? -23.755 -13.08 -10.13 1 95.53 139 ASN B CA 1
ATOM 3165 C C . ASN B 1 139 ? -22.259 -13.352 -10.257 1 95.53 139 ASN B C 1
ATOM 3167 O O . ASN B 1 139 ? -21.673 -14.028 -9.409 1 95.53 139 ASN B O 1
ATOM 3171 N N . ILE B 1 140 ? -21.604 -12.821 -11.209 1 96.4 140 ILE B N 1
ATOM 3172 C CA . ILE B 1 140 ? -20.208 -13.08 -11.544 1 96.4 140 ILE B CA 1
ATOM 3173 C C . ILE B 1 140 ? -19.306 -12.589 -10.413 1 96.4 140 ILE B C 1
ATOM 3175 O O . ILE B 1 140 ? -18.33 -13.252 -10.057 1 96.4 140 ILE B O 1
ATOM 3179 N N . GLU B 1 141 ? -19.71 -11.478 -9.811 1 96.16 141 GLU B N 1
ATOM 3180 C CA . GLU B 1 141 ? -18.894 -10.905 -8.745 1 96.16 141 GLU B CA 1
ATOM 3181 C C . GLU B 1 141 ? -18.813 -11.846 -7.546 1 96.16 141 GLU B C 1
ATOM 3183 O O . GLU B 1 141 ? -17.73 -12.074 -7.002 1 96.16 141 GLU B O 1
ATOM 3188 N N . ALA B 1 142 ? -19.915 -12.361 -7.15 1 97.3 142 ALA B N 1
ATOM 3189 C CA . ALA B 1 142 ? -19.944 -13.273 -6.01 1 97.3 142 ALA B CA 1
ATOM 3190 C C . ALA B 1 142 ? -19.149 -14.542 -6.302 1 97.3 142 ALA B C 1
ATOM 3192 O O . ALA B 1 142 ? -18.427 -15.043 -5.436 1 97.3 142 ALA B O 1
ATOM 3193 N N . ARG B 1 143 ? -19.27 -15.03 -7.532 1 97.55 143 ARG B N 1
ATOM 3194 C CA . ARG B 1 143 ? -18.521 -16.221 -7.919 1 97.55 143 ARG B CA 1
ATOM 3195 C C . ARG B 1 143 ? -17.022 -15.941 -7.942 1 97.55 143 ARG B C 1
ATOM 3197 O O . ARG B 1 143 ? -16.225 -16.76 -7.48 1 97.55 143 ARG B O 1
ATOM 3204 N N . TYR B 1 144 ? -16.659 -14.791 -8.42 1 97.8 144 TYR B N 1
ATOM 3205 C CA . TYR B 1 144 ? -15.264 -14.367 -8.448 1 97.8 144 TYR B CA 1
ATOM 3206 C C . TYR B 1 144 ? -14.68 -14.317 -7.041 1 97.8 144 TYR B C 1
ATOM 3208 O O . TYR B 1 144 ? -13.625 -14.899 -6.778 1 97.8 144 TYR B O 1
ATOM 3216 N N . MET B 1 145 ? -15.403 -13.697 -6.183 1 97.56 145 MET B N 1
ATOM 3217 C CA . MET B 1 145 ? -14.92 -13.551 -4.813 1 97.56 145 MET B CA 1
ATOM 3218 C C . MET B 1 145 ? -14.861 -14.904 -4.11 1 97.56 145 MET B C 1
ATOM 3220 O O . MET B 1 145 ? -13.902 -15.194 -3.393 1 97.56 145 MET B O 1
ATOM 3224 N N . ASN B 1 146 ? -15.838 -15.711 -4.348 1 97.39 146 ASN B N 1
ATOM 3225 C CA . ASN B 1 146 ? -15.833 -17.048 -3.764 1 97.39 146 ASN B CA 1
ATOM 3226 C C . ASN B 1 146 ? -14.664 -17.881 -4.282 1 97.39 146 ASN B C 1
ATOM 3228 O O . ASN B 1 146 ? -14.014 -18.591 -3.513 1 97.39 146 ASN B O 1
ATOM 3232 N N . ALA B 1 147 ? -14.35 -17.77 -5.554 1 97.34 147 ALA B N 1
ATOM 3233 C CA . ALA B 1 147 ? -13.231 -18.49 -6.157 1 97.34 147 ALA B CA 1
ATOM 3234 C C . ALA B 1 147 ? -11.903 -18.046 -5.551 1 97.34 147 ALA B C 1
ATOM 3236 O O . ALA B 1 147 ? -11.095 -18.879 -5.135 1 97.34 147 ALA B O 1
ATOM 3237 N N . MET B 1 148 ? -11.751 -16.777 -5.44 1 96.06 148 MET B N 1
ATOM 3238 C CA . MET B 1 148 ? -10.483 -16.218 -4.981 1 96.06 148 MET B CA 1
ATOM 3239 C C . MET B 1 148 ? -10.272 -16.492 -3.496 1 96.06 148 MET B C 1
ATOM 3241 O O . MET B 1 148 ? -9.18 -16.884 -3.081 1 96.06 148 MET B O 1
ATOM 3245 N N . LEU B 1 149 ? -11.292 -16.298 -2.712 1 95.65 149 LEU B N 1
ATOM 3246 C CA . LEU B 1 149 ? -11.181 -16.535 -1.277 1 95.65 149 LEU B CA 1
ATOM 3247 C C . LEU B 1 149 ? -10.982 -18.018 -0.984 1 95.65 149 LEU B C 1
ATOM 3249 O O . LEU B 1 149 ? -10.235 -18.381 -0.073 1 95.65 149 LEU B O 1
ATOM 3253 N N . SER B 1 150 ? -11.675 -18.87 -1.756 1 95.85 150 SER B N 1
ATOM 3254 C CA . SER B 1 150 ? -11.491 -20.31 -1.602 1 95.85 150 SER B CA 1
ATOM 3255 C C . SER B 1 150 ? -10.062 -20.723 -1.94 1 95.85 150 SER B C 1
ATOM 3257 O O . SER B 1 150 ? -9.471 -21.555 -1.248 1 95.85 150 SER B O 1
ATOM 3259 N N . LEU B 1 151 ? -9.568 -20.154 -2.952 1 93.18 151 LEU B N 1
ATOM 3260 C CA . LEU B 1 151 ? -8.19 -20.433 -3.343 1 93.18 151 LEU B CA 1
ATOM 3261 C C . LEU B 1 151 ? -7.22 -20.035 -2.236 1 93.18 151 LEU B C 1
ATOM 3263 O O . LEU B 1 151 ? -6.316 -20.8 -1.892 1 93.18 151 LEU B O 1
ATOM 3267 N N . ARG B 1 152 ? -7.458 -18.902 -1.652 1 90.21 152 ARG B N 1
ATOM 3268 C CA . ARG B 1 152 ? -6.612 -18.406 -0.571 1 90.21 152 ARG B CA 1
ATOM 3269 C C . ARG B 1 152 ? -6.674 -19.33 0.641 1 90.21 152 ARG B C 1
ATOM 3271 O O . ARG B 1 152 ? -5.689 -19.476 1.367 1 90.21 152 ARG B O 1
ATOM 3278 N N . GLN B 1 153 ? -7.756 -19.989 0.771 1 91.59 153 GLN B N 1
ATOM 3279 C CA . GLN B 1 153 ? -7.96 -20.869 1.917 1 91.59 153 GLN B CA 1
ATOM 3280 C C . GLN B 1 153 ? -7.537 -22.299 1.594 1 91.59 153 GLN B C 1
ATOM 3282 O O . GLN B 1 153 ? -7.695 -23.2 2.42 1 91.59 153 GLN B O 1
ATOM 3287 N N . GLY B 1 154 ? -7.132 -22.506 0.37 1 91.82 154 GLY B N 1
ATOM 3288 C CA . GLY B 1 154 ? -6.65 -23.817 -0.034 1 91.82 154 GLY B CA 1
ATOM 3289 C C . GLY B 1 154 ? -7.752 -24.726 -0.547 1 91.82 154 GLY B C 1
ATOM 3290 O O . GLY B 1 154 ? -7.516 -25.906 -0.814 1 91.82 154 GLY B O 1
ATOM 3291 N N . ASP B 1 155 ? -8.917 -24.169 -0.574 1 95.35 155 ASP B N 1
ATOM 3292 C CA . ASP B 1 155 ? -10.031 -24.941 -1.118 1 95.35 155 ASP B CA 1
ATOM 3293 C C . ASP B 1 155 ? -10.049 -24.878 -2.644 1 95.35 155 ASP B C 1
ATOM 3295 O O . ASP B 1 155 ? -10.894 -24.199 -3.232 1 95.35 155 ASP B O 1
ATOM 3299 N N . THR B 1 156 ? -9.243 -25.723 -3.285 1 96.26 156 THR B N 1
ATOM 3300 C CA . THR B 1 156 ? -9.041 -25.673 -4.728 1 96.26 156 THR B CA 1
ATOM 3301 C C . THR B 1 156 ? -10.253 -26.236 -5.464 1 96.26 156 THR B C 1
ATOM 3303 O O . THR B 1 156 ? -10.548 -25.827 -6.59 1 96.26 156 THR B O 1
ATOM 3306 N N . LEU B 1 157 ? -10.979 -27.097 -4.835 1 97.54 157 LEU B N 1
ATOM 3307 C CA . LEU B 1 157 ? -12.142 -27.698 -5.479 1 97.54 157 LEU B CA 1
ATOM 3308 C C . LEU B 1 157 ? -13.235 -26.66 -5.707 1 97.54 157 LEU B C 1
ATOM 3310 O O . LEU B 1 157 ? -13.749 -26.528 -6.82 1 97.54 157 LEU B O 1
ATOM 3314 N N . THR B 1 158 ? -13.546 -25.944 -4.65 1 97.56 158 THR B N 1
ATOM 3315 C CA . THR B 1 158 ? -14.555 -24.898 -4.778 1 97.56 158 THR B CA 1
ATOM 3316 C C . THR B 1 158 ? -14.118 -23.847 -5.795 1 97.56 158 THR B C 1
ATOM 3318 O O . THR B 1 158 ? -14.918 -23.408 -6.624 1 97.56 158 THR B O 1
ATOM 3321 N N . SER B 1 159 ? -12.842 -23.45 -5.715 1 97.53 159 SER B N 1
ATOM 3322 C CA . SER B 1 159 ? -12.323 -22.475 -6.669 1 97.53 159 SER B CA 1
ATOM 3323 C C . SER B 1 159 ? -12.481 -22.967 -8.103 1 97.53 159 SER B C 1
ATOM 3325 O O . SER B 1 159 ? -12.944 -22.225 -8.972 1 97.53 159 SER B O 1
ATOM 3327 N N . ARG B 1 160 ? -12.172 -24.209 -8.35 1 97.99 160 ARG B N 1
ATOM 3328 C CA . ARG B 1 160 ? -12.305 -24.799 -9.679 1 97.99 160 ARG B CA 1
ATOM 3329 C C . ARG B 1 160 ? -13.75 -24.737 -10.163 1 97.99 160 ARG B C 1
ATOM 3331 O O . ARG B 1 160 ? -14.01 -24.358 -11.307 1 97.99 160 ARG B O 1
ATOM 3338 N N . GLN B 1 161 ? -14.642 -25.09 -9.302 1 97.77 161 GLN B N 1
ATOM 3339 C CA . GLN B 1 161 ? -16.058 -25.117 -9.653 1 97.77 161 GLN B CA 1
ATOM 3340 C C . GLN B 1 161 ? -16.559 -23.724 -10.025 1 97.77 161 GLN B C 1
ATOM 3342 O O . GLN B 1 161 ? -17.262 -23.558 -11.024 1 97.77 161 GLN B O 1
ATOM 3347 N N . GLN B 1 162 ? -16.195 -22.758 -9.235 1 98.16 162 GLN B N 1
ATOM 3348 C CA . GLN B 1 162 ? -16.627 -21.391 -9.506 1 98.16 162 GLN B CA 1
ATOM 3349 C C . GLN B 1 162 ? -15.997 -20.86 -10.791 1 98.16 162 GLN B C 1
ATOM 3351 O O . GLN B 1 162 ? -16.662 -20.19 -11.584 1 98.16 162 GLN B O 1
ATOM 3356 N N . CYS B 1 163 ? -14.713 -21.184 -10.995 1 98.14 163 CYS B N 1
ATOM 3357 C CA . CYS B 1 163 ? -14.025 -20.764 -12.211 1 98.14 163 CYS B CA 1
ATOM 3358 C C . CYS B 1 163 ? -14.716 -21.323 -13.449 1 98.14 163 CYS B C 1
ATOM 3360 O O . CYS B 1 163 ? -14.952 -20.596 -14.415 1 98.14 163 CYS B O 1
ATOM 3362 N N . GLN B 1 164 ? -15.075 -22.57 -13.367 1 97.89 164 GLN B N 1
ATOM 3363 C CA . GLN B 1 164 ? -15.762 -23.194 -14.493 1 97.89 164 GLN B CA 1
ATOM 3364 C C . GLN B 1 164 ? -17.128 -22.555 -14.726 1 97.89 164 GLN B C 1
ATOM 3366 O O . GLN B 1 164 ? -17.498 -22.267 -15.866 1 97.89 164 GLN B O 1
ATOM 3371 N N . ALA B 1 165 ? -17.848 -22.305 -13.681 1 97.53 165 ALA B N 1
ATOM 3372 C CA . ALA B 1 165 ? -19.158 -21.668 -13.796 1 97.53 165 ALA B CA 1
ATOM 3373 C C . ALA B 1 165 ? -19.042 -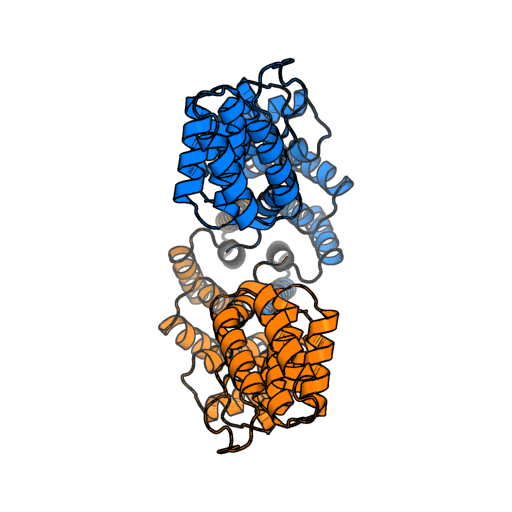20.287 -14.434 1 97.53 165 ALA B C 1
ATOM 3375 O O . ALA B 1 165 ? -19.882 -19.902 -15.252 1 97.53 165 ALA B O 1
ATOM 3376 N N . MET B 1 166 ? -18.007 -19.575 -14.084 1 98.17 166 MET B N 1
ATOM 3377 C CA . MET B 1 166 ? -17.804 -18.236 -14.629 1 98.17 166 MET B CA 1
ATOM 3378 C C . MET B 1 166 ? -17.528 -18.293 -16.127 1 98.17 166 MET B C 1
ATOM 3380 O O . MET B 1 166 ? -17.987 -17.433 -16.881 1 98.17 166 MET B O 1
ATOM 3384 N N . ILE B 1 167 ? -16.76 -19.33 -16.532 1 97.77 167 ILE B N 1
ATOM 3385 C CA . ILE B 1 167 ? -16.5 -19.498 -17.957 1 97.77 167 ILE B CA 1
ATOM 3386 C C . ILE B 1 167 ? -17.815 -19.725 -18.699 1 97.77 167 ILE B C 1
ATOM 3388 O O . ILE B 1 167 ? -18.029 -19.17 -19.779 1 97.77 167 ILE B O 1
ATOM 3392 N N . ASP B 1 168 ? -18.735 -20.453 -18.074 1 97.06 168 ASP B N 1
ATOM 3393 C CA . ASP B 1 168 ? -20.016 -20.787 -18.689 1 97.06 168 ASP B CA 1
ATOM 3394 C C . ASP B 1 168 ? -20.912 -19.555 -18.796 1 97.06 168 ASP B C 1
ATOM 3396 O O . ASP B 1 168 ? -21.678 -19.419 -19.752 1 97.06 168 ASP B O 1
ATOM 3400 N N . ILE B 1 169 ? -20.749 -18.664 -17.905 1 96.14 169 ILE B N 1
ATOM 3401 C CA . ILE B 1 169 ? -21.658 -17.526 -17.816 1 96.14 169 ILE B CA 1
ATOM 3402 C C . ILE B 1 169 ? -21.081 -16.343 -18.59 1 96.14 169 ILE B C 1
ATOM 3404 O O . ILE B 1 169 ? -21.807 -15.647 -19.304 1 96.14 169 ILE B O 1
ATOM 340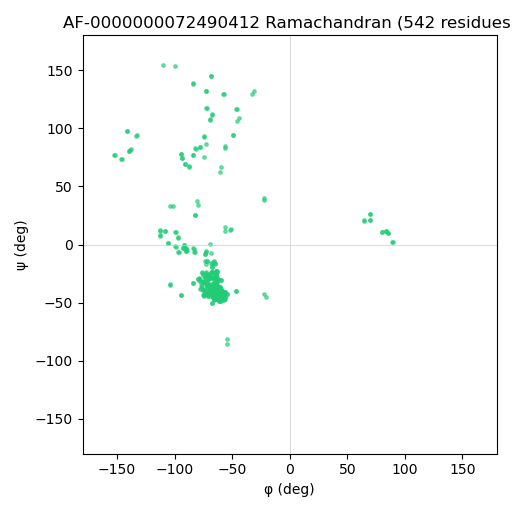8 N N . ALA B 1 170 ? -19.773 -16.132 -18.414 1 96.38 170 ALA B N 1
ATOM 3409 C CA . ALA B 1 170 ? -19.135 -14.944 -18.975 1 96.38 170 ALA B CA 1
ATOM 3410 C C . ALA B 1 170 ? -17.661 -15.202 -19.274 1 96.38 170 ALA B C 1
ATOM 3412 O O . ALA B 1 170 ? -16.781 -14.618 -18.638 1 96.38 170 ALA B O 1
ATOM 3413 N N . ALA B 1 171 ? -17.38 -15.865 -20.298 1 95.51 171 ALA B N 1
ATOM 3414 C CA . ALA B 1 171 ? -16.047 -16.359 -20.636 1 95.51 171 ALA B CA 1
ATOM 3415 C C . ALA B 1 171 ? -15.084 -15.204 -20.895 1 95.51 171 ALA B C 1
ATOM 3417 O O . ALA B 1 171 ? -13.888 -15.309 -20.61 1 95.51 171 ALA B O 1
ATOM 3418 N N . ASP B 1 172 ? -15.576 -14.06 -21.263 1 94.53 172 ASP B N 1
ATOM 3419 C CA . ASP B 1 172 ? -14.681 -13 -21.716 1 94.53 172 ASP B CA 1
ATOM 3420 C C . ASP B 1 172 ? -14.544 -11.907 -20.658 1 94.53 172 ASP B C 1
ATOM 3422 O O . ASP B 1 172 ? -13.807 -10.938 -20.851 1 94.53 172 ASP B O 1
ATOM 3426 N N . SER B 1 173 ? -15.236 -12.158 -19.552 1 95.93 173 SER B N 1
ATOM 3427 C CA . SER B 1 173 ? -15.13 -11.154 -18.499 1 95.93 173 SER B CA 1
ATOM 3428 C C . SER B 1 173 ? -13.728 -11.128 -17.898 1 95.93 173 SER B C 1
ATOM 3430 O O . SER B 1 173 ? -13.065 -12.164 -17.814 1 95.93 173 SER B O 1
ATOM 3432 N N . ILE B 1 174 ? -13.259 -9.959 -17.526 1 96.39 174 ILE B N 1
ATOM 3433 C CA . ILE B 1 174 ? -11.945 -9.807 -16.91 1 96.39 174 ILE B CA 1
ATOM 3434 C C . ILE B 1 174 ? -11.889 -10.602 -15.608 1 96.39 174 ILE B C 1
ATOM 3436 O O . ILE B 1 174 ? -10.876 -11.234 -15.302 1 96.39 174 ILE B O 1
ATOM 3440 N N . GLN B 1 175 ? -13.007 -10.633 -14.876 1 96.85 175 GLN B N 1
ATOM 3441 C CA . GLN B 1 175 ? -13.074 -11.38 -13.625 1 96.85 175 GLN B CA 1
ATOM 3442 C C . GLN B 1 175 ? -12.89 -12.876 -13.867 1 96.85 175 GLN B C 1
ATOM 3444 O O . GLN B 1 175 ? -12.178 -13.548 -13.119 1 96.85 175 GLN B O 1
ATOM 3449 N N . THR B 1 176 ? -13.508 -13.341 -14.918 1 97.82 176 THR B N 1
ATOM 3450 C CA . THR B 1 176 ? -1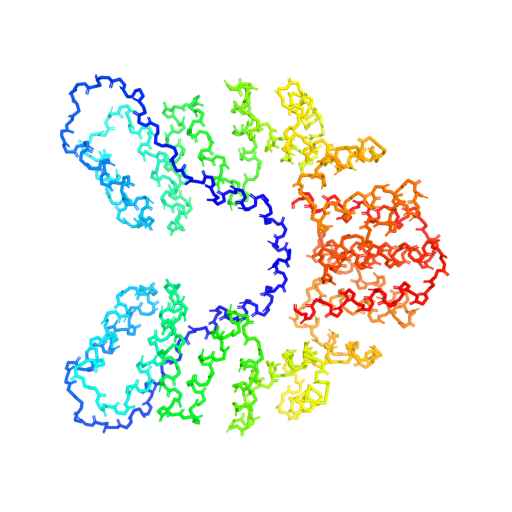3.383 -14.751 -15.27 1 97.82 176 THR B CA 1
ATOM 3451 C C . THR B 1 176 ? -11.935 -15.1 -15.6 1 97.82 176 THR B C 1
ATOM 3453 O O . THR B 1 176 ? -11.405 -16.101 -15.113 1 97.82 176 THR B O 1
ATOM 3456 N N . ASN B 1 177 ? -11.314 -14.249 -16.335 1 98.08 177 ASN B N 1
ATOM 3457 C CA . ASN B 1 177 ? -9.937 -14.511 -16.737 1 98.08 177 ASN B CA 1
ATOM 3458 C C . ASN B 1 177 ? -8.981 -14.431 -15.55 1 98.08 177 ASN B C 1
ATOM 3460 O O . ASN B 1 177 ? -8.071 -15.252 -15.424 1 98.08 177 ASN B O 1
ATOM 3464 N N . ILE B 1 178 ? -9.162 -13.48 -14.666 1 97.28 178 ILE B N 1
ATOM 3465 C CA . ILE B 1 178 ? -8.314 -13.343 -13.487 1 97.28 178 ILE B CA 1
ATOM 3466 C C . ILE B 1 178 ? -8.483 -14.564 -12.585 1 97.28 178 ILE B C 1
ATOM 3468 O O . ILE B 1 178 ? -7.497 -15.146 -12.127 1 97.28 178 ILE B O 1
ATOM 3472 N N . ALA B 1 179 ? -9.702 -14.966 -12.338 1 97.17 179 ALA B N 1
ATOM 3473 C CA . ALA B 1 179 ? -9.966 -16.113 -11.472 1 97.17 179 ALA B CA 1
ATOM 3474 C C . ALA B 1 179 ? -9.317 -17.378 -12.024 1 97.17 179 ALA B C 1
ATOM 3476 O O . ALA B 1 179 ? -8.661 -18.119 -11.288 1 97.17 179 ALA B O 1
ATOM 3477 N N . ASN B 1 180 ? -9.483 -17.582 -13.286 1 97.91 180 ASN B N 1
ATOM 3478 C CA . ASN B 1 180 ? -8.952 -18.798 -13.894 1 97.91 180 ASN B CA 1
ATOM 3479 C C . ASN B 1 180 ? -7.429 -18.768 -13.969 1 97.91 180 ASN B C 1
ATOM 3481 O O . ASN B 1 180 ? -6.77 -19.776 -13.707 1 97.91 180 ASN B O 1
ATOM 3485 N N . ALA B 1 181 ? -6.855 -17.627 -14.348 1 97.28 181 ALA B N 1
ATOM 3486 C CA . ALA B 1 181 ? -5.4 -17.5 -14.343 1 97.28 181 ALA B CA 1
ATOM 3487 C C . ALA B 1 181 ? -4.831 -17.768 -12.953 1 97.28 181 ALA B C 1
ATOM 3489 O O . ALA B 1 181 ? -3.844 -18.493 -12.809 1 97.28 181 ALA B O 1
ATOM 3490 N N . SER B 1 182 ? -5.455 -17.222 -11.933 1 95.68 182 SER B N 1
ATOM 3491 C CA . SER B 1 182 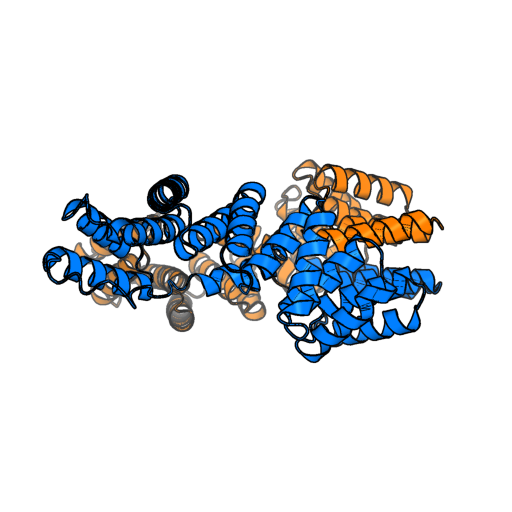? -5.013 -17.389 -10.553 1 95.68 182 SER B CA 1
ATOM 3492 C C . SER B 1 182 ? -5.127 -18.843 -10.107 1 95.68 182 SER B C 1
ATOM 3494 O O . SER B 1 182 ? -4.189 -19.396 -9.529 1 95.68 182 SER B O 1
ATOM 3496 N N . TYR B 1 183 ? -6.268 -19.456 -10.407 1 95.98 183 TYR B N 1
ATOM 3497 C CA . TYR B 1 183 ? -6.481 -20.852 -10.043 1 95.98 183 TYR B CA 1
ATOM 3498 C C . TYR B 1 183 ? -5.449 -21.754 -10.71 1 95.98 183 TYR B C 1
ATOM 3500 O O . TYR B 1 183 ? -4.805 -22.569 -10.045 1 95.98 183 TYR B O 1
ATOM 3508 N N . LEU B 1 184 ? -5.243 -21.577 -12.012 1 97.1 184 LEU B N 1
ATOM 3509 C CA . LEU B 1 184 ? -4.35 -22.439 -12.78 1 97.1 184 LEU B CA 1
ATOM 3510 C C . LEU B 1 184 ? -2.899 -22.228 -12.361 1 97.1 184 LEU B C 1
ATOM 3512 O O . LEU B 1 184 ? -2.13 -23.188 -12.267 1 97.1 184 LEU B O 1
ATOM 3516 N N . SER B 1 185 ? -2.518 -20.982 -12.092 1 94.79 185 SER B N 1
ATOM 3517 C CA . SER B 1 185 ? -1.166 -20.713 -11.615 1 94.79 185 SER B CA 1
ATOM 3518 C C . SER B 1 185 ? -0.948 -21.286 -10.219 1 94.79 185 SER B C 1
ATOM 3520 O O . SER B 1 185 ? 0.088 -21.897 -9.947 1 94.79 185 SER B O 1
ATOM 3522 N N . ALA B 1 186 ? -1.94 -21.159 -9.347 1 92.14 186 ALA B N 1
ATOM 3523 C CA . ALA B 1 186 ? -1.831 -21.64 -7.973 1 92.14 186 ALA B CA 1
ATOM 3524 C C . ALA B 1 186 ? -1.747 -23.163 -7.929 1 92.14 186 ALA B C 1
ATOM 3526 O O . ALA B 1 186 ? -1.174 -23.733 -6.997 1 92.14 186 ALA B O 1
ATOM 3527 N N . THR B 1 187 ? -2.334 -23.779 -8.916 1 93.86 187 THR B N 1
ATOM 3528 C CA . THR B 1 187 ? -2.312 -25.236 -8.982 1 93.86 187 THR B CA 1
ATOM 3529 C C . THR B 1 187 ? -1.236 -25.718 -9.951 1 93.86 187 THR B C 1
ATOM 3531 O O . THR B 1 187 ? -1.286 -26.854 -10.427 1 93.86 187 THR B O 1
ATOM 3534 N N . GLU B 1 188 ? -0.352 -24.784 -10.396 1 93.95 188 GLU B N 1
ATOM 3535 C CA . GLU B 1 188 ? 0.876 -25.052 -11.138 1 93.95 188 GLU B CA 1
ATOM 3536 C C . GLU B 1 188 ? 0.572 -25.539 -12.552 1 93.95 188 GLU B C 1
ATOM 3538 O O . GLU B 1 188 ? 1.333 -26.324 -13.121 1 93.95 188 GLU B O 1
ATOM 3543 N N . GLN B 1 189 ? -0.579 -25.264 -13.035 1 96.71 189 GLN B N 1
ATOM 3544 C CA . GLN B 1 189 ? -0.917 -25.484 -14.437 1 96.71 189 GLN B CA 1
ATOM 3545 C C . GLN B 1 189 ? -0.551 -24.271 -15.288 1 96.71 189 GLN B C 1
ATOM 3547 O O . GLN B 1 189 ? -1.424 -23.64 -15.887 1 96.71 189 GLN B O 1
ATOM 3552 N N . TRP B 1 190 ? 0.727 -24.047 -15.387 1 97.4 190 TRP B N 1
ATOM 3553 C CA . TRP B 1 190 ? 1.295 -22.816 -15.926 1 97.4 190 TRP B CA 1
ATOM 3554 C C . TRP B 1 190 ? 0.909 -22.633 -17.39 1 97.4 190 TRP B C 1
ATOM 3556 O O . TRP B 1 190 ? 0.513 -21.541 -17.803 1 97.4 190 TRP B O 1
ATOM 3566 N N . GLU B 1 191 ? 1.028 -23.66 -18.165 1 98.39 191 GLU B N 1
ATOM 3567 C CA . GLU B 1 191 ? 0.733 -23.587 -19.593 1 98.39 191 GLU B CA 1
ATOM 3568 C C . GLU B 1 191 ? -0.714 -23.171 -19.838 1 98.39 191 GLU B C 1
ATOM 3570 O O . GLU B 1 191 ? -0.993 -22.37 -20.732 1 98.39 191 GLU B O 1
ATOM 3575 N N . LYS B 1 192 ? -1.617 -23.681 -19.026 1 98.57 192 LYS B N 1
ATOM 3576 C CA . LYS B 1 192 ? -3.042 -23.4 -19.175 1 98.57 192 LYS B CA 1
ATOM 3577 C C . LYS B 1 192 ? -3.382 -22 -18.672 1 98.57 192 LYS B C 1
ATOM 3579 O O . LYS B 1 192 ? -4.409 -21.432 -19.049 1 98.57 192 LYS B O 1
ATOM 3584 N N . ALA B 1 193 ? -2.58 -21.44 -17.767 1 98.11 193 ALA B N 1
ATOM 3585 C CA . ALA B 1 193 ? -2.819 -20.114 -17.202 1 98.11 193 ALA B CA 1
ATOM 3586 C C . ALA B 1 193 ? -2.487 -19.019 -18.212 1 98.11 193 ALA B C 1
ATOM 3588 O O . ALA B 1 193 ? -3.118 -17.96 -18.22 1 98.11 193 ALA B O 1
ATOM 3589 N N . ILE B 1 194 ? -1.494 -19.221 -19.103 1 98.57 194 ILE B N 1
ATOM 3590 C CA . ILE B 1 194 ? -0.885 -18.225 -19.979 1 98.57 194 ILE B CA 1
ATOM 3591 C C . ILE B 1 194 ? -1.954 -17.602 -20.874 1 98.57 194 ILE B C 1
ATOM 3593 O O . ILE B 1 194 ? -2.04 -16.377 -20.988 1 98.57 194 ILE B O 1
ATOM 3597 N N . PRO B 1 195 ? -2.902 -18.414 -21.474 1 98.5 195 PRO B N 1
ATOM 3598 C CA . PRO B 1 195 ? -3.92 -17.793 -22.326 1 98.5 195 PRO B CA 1
ATOM 3599 C C . PRO B 1 195 ? -4.835 -16.844 -21.556 1 98.5 195 PRO B C 1
ATOM 3601 O O . PRO B 1 195 ? -5.284 -15.834 -22.104 1 98.5 195 PRO B O 1
ATOM 3604 N N . PHE B 1 196 ? -5.137 -17.137 -20.338 1 98.35 196 PHE B N 1
ATOM 3605 C CA . PHE B 1 196 ? -5.985 -16.261 -19.538 1 98.35 196 PHE B CA 1
ATOM 3606 C C . PHE B 1 196 ? -5.268 -14.953 -19.224 1 98.35 196 PHE B C 1
ATOM 3608 O O . PHE B 1 196 ? -5.859 -13.875 -19.327 1 98.35 196 PHE B O 1
ATOM 3615 N N . TYR B 1 197 ? -3.957 -15.017 -18.844 1 98 197 TYR B N 1
ATOM 3616 C CA . TYR B 1 197 ? -3.186 -13.796 -18.641 1 98 197 TYR B CA 1
ATOM 3617 C C . TYR B 1 197 ? -3.132 -12.967 -19.919 1 98 197 TYR B C 1
ATOM 3619 O O . TYR B 1 197 ? -3.171 -11.735 -19.869 1 98 197 TYR B O 1
ATOM 3627 N N . THR B 1 198 ? -3.002 -13.678 -21.047 1 98.39 198 THR B N 1
ATOM 3628 C CA . THR B 1 198 ? -2.952 -12.986 -22.33 1 98.39 198 THR B CA 1
ATOM 3629 C C . THR B 1 198 ? -4.238 -12.201 -22.572 1 98.39 198 THR B C 1
ATOM 3631 O O . THR B 1 198 ? -4.196 -11.052 -23.017 1 98.39 198 THR B O 1
ATOM 3634 N N . LYS B 1 199 ? -5.373 -12.808 -22.247 1 98.03 199 LYS B N 1
ATOM 3635 C CA . LYS B 1 199 ? -6.658 -12.13 -22.391 1 98.03 199 LYS B CA 1
ATOM 3636 C C . LYS B 1 199 ? -6.76 -10.938 -21.444 1 98.03 199 LYS B C 1
ATOM 3638 O O . LYS B 1 199 ? -7.302 -9.893 -21.809 1 98.03 199 LYS B O 1
ATOM 3643 N N . ILE B 1 200 ? -6.276 -11.075 -20.225 1 97.83 200 ILE B N 1
ATOM 3644 C CA . ILE B 1 200 ? -6.274 -9.975 -19.266 1 97.83 200 ILE B CA 1
ATOM 3645 C C . ILE B 1 200 ? -5.455 -8.811 -19.819 1 97.83 200 ILE B C 1
ATOM 3647 O O . ILE B 1 200 ? -5.906 -7.663 -19.803 1 97.83 200 ILE B O 1
ATOM 3651 N N . LEU B 1 201 ? -4.246 -9.1 -20.32 1 97.67 201 LEU B N 1
ATOM 3652 C CA . LEU B 1 201 ? -3.279 -8.101 -20.761 1 97.67 201 LEU B CA 1
ATOM 3653 C C . LEU B 1 201 ? -3.782 -7.366 -21.999 1 97.67 201 LEU B C 1
ATOM 3655 O O . LEU B 1 201 ? -3.4 -6.22 -22.244 1 97.67 201 LEU B O 1
ATOM 3659 N N . ALA B 1 202 ? -4.708 -8.007 -22.766 1 96.66 202 ALA B N 1
ATOM 3660 C CA . ALA B 1 202 ? -5.338 -7.35 -23.909 1 96.66 202 ALA B CA 1
ATOM 3661 C C . ALA B 1 202 ? -6.233 -6.2 -23.456 1 96.66 202 ALA B C 1
ATOM 3663 O O . ALA B 1 202 ? -6.388 -5.207 -24.171 1 96.66 202 ALA B O 1
ATOM 3664 N N . LYS B 1 203 ? -6.754 -6.298 -22.304 1 95.1 203 LYS B N 1
ATOM 3665 C CA . LYS B 1 203 ? -7.706 -5.31 -21.805 1 95.1 203 LYS B CA 1
ATOM 3666 C C . LYS B 1 203 ? -7.052 -4.385 -20.781 1 95.1 203 LYS B C 1
ATOM 3668 O O . LYS B 1 203 ? -7.403 -3.207 -20.688 1 95.1 203 LYS B O 1
ATOM 3673 N N . ASP B 1 204 ? -6.143 -4.982 -20.03 1 93.84 204 ASP B N 1
ATOM 3674 C CA . ASP B 1 204 ? -5.473 -4.251 -18.959 1 93.84 204 ASP B CA 1
ATOM 3675 C C . ASP B 1 204 ? -3.982 -4.575 -18.922 1 93.84 204 ASP B C 1
ATOM 3677 O O . ASP B 1 204 ? -3.536 -5.38 -18.101 1 93.84 204 ASP B O 1
ATOM 3681 N N . PRO B 1 205 ? -3.239 -3.962 -19.709 1 95.41 205 PRO B N 1
ATOM 3682 C CA . PRO B 1 205 ? -1.797 -4.214 -19.751 1 95.41 205 PRO B CA 1
ATOM 3683 C C . PRO B 1 205 ? -1.057 -3.606 -18.561 1 95.41 205 PRO B C 1
ATOM 3685 O O . PRO B 1 205 ? -0.383 -2.583 -18.706 1 95.41 205 PRO B O 1
ATOM 3688 N N . SER B 1 206 ? -1.162 -4.194 -17.457 1 94.72 206 SER B N 1
ATOM 3689 C CA . SER B 1 206 ? -0.471 -3.721 -16.262 1 94.72 206 SER B CA 1
ATOM 3690 C C . SER B 1 206 ? 0.804 -4.519 -16.008 1 94.72 206 SER B C 1
ATOM 3692 O O . SER B 1 206 ? 0.918 -5.669 -16.437 1 94.72 206 SER B O 1
ATOM 3694 N N . SER B 1 207 ? 1.786 -3.929 -15.331 1 96.02 207 SER B N 1
ATOM 3695 C CA . SER B 1 207 ? 3.043 -4.595 -15.006 1 96.02 207 SER B CA 1
ATOM 3696 C C . SER B 1 207 ? 2.806 -5.841 -14.158 1 96.02 207 SER B C 1
ATOM 3698 O O . SER B 1 207 ? 3.518 -6.837 -14.297 1 96.02 207 SER B O 1
ATOM 3700 N N . HIS B 1 208 ? 1.732 -5.735 -13.38 1 93.48 208 HIS B N 1
ATOM 3701 C CA . HIS B 1 208 ? 1.406 -6.85 -12.499 1 93.48 208 HIS B CA 1
ATOM 3702 C C . HIS B 1 208 ? 1.081 -8.108 -13.298 1 93.48 208 HIS B C 1
ATOM 3704 O O . HIS B 1 208 ? 1.633 -9.178 -13.031 1 93.48 208 HIS B O 1
ATOM 3710 N N . PHE B 1 209 ? 0.321 -7.982 -14.296 1 96.3 209 PHE B N 1
ATOM 3711 C CA . PHE B 1 209 ? -0.105 -9.157 -15.046 1 96.3 209 PHE B CA 1
ATOM 3712 C C . PHE B 1 209 ? 0.985 -9.609 -16.01 1 96.3 209 PHE B C 1
ATOM 3714 O O . PHE B 1 209 ? 1.125 -10.803 -16.282 1 96.3 209 PHE B O 1
ATOM 3721 N N . TYR B 1 210 ? 1.804 -8.697 -16.495 1 97.58 210 TYR B N 1
ATOM 3722 C CA . TYR B 1 210 ? 2.997 -9.114 -17.224 1 97.58 210 TYR B CA 1
ATOM 3723 C C . TYR B 1 210 ? 3.905 -9.963 -16.343 1 97.58 210 TYR B C 1
ATOM 3725 O O . TYR B 1 210 ? 4.439 -10.981 -16.79 1 97.58 210 TYR B O 1
ATOM 3733 N N . GLY B 1 211 ? 4.048 -9.496 -15.103 1 96.61 211 GLY B N 1
ATOM 3734 C CA . GLY B 1 211 ? 4.854 -10.253 -14.16 1 96.61 211 GLY B CA 1
ATOM 3735 C C . GLY B 1 211 ? 4.314 -11.647 -13.897 1 96.61 211 GLY B C 1
ATOM 3736 O O . GLY B 1 211 ? 5.07 -12.62 -13.894 1 96.61 211 GLY B O 1
ATOM 3737 N N . ALA B 1 212 ? 3.034 -11.722 -13.697 1 95.68 212 ALA B N 1
ATOM 3738 C CA . ALA B 1 212 ? 2.409 -13.012 -13.416 1 95.68 212 ALA B CA 1
ATOM 3739 C C . ALA B 1 212 ? 2.594 -13.977 -14.584 1 95.68 212 ALA B C 1
ATOM 3741 O O . ALA B 1 212 ? 2.926 -15.148 -14.384 1 95.68 212 ALA B O 1
ATOM 3742 N N . ARG B 1 213 ? 2.439 -13.476 -15.789 1 97.75 213 ARG B N 1
ATOM 3743 C CA . ARG B 1 213 ? 2.632 -14.344 -16.946 1 97.75 213 ARG B CA 1
ATOM 3744 C C . ARG B 1 213 ? 4.105 -14.69 -17.131 1 97.75 213 ARG B C 1
ATOM 3746 O O . ARG B 1 213 ? 4.441 -15.809 -17.525 1 97.75 213 ARG B O 1
ATOM 3753 N N . ALA B 1 214 ? 4.985 -13.745 -16.837 1 97.97 214 ALA B N 1
ATOM 3754 C CA . ALA B 1 214 ? 6.419 -14.01 -16.915 1 97.97 214 ALA B CA 1
ATOM 3755 C C . ALA B 1 214 ? 6.814 -15.165 -15.999 1 97.97 214 ALA B C 1
ATOM 3757 O O . ALA B 1 214 ? 7.627 -16.013 -16.374 1 97.97 214 ALA B O 1
ATOM 3758 N N . VAL B 1 215 ? 6.244 -15.204 -14.868 1 96.8 215 VAL B N 1
ATOM 3759 C CA . VAL B 1 215 ? 6.548 -16.277 -13.926 1 96.8 215 VAL B CA 1
ATOM 3760 C C . VAL B 1 215 ? 6.092 -17.615 -14.503 1 96.8 215 VAL B C 1
ATOM 3762 O O . VAL B 1 215 ? 6.795 -18.621 -14.385 1 96.8 215 VAL B O 1
ATOM 3765 N N . CYS B 1 216 ? 4.936 -17.638 -15.116 1 97.46 216 CYS B N 1
ATOM 3766 C CA . CYS B 1 216 ? 4.503 -18.868 -15.77 1 97.46 216 CYS B CA 1
ATOM 3767 C C . CYS B 1 216 ? 5.538 -19.341 -16.783 1 97.46 216 CYS B C 1
ATOM 3769 O O . CYS B 1 216 ? 5.896 -20.52 -16.808 1 97.46 216 CYS B O 1
ATOM 3771 N N . TYR B 1 217 ? 6.051 -18.407 -17.588 1 97.98 217 TYR B N 1
ATOM 3772 C CA . TYR B 1 217 ? 7.06 -18.747 -18.585 1 97.98 217 TYR B CA 1
ATOM 3773 C C . TYR B 1 217 ? 8.339 -19.24 -17.92 1 97.98 217 TYR B C 1
ATOM 3775 O O . TYR B 1 217 ? 8.962 -20.195 -18.39 1 97.98 217 TYR B O 1
ATOM 3783 N N . LEU B 1 218 ? 8.73 -18.602 -16.823 1 96.8 218 LEU B N 1
ATOM 3784 C CA . LEU B 1 218 ? 9.928 -19.022 -16.104 1 96.8 218 LEU B CA 1
ATOM 3785 C C . LEU B 1 218 ? 9.778 -20.446 -15.581 1 96.8 218 LEU B C 1
ATOM 3787 O O . LEU B 1 218 ? 10.709 -21.249 -15.676 1 96.8 218 LEU B O 1
ATOM 3791 N N . MET B 1 219 ? 8.553 -20.74 -15.095 1 95.49 219 MET B N 1
ATOM 3792 C CA . MET B 1 219 ? 8.286 -22.065 -14.543 1 95.49 219 MET B CA 1
ATOM 3793 C C . MET B 1 219 ? 8.318 -23.127 -15.637 1 95.49 219 MET B C 1
ATOM 3795 O O . MET B 1 219 ? 8.651 -24.284 -15.376 1 95.49 219 MET B O 1
ATOM 3799 N N . LEU B 1 220 ? 8.091 -22.702 -16.882 1 96.38 220 LEU B N 1
ATOM 3800 C CA . LEU B 1 220 ? 8.067 -23.609 -18.025 1 96.38 220 LEU B CA 1
ATOM 3801 C C . LEU B 1 220 ? 9.416 -23.623 -18.736 1 96.38 220 LEU B C 1
ATOM 3803 O O . LEU B 1 220 ? 9.601 -24.357 -19.71 1 96.38 220 LEU B O 1
ATOM 3807 N N . GLY B 1 221 ? 10.345 -22.71 -18.299 1 95.43 221 GLY B N 1
ATOM 3808 C CA . GLY B 1 221 ? 11.654 -22.637 -18.927 1 95.43 221 GLY B CA 1
ATOM 3809 C C . GLY B 1 221 ? 11.646 -21.867 -20.234 1 95.43 221 GLY B C 1
ATOM 3810 O O . GLY B 1 221 ? 12.597 -21.949 -21.015 1 95.43 221 GLY B O 1
ATOM 3811 N N . ARG B 1 222 ? 10.59 -21.219 -20.506 1 97.63 222 ARG B N 1
ATOM 3812 C CA . ARG B 1 222 ? 10.495 -20.372 -21.69 1 97.63 222 ARG B CA 1
ATOM 3813 C C . ARG B 1 222 ? 11.077 -18.988 -21.422 1 97.63 222 ARG B C 1
ATOM 3815 O O . ARG B 1 222 ? 10.336 -18.01 -21.301 1 97.63 222 ARG B O 1
ATOM 3822 N N . LEU B 1 223 ? 12.367 -18.86 -21.408 1 97.74 223 LEU B N 1
ATOM 3823 C CA . LEU B 1 223 ? 13.102 -17.708 -20.899 1 97.74 223 LEU B CA 1
ATOM 3824 C C . LEU B 1 223 ? 12.918 -16.5 -21.812 1 97.74 223 LEU B C 1
ATOM 3826 O O . LEU B 1 223 ? 12.85 -15.363 -21.338 1 97.74 223 LEU B O 1
ATOM 3830 N N . ASN B 1 224 ? 12.816 -16.694 -23.112 1 98.33 224 ASN B N 1
ATOM 3831 C CA . ASN B 1 224 ? 12.63 -15.579 -24.035 1 98.33 224 ASN B CA 1
ATOM 3832 C C . ASN B 1 224 ? 11.268 -14.918 -23.849 1 98.33 224 ASN B C 1
ATOM 3834 O O . ASN B 1 224 ? 11.163 -13.69 -23.858 1 98.33 224 ASN B O 1
ATOM 3838 N N . ASP B 1 225 ? 10.248 -15.764 -23.68 1 98.59 225 ASP B N 1
ATOM 3839 C CA . ASP B 1 225 ? 8.909 -15.237 -23.436 1 98.59 225 ASP B CA 1
ATOM 3840 C C . ASP B 1 225 ? 8.852 -14.473 -22.115 1 98.59 225 ASP B C 1
ATOM 3842 O O . ASP B 1 225 ? 8.245 -13.403 -22.036 1 98.59 225 ASP B O 1
ATOM 3846 N N . ALA B 1 226 ? 9.508 -15.06 -21.106 1 98.48 226 ALA B N 1
ATOM 3847 C CA . ALA B 1 226 ? 9.576 -14.394 -19.808 1 98.48 226 ALA B CA 1
ATOM 3848 C C . ALA B 1 226 ? 10.273 -13.041 -19.921 1 98.48 226 ALA B C 1
ATOM 3850 O O . ALA B 1 226 ? 9.799 -12.044 -19.371 1 98.48 226 ALA B O 1
ATOM 3851 N N . SER B 1 227 ? 11.386 -13 -20.668 1 98.45 227 SER B N 1
ATOM 3852 C CA . SER B 1 227 ? 12.146 -11.772 -20.879 1 98.45 227 SER B CA 1
ATOM 3853 C C . SER B 1 227 ? 11.295 -10.706 -21.562 1 98.45 227 SER B C 1
ATOM 3855 O O . SER B 1 227 ? 11.327 -9.536 -21.174 1 98.45 227 SER B O 1
ATOM 3857 N N . ALA B 1 228 ? 10.555 -11.116 -22.555 1 98.59 228 ALA B N 1
ATOM 3858 C CA . ALA B 1 228 ? 9.692 -10.189 -23.281 1 98.59 228 ALA B CA 1
ATOM 3859 C C . ALA B 1 228 ? 8.641 -9.579 -22.358 1 98.59 228 ALA B C 1
ATOM 3861 O O . ALA B 1 228 ? 8.415 -8.367 -22.378 1 98.59 228 ALA B O 1
ATOM 3862 N N . ASP B 1 229 ? 8.032 -10.36 -21.508 1 98.62 229 ASP B N 1
ATOM 3863 C CA . ASP B 1 229 ? 7.014 -9.887 -20.575 1 98.62 229 ASP B CA 1
ATOM 3864 C C . ASP B 1 229 ? 7.618 -8.948 -19.533 1 98.62 229 ASP B C 1
ATOM 3866 O O . ASP B 1 229 ? 7.044 -7.901 -19.225 1 98.62 229 ASP B O 1
ATOM 3870 N N . ILE B 1 230 ? 8.744 -9.332 -19.004 1 98.41 230 ILE B N 1
ATOM 3871 C CA . ILE B 1 230 ? 9.397 -8.506 -17.995 1 98.41 230 ILE B CA 1
ATOM 3872 C C . ILE B 1 230 ? 9.758 -7.149 -18.594 1 98.41 230 ILE B C 1
ATOM 3874 O O . ILE B 1 230 ? 9.51 -6.108 -17.981 1 98.41 230 ILE B O 1
ATOM 3878 N N . THR B 1 231 ? 10.304 -7.168 -19.78 1 98.23 231 THR B N 1
ATOM 3879 C CA . THR B 1 231 ? 10.682 -5.936 -20.462 1 98.23 231 THR B CA 1
ATOM 3880 C C . THR B 1 231 ? 9.461 -5.048 -20.691 1 98.23 231 THR B C 1
ATOM 3882 O O . THR B 1 231 ? 9.483 -3.859 -20.367 1 98.23 231 THR B O 1
ATOM 3885 N N . THR B 1 232 ? 8.402 -5.659 -21.196 1 98.3 232 THR B N 1
ATOM 3886 C CA . THR B 1 232 ? 7.184 -4.898 -21.452 1 98.3 232 THR B CA 1
ATOM 3887 C C . THR B 1 232 ? 6.599 -4.36 -20.149 1 98.3 232 THR B C 1
ATOM 3889 O O . THR B 1 232 ? 6.15 -3.213 -20.092 1 98.3 232 THR B O 1
ATOM 3892 N N . GLY B 1 233 ? 6.525 -5.2 -19.09 1 97.96 233 GLY B N 1
ATOM 3893 C CA . GLY B 1 233 ? 6.063 -4.746 -17.788 1 97.96 233 GLY B CA 1
ATOM 3894 C C . GLY B 1 233 ? 6.84 -3.555 -17.261 1 97.96 233 GLY B C 1
ATOM 3895 O O . GLY B 1 233 ? 6.254 -2.608 -16.733 1 97.96 233 GLY B O 1
ATOM 3896 N N . LEU B 1 234 ? 8.156 -3.58 -17.408 1 96.78 234 LEU B N 1
ATOM 3897 C CA . LEU B 1 234 ? 9.019 -2.508 -16.924 1 96.78 234 LEU B CA 1
ATOM 3898 C C . LEU B 1 234 ? 8.847 -1.25 -17.768 1 96.78 234 LEU B C 1
ATOM 3900 O O . LEU B 1 234 ? 9.141 -0.144 -17.308 1 96.78 234 LEU B O 1
ATOM 3904 N N . GLU B 1 235 ? 8.435 -1.42 -19.03 1 97.05 235 GLU B N 1
ATOM 3905 C CA . GLU B 1 235 ? 8.073 -0.26 -19.839 1 97.05 235 GLU B CA 1
ATOM 3906 C C . GLU B 1 235 ? 6.83 0.431 -19.286 1 97.05 235 GLU B C 1
ATOM 3908 O O . GLU B 1 235 ? 6.733 1.66 -19.313 1 97.05 235 GLU B O 1
ATOM 3913 N N . HIS B 1 236 ? 5.895 -0.368 -18.779 1 95.2 236 HIS B N 1
ATOM 3914 C CA . HIS B 1 236 ? 4.665 0.16 -18.2 1 95.2 236 HIS B CA 1
ATOM 3915 C C . HIS B 1 236 ? 4.919 0.761 -16.821 1 95.2 236 HIS B C 1
ATOM 3917 O O . HIS B 1 236 ? 4.304 1.765 -16.454 1 95.2 236 HIS B O 1
ATOM 3923 N N . ASN B 1 237 ? 5.776 0.118 -16.086 1 94.71 237 ASN B N 1
ATOM 3924 C CA . ASN B 1 237 ? 6.145 0.592 -14.756 1 94.71 237 ASN B CA 1
ATOM 3925 C C . ASN B 1 237 ? 7.63 0.379 -14.476 1 94.71 237 ASN B C 1
ATOM 3927 O O . ASN B 1 237 ? 8.022 -0.653 -13.928 1 94.71 237 ASN B O 1
ATOM 3931 N N . PRO B 1 238 ? 8.375 1.376 -14.664 1 93.32 238 PRO B N 1
ATOM 3932 C CA . PRO B 1 238 ? 9.83 1.242 -14.557 1 93.32 238 PRO B CA 1
ATOM 3933 C C . PRO B 1 238 ? 10.302 1.071 -13.115 1 93.32 238 PRO B C 1
ATOM 3935 O O . PRO B 1 238 ? 11.472 0.757 -12.878 1 93.32 238 PRO B O 1
ATOM 3938 N N . THR B 1 239 ? 9.434 1.187 -12.15 1 89.24 239 THR B N 1
ATOM 3939 C CA . THR B 1 239 ? 9.859 1.1 -10.758 1 89.24 239 THR B CA 1
ATOM 3940 C C . THR B 1 239 ? 9.299 -0.157 -10.099 1 89.24 239 THR B C 1
ATOM 3942 O O . THR B 1 239 ? 9.293 -0.272 -8.872 1 89.24 239 THR B O 1
ATOM 3945 N N . ASP B 1 240 ? 8.789 -1.003 -10.914 1 92.58 240 ASP B N 1
ATOM 3946 C CA . ASP B 1 240 ? 8.215 -2.233 -10.377 1 92.58 240 ASP B CA 1
ATOM 3947 C C . ASP B 1 240 ? 9.303 -3.151 -9.825 1 92.58 240 ASP B C 1
ATOM 3949 O O . ASP B 1 240 ? 9.991 -3.834 -10.585 1 92.58 240 ASP B O 1
ATOM 3953 N N . ASN B 1 241 ? 9.393 -3.262 -8.549 1 90.75 241 ASN B N 1
ATOM 3954 C CA . ASN B 1 241 ? 10.454 -3.999 -7.872 1 90.75 241 ASN B CA 1
ATOM 3955 C C . ASN B 1 241 ? 10.376 -5.494 -8.168 1 90.75 241 ASN B C 1
ATOM 3957 O O . ASN B 1 241 ? 11.405 -6.154 -8.329 1 90.75 241 ASN B O 1
ATOM 3961 N N . GLU B 1 242 ? 9.267 -5.96 -8.235 1 92.93 242 GLU B N 1
ATOM 3962 C CA . GLU B 1 242 ? 9.081 -7.388 -8.475 1 92.93 242 GLU B CA 1
ATOM 3963 C C . GLU B 1 242 ? 9.598 -7.787 -9.855 1 92.93 242 GLU B C 1
ATOM 3965 O O . GLU B 1 242 ? 10.219 -8.841 -10.01 1 92.93 242 GLU B O 1
ATOM 3970 N N . LEU B 1 243 ? 9.348 -6.951 -10.803 1 95.64 243 LEU B N 1
ATOM 3971 C CA . LEU B 1 243 ? 9.796 -7.259 -12.156 1 95.64 243 LEU B CA 1
ATOM 3972 C C . LEU B 1 243 ? 11.319 -7.251 -12.24 1 95.64 243 LEU B C 1
ATOM 3974 O O . LEU B 1 243 ? 11.909 -8.053 -12.966 1 95.64 243 LEU B O 1
ATOM 3978 N N . TYR B 1 244 ? 11.971 -6.405 -11.499 1 95.79 244 TYR B N 1
ATOM 3979 C CA . TYR B 1 244 ? 13.428 -6.435 -11.441 1 95.79 244 TYR B CA 1
ATOM 3980 C C . TYR B 1 244 ? 13.922 -7.725 -10.797 1 95.79 244 TYR B C 1
ATOM 3982 O O . TYR B 1 244 ? 14.934 -8.289 -11.219 1 95.79 244 TYR B O 1
ATOM 3990 N N . LEU B 1 245 ? 13.183 -8.157 -9.809 1 95.29 245 LEU B N 1
ATOM 3991 C CA . LEU B 1 245 ? 13.573 -9.399 -9.15 1 95.29 245 LEU B CA 1
ATOM 3992 C C . LEU B 1 245 ? 13.361 -10.594 -10.073 1 95.29 245 LEU B C 1
ATOM 3994 O O . LEU B 1 245 ? 14.177 -11.518 -10.096 1 95.29 245 LEU B O 1
ATOM 3998 N N . TYR B 1 246 ? 12.307 -10.552 -10.887 1 96.34 246 TYR B N 1
ATOM 3999 C CA . TYR B 1 246 ? 12.113 -11.596 -11.887 1 96.34 246 TYR B CA 1
ATOM 4000 C C . TYR B 1 246 ? 13.23 -11.572 -12.923 1 96.34 246 TYR B C 1
ATOM 4002 O O . TYR B 1 246 ? 13.721 -12.624 -13.34 1 96.34 246 TYR B O 1
ATOM 4010 N N . ARG B 1 247 ? 13.596 -10.393 -13.267 1 96.76 247 ARG B N 1
ATOM 4011 C CA . ARG B 1 247 ? 14.674 -10.282 -14.244 1 96.76 247 ARG B CA 1
ATOM 4012 C C . ARG B 1 247 ? 16.001 -10.744 -13.65 1 96.76 247 ARG B C 1
ATOM 4014 O O . ARG B 1 247 ? 16.823 -11.344 -14.345 1 96.76 247 ARG B O 1
ATOM 4021 N N . ALA B 1 248 ? 16.222 -10.43 -12.425 1 96.18 248 ALA B N 1
ATOM 4022 C CA . ALA B 1 248 ? 17.417 -10.938 -11.757 1 96.18 248 ALA B CA 1
ATOM 4023 C C . ALA B 1 248 ? 17.459 -12.463 -11.794 1 96.18 248 ALA B C 1
ATOM 4025 O O . ALA B 1 248 ? 18.494 -13.055 -12.109 1 96.18 248 ALA B O 1
ATOM 4026 N N . TYR B 1 249 ? 16.401 -13.078 -11.527 1 95.01 249 TYR B N 1
ATOM 4027 C CA . TYR B 1 249 ? 16.292 -14.532 -11.564 1 95.01 249 TYR B CA 1
ATOM 4028 C C . TYR B 1 249 ? 16.518 -15.06 -12.976 1 95.01 249 TYR B C 1
ATOM 4030 O O . TYR B 1 249 ? 17.273 -16.015 -13.175 1 95.01 249 TYR B O 1
ATOM 4038 N N . LEU B 1 250 ? 15.851 -14.405 -13.92 1 96.37 250 LEU B N 1
ATOM 4039 C CA . LEU B 1 250 ? 15.99 -14.774 -15.324 1 96.37 250 LEU B CA 1
ATOM 4040 C C . LEU B 1 250 ? 17.448 -14.697 -15.765 1 96.37 250 LEU B C 1
ATOM 4042 O O . LEU B 1 250 ? 17.956 -15.617 -16.41 1 96.37 250 LEU B O 1
ATOM 4046 N N . ASN B 1 251 ? 18.072 -13.604 -15.415 1 96.09 251 ASN B N 1
ATOM 4047 C CA . ASN B 1 251 ? 19.468 -13.42 -15.794 1 96.09 251 ASN B CA 1
ATOM 4048 C C . ASN B 1 251 ? 20.372 -14.452 -15.125 1 96.09 251 ASN B C 1
ATOM 4050 O O . ASN B 1 251 ? 21.357 -14.897 -15.717 1 96.09 251 ASN B O 1
ATOM 4054 N N . LYS B 1 252 ? 19.998 -14.837 -13.969 1 93.65 252 LYS B N 1
ATOM 4055 C CA . LYS B 1 252 ? 20.737 -15.912 -13.316 1 93.65 252 LYS B CA 1
ATOM 4056 C C . LYS B 1 252 ? 20.553 -17.235 -14.055 1 93.65 252 LYS B C 1
ATOM 4058 O O . LYS B 1 252 ? 21.511 -17.989 -14.236 1 93.65 252 LYS B O 1
ATOM 4063 N N . MET B 1 253 ? 19.343 -17.459 -14.517 1 93.01 253 MET B N 1
ATOM 4064 C CA . MET B 1 253 ? 19.057 -18.656 -15.302 1 93.01 253 MET B CA 1
ATOM 4065 C C . MET B 1 253 ? 19.868 -18.667 -16.594 1 93.01 253 MET B C 1
ATOM 4067 O O . MET B 1 253 ? 20.294 -19.727 -17.056 1 93.01 253 MET B O 1
ATOM 4071 N N . ARG B 1 254 ? 20.122 -17.488 -17.064 1 93.87 254 ARG B N 1
ATOM 4072 C CA . ARG B 1 254 ? 20.851 -17.342 -18.32 1 93.87 254 ARG B CA 1
ATOM 4073 C C . ARG B 1 254 ? 22.351 -17.226 -18.071 1 93.87 254 ARG B C 1
ATOM 4075 O O . ARG B 1 254 ? 23.121 -16.962 -18.997 1 93.87 254 ARG B O 1
ATOM 4082 N N . TYR B 1 255 ? 22.767 -17.254 -16.851 1 92.72 255 TYR B N 1
ATOM 4083 C CA . TYR B 1 255 ? 24.164 -17.193 -16.434 1 92.72 255 TYR B CA 1
ATOM 4084 C C . TYR B 1 255 ? 24.75 -15.81 -16.688 1 92.72 255 TYR B C 1
ATOM 4086 O O . TYR B 1 255 ? 25.937 -15.678 -16.996 1 92.72 255 TYR B O 1
ATOM 4094 N N . MET B 1 256 ? 23.896 -14.906 -16.692 1 93.8 256 MET B N 1
ATOM 4095 C CA . MET B 1 256 ? 24.312 -13.508 -16.757 1 93.8 256 MET B CA 1
ATOM 4096 C C . MET B 1 256 ? 24.407 -12.903 -15.36 1 93.8 256 MET B C 1
ATOM 4098 O O . MET B 1 256 ? 23.574 -12.079 -14.979 1 93.8 256 MET B O 1
ATOM 4102 N N . HIS B 1 257 ? 25.45 -13.219 -14.73 1 91.11 257 HIS B N 1
ATOM 4103 C CA . HIS B 1 257 ? 25.596 -12.953 -13.303 1 91.11 257 HIS B CA 1
ATOM 4104 C C . HIS B 1 257 ? 25.616 -11.454 -13.021 1 91.11 257 HIS B C 1
ATOM 4106 O O . HIS B 1 257 ? 24.927 -10.98 -12.115 1 91.11 257 HIS B O 1
ATOM 4112 N N . ASP B 1 258 ? 26.307 -10.656 -13.83 1 93.09 258 ASP B N 1
ATOM 4113 C CA . ASP B 1 258 ? 26.422 -9.222 -13.587 1 93.09 258 ASP B CA 1
ATOM 4114 C C . ASP B 1 258 ? 25.079 -8.522 -13.782 1 93.09 258 ASP B C 1
ATOM 4116 O O . ASP B 1 258 ? 24.699 -7.663 -12.983 1 93.09 258 ASP B O 1
ATOM 4120 N N . ASP B 1 259 ? 24.418 -8.969 -14.805 1 94.78 259 ASP B N 1
ATOM 4121 C CA . ASP B 1 259 ? 23.099 -8.404 -15.073 1 94.78 259 ASP B CA 1
ATOM 4122 C C . ASP B 1 259 ? 22.12 -8.734 -13.949 1 94.78 259 ASP B C 1
ATOM 4124 O O . ASP B 1 259 ? 21.292 -7.901 -13.575 1 94.78 259 ASP B O 1
ATOM 4128 N N . ALA B 1 260 ? 22.234 -9.941 -13.447 1 94.97 260 ALA B N 1
ATOM 4129 C CA . ALA B 1 260 ? 21.368 -10.379 -12.355 1 94.97 260 ALA B CA 1
ATOM 4130 C C . ALA B 1 260 ? 21.592 -9.533 -11.105 1 94.97 260 ALA B C 1
ATOM 4132 O O . ALA B 1 260 ? 20.634 -9.093 -10.466 1 94.97 260 ALA B O 1
ATOM 4133 N N . LEU B 1 261 ? 22.855 -9.29 -10.816 1 92.01 261 LEU B N 1
ATOM 4134 C CA . LEU B 1 261 ? 23.192 -8.492 -9.643 1 92.01 261 LEU B CA 1
ATOM 4135 C C . LEU B 1 261 ? 22.747 -7.044 -9.825 1 92.01 261 LEU B C 1
ATOM 4137 O O . LEU B 1 261 ? 22.296 -6.404 -8.872 1 92.01 261 LEU B O 1
ATOM 4141 N N . ASP B 1 262 ? 22.89 -6.566 -11.039 1 93.57 262 ASP B N 1
ATOM 4142 C CA . ASP B 1 262 ? 22.427 -5.213 -11.334 1 93.57 262 ASP B CA 1
ATOM 4143 C C . ASP B 1 262 ? 20.925 -5.081 -11.093 1 93.57 262 ASP B C 1
ATOM 4145 O O . ASP B 1 262 ? 20.467 -4.085 -10.53 1 93.57 262 ASP B O 1
ATOM 4149 N N . ASP B 1 263 ? 20.181 -6.049 -11.499 1 94.21 263 ASP B N 1
ATOM 4150 C CA . ASP B 1 263 ? 18.735 -6.04 -11.301 1 94.21 263 ASP B CA 1
ATOM 4151 C C . ASP B 1 263 ? 18.383 -6.127 -9.818 1 94.21 263 ASP B C 1
ATOM 4153 O O . ASP B 1 263 ? 17.437 -5.483 -9.36 1 94.21 263 ASP B O 1
ATOM 4157 N N . LEU B 1 264 ? 19.127 -6.935 -9.112 1 92.16 264 LEU B N 1
ATOM 4158 C CA . LEU B 1 264 ? 18.917 -7.035 -7.672 1 92.16 264 LEU B CA 1
ATOM 4159 C C . LEU B 1 264 ? 19.159 -5.691 -6.993 1 92.16 264 LEU B C 1
ATOM 4161 O O . LEU B 1 264 ? 18.387 -5.281 -6.124 1 92.16 264 LEU B O 1
ATOM 4165 N N . ARG B 1 265 ? 20.186 -5.02 -7.411 1 90.51 265 ARG B N 1
ATOM 4166 C CA . ARG B 1 265 ? 20.505 -3.691 -6.897 1 90.51 265 ARG B CA 1
ATOM 4167 C C . ARG B 1 265 ? 19.374 -2.709 -7.181 1 90.51 265 ARG B C 1
ATOM 4169 O O . ARG B 1 265 ? 18.967 -1.95 -6.298 1 90.51 265 ARG B O 1
ATOM 4176 N N . ARG B 1 266 ? 18.886 -2.772 -8.325 1 90.08 266 ARG B N 1
ATOM 4177 C CA . ARG B 1 266 ? 17.8 -1.879 -8.713 1 90.08 266 ARG B CA 1
ATOM 4178 C C . ARG B 1 266 ? 16.549 -2.142 -7.881 1 90.08 266 ARG B C 1
ATOM 4180 O O . ARG B 1 266 ? 15.846 -1.207 -7.494 1 90.08 266 ARG B O 1
ATOM 4187 N N . ALA B 1 267 ? 16.239 -3.423 -7.676 1 89.34 267 ALA B N 1
ATOM 4188 C CA . ALA B 1 267 ? 15.073 -3.793 -6.877 1 89.34 267 ALA B CA 1
ATOM 4189 C C . ALA B 1 267 ? 15.191 -3.256 -5.453 1 89.34 267 ALA B C 1
ATOM 4191 O O . ALA B 1 267 ? 14.201 -2.813 -4.866 1 89.34 267 ALA B O 1
ATOM 4192 N N . LEU B 1 268 ? 16.392 -3.266 -4.887 1 83.93 268 LEU B N 1
ATOM 4193 C CA . LEU B 1 268 ? 16.626 -2.769 -3.535 1 83.93 268 LEU B CA 1
ATOM 4194 C C . LEU B 1 268 ? 16.481 -1.252 -3.48 1 83.93 268 LEU B C 1
ATOM 4196 O O . LEU B 1 268 ? 15.929 -0.712 -2.519 1 83.93 268 LEU B O 1
ATOM 4200 N N . ASN B 1 269 ? 17.039 -0.593 -4.498 1 79.77 269 ASN B N 1
ATOM 4201 C CA . ASN B 1 269 ? 17.075 0.866 -4.513 1 79.77 269 ASN B CA 1
ATOM 4202 C C . ASN B 1 269 ? 15.68 1.459 -4.696 1 79.77 269 ASN B C 1
ATOM 4204 O O . ASN B 1 269 ? 15.414 2.578 -4.253 1 79.77 269 ASN B O 1
ATOM 4208 N N . GLN B 1 270 ? 14.799 0.691 -5.387 1 69.14 270 GLN B N 1
ATOM 4209 C CA . GLN B 1 270 ? 13.454 1.202 -5.63 1 69.14 270 GLN B CA 1
ATOM 4210 C C . GLN B 1 270 ? 12.628 1.206 -4.347 1 69.14 270 GLN B C 1
ATOM 4212 O O . GLN B 1 270 ? 11.669 1.971 -4.223 1 69.14 270 GLN B O 1
ATOM 4217 N N . LYS B 1 271 ? 12.92 0.359 -3.49 1 59.92 271 LYS B N 1
ATOM 4218 C CA . LYS B 1 271 ? 12.2 0.324 -2.22 1 59.92 271 LYS B CA 1
ATOM 4219 C C . LYS B 1 271 ? 12.434 1.603 -1.421 1 59.92 271 LYS B C 1
ATOM 4221 O O . LYS B 1 271 ? 11.607 1.981 -0.588 1 59.92 271 LYS B O 1
ATOM 4226 N N . HIS B 1 272 ? 13.564 2.267 -1.737 1 53.84 272 HIS B N 1
ATOM 4227 C CA . HIS B 1 272 ? 13.891 3.514 -1.053 1 53.84 272 HIS B CA 1
ATOM 4228 C C . HIS B 1 272 ? 13.157 4.695 -1.681 1 53.84 272 HIS B C 1
ATOM 4230 O O . HIS B 1 272 ? 13.137 5.79 -1.115 1 53.84 272 HIS B O 1
ATOM 4236 N N . GLN B 1 273 ? 12.466 4.397 -2.809 1 48.94 273 GLN B N 1
ATOM 4237 C CA . GLN B 1 273 ? 11.775 5.49 -3.484 1 48.94 273 GLN B CA 1
ATOM 4238 C C . GLN B 1 273 ? 10.314 5.569 -3.05 1 48.94 273 GLN B C 1
ATOM 4240 O O . GLN B 1 273 ? 9.711 4.553 -2.696 1 48.94 273 GLN B O 1
#

Solvent-accessible surface area (backbone atoms only — not comparable to full-atom values): 27918 Å² total; per-residue (Å²): 132,72,30,62,50,34,63,69,46,53,53,50,65,67,59,66,54,77,70,79,74,66,72,80,55,69,85,61,81,83,63,56,66,67,45,55,50,25,51,51,52,20,51,52,25,52,73,67,64,37,42,70,60,18,44,52,28,42,53,48,28,44,67,74,47,72,84,45,81,67,47,39,57,47,26,34,52,42,12,54,35,30,41,78,69,68,37,56,71,59,10,50,51,31,30,48,52,18,34,70,75,37,78,82,38,56,68,47,36,49,55,44,20,52,50,29,44,75,70,65,38,50,72,63,16,36,54,34,21,46,50,38,29,70,75,35,80,78,42,58,66,33,30,42,50,27,19,50,52,26,44,67,71,66,36,54,66,60,17,50,52,32,40,52,50,32,44,74,74,38,59,81,39,63,60,36,24,51,46,39,22,50,52,27,45,69,69,66,36,33,80,72,15,44,62,29,41,50,57,40,41,75,76,52,73,42,36,66,54,27,40,56,43,18,49,34,25,51,77,70,64,38,57,68,62,16,49,52,27,37,53,52,16,36,70,71,34,78,70,47,39,65,45,28,44,50,47,16,43,49,25,47,75,69,68,35,57,68,60,13,52,51,24,45,50,50,28,58,50,42,64,70,84,134,73,30,64,52,36,64,69,45,54,54,51,65,68,60,66,54,76,71,78,73,64,74,82,54,69,86,61,82,83,63,57,66,66,45,54,50,26,50,51,51,20,52,52,24,52,75,66,63,37,42,69,61,18,43,53,28,43,53,49,27,44,68,74,47,74,84,44,79,66,46,40,58,47,28,35,51,42,12,55,34,29,41,77,69,66,37,54,71,59,10,48,50,31,30,50,51,19,31,70,76,38,76,82,38,57,68,48,36,48,56,44,21,53,50,28,43,74,70,66,36,51,71,64,16,35,53,34,23,48,49,37,29,70,74,35,81,80,43,58,66,33,32,42,52,27,20,49,50,26,44,66,70,65,37,53,67,61,16,49,53,34,40,52,51,31,43,75,74,39,61,81,39,64,61,35,24,52,47,39,23,50,52,26,46,71,69,66,37,33,80,72,14,43,61,28,41,52,57,41,41,74,77,50,73,41,38,67,54,26,40,56,41,18,49,35,25,51,76,70,66,37,55,68,62,17,49,51,26,37,53,52,16,37,71,69,34,78,70,47,39,64,46,27,46,51,45,16,41,49,25,46,75,68,68,34,57,68,60,12,52,51,24,45,50,50,27,58,50,41,63,72,84

Organism: NCBI:txid1796646

Secondary structure (DSSP, 8-state):
-TTTTHHHHHHHHHH-------TT----TT--HHHHHHHHHHHHHHHTT-HHHHHHHHHHHHHHSTT-TTHHHHHHHHHHHHHHTT-HHHHHHHHHHHHHH-TT-HHHHHHHHHHHHHTT-HHHHHHHHHHHHHH-TT-HHHHHHHHHHHHHTT-HHHHHHHHHHHHHHHTT-HHHHHHHHHHHHHTT-HHHHHHHHHHHHHH---HHHHHHHHHHHHHHT-HHHHHHHHHHHHHH-TT-HHHHHHHHHHHHHTT-HHHHHHHHHHHHHHTT-/-TTTTHHHHHHHHHH-----TTTT----TT--HHHHHHHHHHHHHHHTT-HHHHHHHHHHHHHHSTT-TTHHHHHHHHHHHHHHTT-HHHHHHHHHHHHHH-TT-HHHHHHHHHHHHHTT-HHHHHHHHHHHHHH-TT-HHHHHHHHHHHHHTT-HHHHHHHHHHHHHHHTT-HHHHHHHHHHHHHTT-HHHHHHHHHHHHHH---HHHHHHHHHHHHHHT-HHHHHHHHHHHHHH-TT-HHHHHHHHHHHHHTT-HHHHHHHHHHHHHHTT-

InterPro domains:
  IPR006822 Coatomer, epsilon subunit [PF04733] (136-242)
  IPR011990 Tetratricopeptide-like helical domain superfamily [G3DSA:1.25.40.10] (11-176)
  IPR011990 Tetratricopeptide-like helical domain superfamily [G3DSA:1.25.40.10] (177-273)
  IPR011990 Tetratricopeptide-like helical domain superfamily [SSF48452] (37-268)
  IPR019734 Tetratricopeptide repeat [SM00028] (35-68)
  IPR019734 Tetratricopeptide repeat [SM00028] (72-105)
  IPR019734 Tetratricopeptide repeat [SM00028] (106-139)
  IPR019734 Tetratricopeptide repeat [SM00028] (174-207)
  IPR019734 Tetratricopeptide repeat [SM00028] (209-240)
  IPR050498 Photosystem I assembly protein Ycf3 [PTHR44858] (188-270)

Radius of gyration: 27.67 Å; Cα contacts (8 Å, |Δi|>4): 721; chains: 2; bounding box: 79×71×50 Å

Foldseek 3Di:
DCCVVPVVVVVLVVPPPQDPPPDCPPCPVDDPPLLVVLVVQLNVCVVVLVLVSNLVSLVVSCVVPVPDLCNLVSLLSNLLSCVSVVNNVSSLVSLVVSCVSPVLDLSSLQSNLSSCVVVVVLVVSLVSLVSSCVSPVLPLVSLLSNLVSCVVVVNLVSNVVSLVSNCVRPVLDLSSLVSVLVSCVSVPVLVVSLVSLVSNCVPPVELVSLQSNLVSCVSVVVLVSSVVSLVSNCVRPVLPLSSLQSVLVSCVVVVVNVSSVVSNVSSVVSVVD/DPCVVPPVVVVLVVPPPQDPPPDPPPCPVDDPPLLVVLVVQLNVCVVVLVLVSNLVSLVVSCVVPVPDLCNLVSLLSNLLSCVSVVNNVSSLVSLVVSCVSPVLDLSSLQSNLSSCVVVVVLVVSLVSLVSSCVSPVLPLVSLLSNLVSCVVVVNLVSNVVSLVSNCVRPVLDLSSLVSVLVSCVSVPVLVVSLVSLVSNCVVPVALVSLQSNLVSCVSVVVL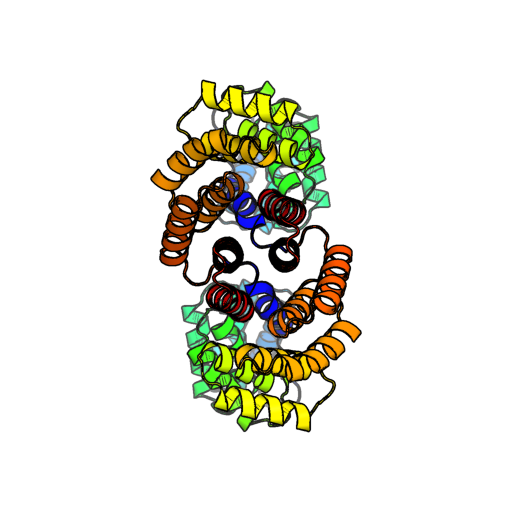VSSVVSLVSNCVRPVLPLSSLQSVLVSCVVVVVNVSSVVSNVSSVVSVVD

pLDDT: mean 88.19, std 19.2, range [17.08, 98.63]

Nearest PDB structures (foldseek):
  8cqq-assembly1_A  TM=9.057E-01  e=2.766E-10  synthetic construct
  4r7s-assembly1_A  TM=7.575E-01  e=5.685E-11  Parabacteroides merdae ATCC 43184
  6q6h-assembly1_J  TM=6.687E-01  e=1.931E-06  Homo sapiens
  8bbg-assembly1_D  TM=6.950E-01  e=3.995E-06  Homo sapiens
  7y4i-assembly1_A  TM=5.681E-01  e=2.838E-06  Arabidopsis thaliana

Sequence (546 aa):
MNKNLSYIALAVTALLSPSPAIADAPNTPDLPQEYIELMGKADIAIADKNWDEAEQYLLQALSSNPDNPLNVLILSNLGVVQYNLGRDSLALNSLNKAHYLAPRSVTVLSNRADILLAMGRDSIANIDYAAISSLDSSNIEARYMNAMLSLRQGDTLTSRQQCQAMIDIAADSIQTNIANASYLSATEQWEKAIPFYTKILAKDPSSHFYGARAVCYLMLGRLNDASADITTGLEHNPTDNELYLYRAYLNKMRYMHDDALDDLRRALNQKHQMNKNLSYIALAVTALLSPSPAIADAPNTPDLPQEYIELMGKADIAIADKNWDEAEQYLLQALSSNPDNPLNVLILSNLGVVQYNLGRDSLALNSLNKAHYLAPRSVTVLSNRADILLAMGRDSIANIDYAAISSLDSSNIEARYMNAMLSLRQGDTLTSRQQCQAMIDIAADSIQTNIANASYLSATEQWEKAIPFYTKILAKDPSSHFYGARAVCYLMLGRLNDASADITTGLEHNPTDNELYLYRAYLNKMRYMHDDALDDLRRALNQKHQ